Protein 3S2J (pdb70)

Nearest PDB structures (foldseek):
  3itc-assembly1_A  TM=1.002E+00  e=1.595E-76  Streptomyces coelicolor
  1itq-assembly1_B  TM=9.398E-01  e=7.461E-41  Homo sapiens
  6vgo-assembly1_A  TM=9.478E-01  e=1.246E-37  Homo sapiens
  3b40-assembly1_A  TM=8.729E-01  e=1.607E-27  Pseudomonas aeruginosa
  2rag-assembly1_A  TM=8.247E-01  e=1.407E-28  Caulobacter vibrioides CB15

Structure (mmCIF, N/CA/C/O backbone):
data_3S2J
#
_entry.id   3S2J
#
_cell.length_a   97.043
_cell.length_b   97.043
_cell.length_c   104.962
_cell.angle_alpha   90.00
_cell.angle_beta   90.00
_cell.angle_gamma   120.00
#
_symmetry.space_group_name_H-M   'P 31 2 1'
#
loop_
_entity.id
_entity.type
_entity.pdbx_description
1 polymer dipeptidase
2 non-polymer '(2R)-3-[(R)-[(1R)-1-amino-3-methylbutyl](hydroxy)phosphoryl]-2-methylpropanoic acid'
3 non-polymer 'ZINC ION'
4 non-polymer 1,2-ETHANEDIOL
5 water water
#
loop_
_atom_site.group_PDB
_atom_site.id
_atom_site.type_symbol
_atom_site.label_atom_id
_atom_site.label_alt_id
_atom_site.label_comp_id
_atom_site.label_asym_id
_atom_site.label_entity_id
_atom_site.label_seq_id
_atom_site.pdbx_PDB_ins_code
_atom_site.Cartn_x
_atom_site.Cartn_y
_atom_site.Cartn_z
_atom_site.occupancy
_atom_site.B_iso_or_equiv
_atom_site.auth_seq_id
_atom_site.auth_comp_id
_atom_site.auth_asym_id
_atom_site.auth_atom_id
_atom_site.pdbx_PDB_model_num
ATOM 1 N N . MET A 1 1 ? -15.217 2.586 9.296 1.00 37.98 1 MET A N 1
ATOM 2 C CA . MET A 1 1 ? -14.890 3.956 8.914 1.00 34.08 1 MET A CA 1
ATOM 3 C C . MET A 1 1 ? -16.151 4.812 8.862 1.00 28.39 1 MET A C 1
ATOM 4 O O . MET A 1 1 ? -17.266 4.287 8.818 1.00 29.19 1 MET A O 1
ATOM 9 N N . THR A 1 2 ? -15.975 6.128 8.866 1.00 24.02 2 THR A N 1
ATOM 10 C CA . THR A 1 2 ? -17.108 7.041 8.786 1.00 23.51 2 THR A CA 1
ATOM 11 C C . THR A 1 2 ? -17.722 7.023 7.387 1.00 21.27 2 THR A C 1
ATOM 12 O O . THR A 1 2 ? -17.123 6.508 6.441 1.00 22.04 2 THR A O 1
ATOM 16 N N . SER A 1 3 ? -18.918 7.591 7.260 1.00 22.35 3 SER A N 1
ATOM 17 C CA . SER A 1 3 ? -19.560 7.701 5.957 1.00 18.95 3 SER A CA 1
ATOM 18 C C . SER A 1 3 ? -18.739 8.582 5.028 1.00 19.07 3 SER A C 1
ATOM 19 O O . SER A 1 3 ? -18.684 8.340 3.828 1.00 18.84 3 SER A O 1
ATOM 22 N N . LEU A 1 4 ? -18.109 9.612 5.581 1.00 18.73 4 LEU A N 1
ATOM 23 C CA . LEU A 1 4 ? -17.245 10.472 4.781 1.00 18.21 4 LEU A CA 1
ATOM 24 C C . LEU A 1 4 ? -16.019 9.715 4.263 1.00 19.28 4 LEU A C 1
ATOM 25 O O . LEU A 1 4 ? -15.669 9.822 3.089 1.00 17.82 4 LEU A O 1
ATOM 30 N N . GLU A 1 5 ? -15.373 8.936 5.125 1.00 20.02 5 GLU A N 1
ATOM 31 C CA . GLU A 1 5 ? -14.267 8.094 4.674 1.00 19.30 5 GLU A CA 1
ATOM 32 C C . GLU A 1 5 ? -14.712 7.090 3.602 1.00 17.69 5 GLU A C 1
ATOM 33 O O . GLU A 1 5 ? -14.022 6.879 2.602 1.00 18.40 5 GLU A O 1
ATOM 39 N N . LYS A 1 6 ? -15.867 6.465 3.807 1.00 17.60 6 LYS A N 1
ATOM 40 C CA . LYS A 1 6 ? -16.384 5.534 2.814 1.00 17.30 6 LYS A CA 1
ATOM 41 C C . LYS A 1 6 ? -16.686 6.258 1.500 1.00 16.02 6 LYS A C 1
ATOM 42 O O . LYS A 1 6 ? -16.380 5.755 0.418 1.00 16.28 6 LYS A O 1
ATOM 48 N N . ALA A 1 7 ? -17.289 7.438 1.594 1.00 16.86 7 ALA A N 1
ATOM 49 C CA . ALA A 1 7 ? -17.588 8.208 0.395 1.00 15.99 7 ALA A CA 1
ATOM 50 C C . ALA A 1 7 ? -16.334 8.455 -0.433 1.00 15.91 7 ALA A C 1
ATOM 51 O O . ALA A 1 7 ? -16.352 8.332 -1.658 1.00 15.54 7 ALA A O 1
ATOM 53 N N . ARG A 1 8 ? -15.234 8.803 0.227 1.00 16.65 8 ARG A N 1
ATOM 54 C CA . ARG A 1 8 ? -14.001 9.072 -0.514 1.00 15.88 8 ARG A CA 1
ATOM 55 C C . ARG A 1 8 ? -13.483 7.805 -1.193 1.00 18.10 8 ARG A C 1
ATOM 56 O O . ARG A 1 8 ? -13.003 7.853 -2.325 1.00 17.55 8 ARG A O 1
ATOM 64 N N . GLU A 1 9 ? -13.580 6.673 -0.502 1.00 17.72 9 GLU A N 1
ATOM 65 C CA . GLU A 1 9 ? -13.195 5.397 -1.096 1.00 18.96 9 GLU A CA 1
ATOM 66 C C . GLU A 1 9 ? -14.037 5.095 -2.332 1.00 17.28 9 GLU A C 1
ATOM 67 O O . GLU A 1 9 ? -13.517 4.692 -3.374 1.00 17.78 9 GLU A O 1
ATOM 73 N N . LEU A 1 10 ? -15.347 5.290 -2.215 1.00 15.42 10 LEU A N 1
ATOM 74 C CA . LEU A 1 10 ? -16.232 5.032 -3.346 1.00 16.19 10 LEU A CA 1
ATOM 75 C C . LEU A 1 10 ? -15.911 5.924 -4.536 1.00 14.32 10 LEU A C 1
ATOM 76 O O . LEU A 1 10 ? -15.949 5.474 -5.680 1.00 16.49 10 LEU A O 1
ATOM 81 N N . LEU A 1 11 ? -15.595 7.191 -4.266 1.00 14.46 11 LEU A N 1
ATOM 82 C CA . LEU A 1 11 ? -15.296 8.139 -5.333 1.00 14.90 11 LEU A CA 1
ATOM 83 C C . LEU A 1 11 ? -13.960 7.853 -6.003 1.00 16.14 11 LEU A C 1
ATOM 84 O O . LEU A 1 11 ? -13.764 8.199 -7.161 1.00 17.64 11 LEU A O 1
ATOM 89 N N . ARG A 1 12 ? -13.046 7.214 -5.281 1.00 15.79 12 ARG A N 1
ATOM 90 C CA . ARG A 1 12 ? -11.776 6.842 -5.895 1.00 18.69 12 ARG A CA 1
ATOM 91 C C . ARG A 1 12 ? -11.988 5.776 -6.960 1.00 17.91 12 ARG A C 1
ATOM 92 O O . ARG A 1 12 ? -11.281 5.752 -7.969 1.00 21.79 12 ARG A O 1
ATOM 100 N N . GLU A 1 13 ? -12.980 4.911 -6.757 1.00 17.09 13 GLU A N 1
ATOM 101 C CA . GLU A 1 13 ? -13.302 3.884 -7.740 1.00 16.67 13 GLU A CA 1
ATOM 102 C C . GLU A 1 13 ? -14.197 4.402 -8.863 1.00 15.64 13 GLU A C 1
ATOM 103 O O . GLU A 1 13 ? -13.943 4.145 -10.050 1.00 17.40 13 GLU A O 1
ATOM 109 N N . PHE A 1 14 ? -15.247 5.133 -8.483 1.00 13.68 14 PHE A N 1
ATOM 110 C CA . PHE A 1 14 ? -16.203 5.673 -9.444 1.00 13.64 14 PHE A CA 1
ATOM 111 C C . PHE A 1 14 ? -16.445 7.143 -9.151 1.00 13.72 14 PHE A C 1
ATOM 112 O O . PHE A 1 14 ? -17.347 7.508 -8.385 1.00 14.04 14 PHE A O 1
ATOM 120 N N . PRO A 1 15 ? -15.607 8.000 -9.741 1.00 13.12 15 PRO A N 1
ATOM 121 C CA . PRO A 1 15 ? -15.646 9.430 -9.419 1.00 12.51 15 PRO A CA 1
ATOM 122 C C . PRO A 1 15 ? -16.836 10.144 -10.036 1.00 13.49 15 PRO A C 1
ATOM 123 O O . PRO A 1 15 ? -17.587 9.579 -10.821 1.00 13.66 15 PRO A O 1
ATOM 127 N N . VAL A 1 16 ? -17.005 11.400 -9.653 1.00 13.35 16 VAL A N 1
ATOM 128 C CA . VAL A 1 16 ? -18.085 12.207 -10.185 1.00 12.52 16 VAL A CA 1
ATOM 129 C C . VAL A 1 16 ? -17.816 12.655 -11.616 1.00 13.06 16 VAL A C 1
ATOM 130 O O . VAL A 1 16 ? -16.731 13.154 -11.932 1.00 13.03 16 VAL A O 1
ATOM 134 N N . VAL A 1 17 ? -18.820 12.484 -12.471 1.00 12.81 17 VAL A N 1
ATOM 135 C CA . VAL A 1 17 ? -18.884 13.172 -13.745 1.00 12.02 17 VAL A CA 1
ATOM 136 C C . VAL A 1 17 ? -19.809 14.351 -13.492 1.00 12.39 17 VAL A C 1
ATOM 137 O O . VAL A 1 17 ? -21.024 14.167 -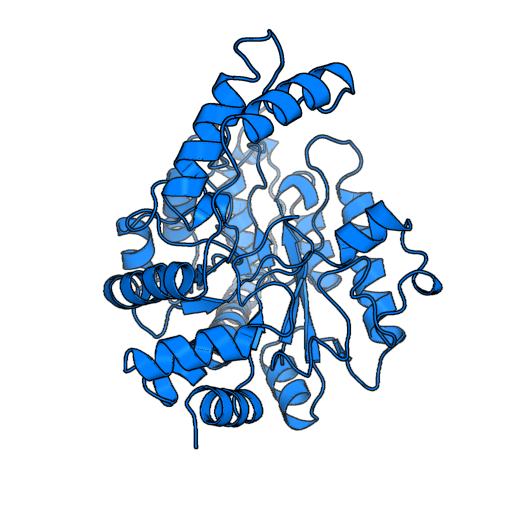13.337 1.00 13.26 17 VAL A O 1
ATOM 141 N N . ASP A 1 18 ? -19.253 15.558 -13.416 1.00 12.05 18 ASP A N 1
ATOM 142 C CA . ASP A 1 18 ? -20.078 16.729 -13.144 1.00 12.37 18 ASP A CA 1
ATOM 143 C C . ASP A 1 18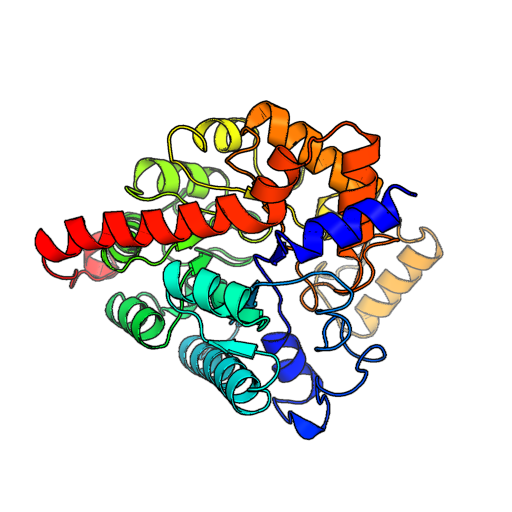 ? -20.576 17.342 -14.446 1.00 12.20 18 ASP A C 1
ATOM 144 O O . ASP A 1 18 ? -19.819 17.540 -15.394 1.00 12.03 18 ASP A O 1
ATOM 149 N N . GLY A 1 19 ? -21.872 17.625 -14.478 1.00 11.41 19 GLY A N 1
ATOM 150 C CA . GLY A 1 19 ? -22.532 18.066 -15.689 1.00 11.22 19 GLY A CA 1
ATOM 151 C C . GLY A 1 19 ? -22.354 19.514 -16.097 1.00 11.96 19 GLY A C 1
ATOM 152 O O . GLY A 1 19 ? -22.634 19.851 -17.249 1.00 11.82 19 GLY A O 1
ATOM 153 N N . HIS A 1 20 ? -21.939 20.392 -15.185 1.00 12.01 20 HIS A N 1
ATOM 154 C CA . HIS A 1 20 ? -21.899 21.811 -15.532 1.00 11.91 20 HIS A CA 1
ATOM 155 C C . HIS A 1 20 ? -21.087 22.634 -14.555 1.00 11.11 20 HIS A C 1
ATOM 156 O O . HIS A 1 20 ? -21.513 22.855 -13.422 1.00 12.44 20 HIS A O 1
ATOM 163 N N . ASN A 1 21 ? -19.918 23.080 -15.010 1.00 12.26 21 ASN A N 1
ATOM 164 C CA . ASN A 1 21 ? -19.034 23.958 -14.244 1.00 13.22 21 ASN A CA 1
ATOM 165 C C . ASN A 1 21 ? -18.681 25.144 -15.125 1.00 12.39 21 ASN A C 1
ATOM 166 O O . ASN A 1 21 ? -18.245 24.962 -16.261 1.00 12.80 21 ASN A O 1
ATOM 171 N N . ASP A 1 22 ? -18.913 26.352 -14.606 1.00 12.61 22 ASP A N 1
ATOM 172 C CA . ASP A 1 22 ? -18.744 27.599 -15.373 1.00 12.69 22 ASP A CA 1
ATOM 173 C C . ASP A 1 22 ? -17.385 28.285 -15.188 1.00 13.57 22 ASP A C 1
ATOM 174 O O . ASP A 1 22 ? -17.263 29.505 -15.350 1.00 12.99 22 ASP A O 1
ATOM 179 N N . LEU A 1 23 ? -16.363 27.510 -14.849 1.00 13.06 23 LEU A N 1
ATOM 180 C CA . LEU A 1 23 ? -15.023 28.071 -14.733 1.00 13.36 23 LEU A CA 1
ATOM 181 C C . LEU A 1 23 ? -14.636 28.931 -15.932 1.00 14.28 23 LEU A C 1
ATOM 182 O O . LEU A 1 23 ? -14.068 30.003 -15.750 1.00 13.52 23 LEU A O 1
ATOM 187 N N . PRO A 1 24 ? -14.931 28.483 -17.161 1.00 12.49 24 PRO A N 1
ATOM 188 C CA . PRO A 1 24 ? -14.500 29.337 -18.277 1.00 13.86 24 PRO A CA 1
ATOM 189 C C . PRO A 1 24 ? -15.128 30.736 -18.238 1.00 13.09 24 PRO A C 1
ATOM 190 O O . PRO A 1 24 ? -14.415 31.721 -18.451 1.00 13.51 24 PRO A O 1
ATOM 194 N N . TRP A 1 25 ? -16.424 30.825 -17.968 1.00 13.61 25 TRP A N 1
ATOM 195 C CA . TRP A 1 25 ? -17.061 32.131 -17.857 1.00 13.09 25 TRP A CA 1
ATOM 196 C C . TRP A 1 25 ? -16.445 32.943 -16.720 1.00 14.31 25 TRP A C 1
ATOM 197 O O . TRP A 1 25 ? -16.217 34.151 -16.857 1.00 14.13 25 TRP A O 1
ATOM 208 N N . ALA A 1 26 ? -16.146 32.289 -15.603 1.00 14.26 26 ALA A N 1
ATOM 209 C CA . ALA A 1 26 ? -15.551 32.999 -14.474 1.00 14.50 26 ALA A CA 1
ATOM 210 C C . ALA A 1 26 ? -14.188 33.556 -14.866 1.00 16.20 26 ALA A C 1
ATOM 211 O O . ALA A 1 26 ? -13.839 34.675 -14.474 1.00 15.95 26 ALA A O 1
ATOM 213 N N . LEU A 1 27 ? -13.416 32.789 -15.632 1.00 14.25 27 LEU A N 1
ATOM 214 C CA . LEU A 1 27 ? -12.108 33.258 -16.089 1.00 15.13 27 LEU A CA 1
ATOM 215 C C . LEU A 1 27 ? -12.250 34.402 -17.086 1.00 16.27 27 LEU A C 1
ATOM 216 O O . LEU A 1 27 ? -11.451 35.346 -17.090 1.00 15.70 27 LEU A O 1
ATOM 221 N N . ARG A 1 28 ? -13.262 34.315 -17.942 1.00 15.88 28 ARG A N 1
ATOM 222 C CA . ARG A 1 28 ? -13.557 35.379 -18.898 1.00 15.15 28 ARG A CA 1
ATOM 223 C C . ARG A 1 28 ? -13.857 36.680 -18.157 1.00 15.03 28 ARG A C 1
ATOM 224 O O . ARG A 1 28 ? -13.297 37.741 -18.471 1.00 17.53 28 ARG A O 1
ATOM 232 N N . GLU A 1 29 ? -14.727 36.591 -17.158 1.00 15.36 29 GLU A N 1
ATOM 233 C CA . GLU A 1 29 ? -15.192 37.788 -16.468 1.00 18.49 29 GLU A CA 1
ATOM 234 C C . GLU A 1 29 ? -14.172 38.348 -15.486 1.00 18.41 29 GLU A C 1
ATOM 235 O O . GLU A 1 29 ? -13.993 39.573 -15.407 1.00 17.70 29 GLU A O 1
ATOM 241 N N . GLN A 1 30 ? -13.502 37.478 -14.738 1.00 17.14 30 GLN A N 1
ATOM 242 C CA . GLN A 1 30 ? -12.582 37.942 -13.701 1.00 16.73 30 GLN A CA 1
ATOM 243 C C . GLN A 1 30 ? -11.283 38.477 -14.274 1.00 18.61 30 GLN A C 1
ATOM 244 O O . GLN A 1 30 ? -10.780 39.506 -13.821 1.00 19.72 30 GLN A O 1
ATOM 250 N N . VAL A 1 31 ? -10.730 37.778 -15.259 1.00 17.03 31 VAL A N 1
ATOM 251 C CA . VAL A 1 31 ? -9.396 38.111 -15.749 1.00 17.82 31 VAL A CA 1
ATOM 252 C C . VAL A 1 31 ? -9.255 38.079 -17.271 1.00 17.11 31 VAL A C 1
ATOM 253 O O . VAL A 1 31 ? -8.144 38.095 -17.791 1.00 18.24 31 VAL A O 1
ATOM 257 N N . ARG A 1 32 ? -10.379 38.069 -17.982 1.00 17.81 32 ARG A N 1
ATOM 258 C CA . ARG A 1 32 ? -10.355 37.984 -19.442 1.00 18.97 32 ARG A CA 1
ATOM 259 C C . ARG A 1 32 ? -9.362 36.930 -19.927 1.00 17.22 32 ARG A C 1
ATOM 260 O O . ARG A 1 32 ? -8.554 37.169 -20.827 1.00 17.59 32 ARG A O 1
ATOM 268 N N . TYR A 1 33 ? -9.438 35.757 -19.315 1.00 16.08 33 TYR A N 1
ATOM 269 C CA . TYR A 1 33 ? -8.664 34.595 -19.745 1.00 16.88 33 TYR A CA 1
ATOM 270 C C . TYR A 1 33 ? -7.150 34.721 -19.535 1.00 17.10 33 TYR A C 1
ATOM 271 O O . TYR A 1 33 ? -6.379 34.011 -20.179 1.00 18.24 33 TYR A O 1
ATOM 280 N N . ASP A 1 34 ? -6.729 35.619 -18.652 1.00 18.55 34 ASP A N 1
ATOM 281 C CA . ASP A 1 34 ? -5.331 35.656 -18.229 1.00 21.47 34 ASP A CA 1
ATOM 282 C C . ASP A 1 34 ? -5.144 34.503 -17.252 1.00 21.26 34 ASP A C 1
ATOM 283 O O . ASP A 1 34 ? -5.317 34.663 -16.041 1.00 21.43 34 ASP A O 1
ATOM 288 N N . LEU A 1 35 ? -4.807 33.334 -17.785 1.00 19.47 35 LEU A N 1
ATOM 289 C CA . LEU A 1 35 ? -4.853 32.105 -17.003 1.00 21.15 35 LEU A CA 1
ATOM 290 C C . LEU A 1 35 ? -3.802 32.063 -15.905 1.00 23.88 35 LEU A C 1
ATOM 291 O O . LEU A 1 35 ? -3.997 31.394 -14.891 1.00 25.78 35 LEU A O 1
ATOM 296 N N . ASP A 1 36 ? -2.708 32.798 -16.100 1.00 21.89 36 ASP A N 1
ATOM 297 C CA . ASP A 1 36 ? -1.671 32.918 -15.077 1.00 23.23 36 ASP A CA 1
ATOM 298 C C . ASP A 1 36 ? -2.202 33.601 -13.821 1.00 23.68 36 ASP A C 1
ATOM 299 O O . ASP A 1 36 ? -1.733 33.327 -12.718 1.00 26.52 36 ASP A O 1
ATOM 304 N N . ALA A 1 37 ? -3.179 34.488 -13.993 1.00 22.15 37 ALA A N 1
ATOM 305 C CA . ALA A 1 37 ? -3.744 35.239 -12.876 1.00 21.33 37 ALA A CA 1
ATOM 306 C C . ALA A 1 37 ? -4.722 34.408 -12.040 1.00 20.77 37 ALA A C 1
ATOM 307 O O . ALA A 1 37 ? -5.075 34.800 -10.921 1.00 20.96 37 ALA A O 1
ATOM 309 N N . ARG A 1 38 ? -5.160 33.273 -12.587 1.00 19.83 38 ARG A N 1
ATOM 310 C CA . ARG A 1 38 ? -6.043 32.349 -11.877 1.00 19.57 38 ARG A CA 1
ATOM 311 C C . ARG A 1 38 ? -5.581 30.905 -12.072 1.00 20.64 38 ARG A C 1
ATOM 312 O O . ARG A 1 38 ? -6.386 29.999 -12.312 1.00 21.92 38 ARG A O 1
ATOM 320 N N . ASP A 1 39 ? -4.282 30.686 -11.963 1.00 19.53 39 ASP A N 1
ATOM 321 C CA . ASP A 1 39 ? -3.669 29.392 -12.247 1.00 20.73 39 ASP A CA 1
ATOM 322 C C . ASP A 1 39 ? -4.323 28.289 -11.419 1.00 19.25 39 ASP A C 1
ATOM 323 O O . ASP A 1 39 ? -4.177 28.257 -10.202 1.00 18.33 39 ASP A O 1
ATOM 328 N N . ILE A 1 40 ? -5.043 27.381 -12.073 1.00 18.08 40 ILE A N 1
ATOM 329 C CA . ILE A 1 40 ? -5.738 26.339 -11.313 1.00 17.47 40 ILE A CA 1
ATOM 330 C C . ILE A 1 40 ? -4.818 25.242 -10.780 1.00 17.07 40 ILE A C 1
ATOM 331 O O . ILE A 1 40 ? -5.263 24.342 -10.076 1.00 17.44 40 ILE A O 1
ATOM 336 N N . ALA A 1 41 ? -3.526 25.339 -11.085 1.00 17.39 41 ALA A N 1
ATOM 337 C CA . ALA A 1 41 ? -2.548 24.454 -10.464 1.00 18.85 41 ALA A CA 1
ATOM 338 C C . ALA A 1 41 ? -2.146 25.003 -9.095 1.00 18.84 41 ALA A C 1
ATOM 339 O O . ALA A 1 41 ? -1.387 24.371 -8.361 1.00 21.78 41 ALA A O 1
ATOM 341 N N . ALA A 1 42 ? -2.667 26.182 -8.765 1.00 18.65 42 ALA A N 1
ATOM 342 C CA . ALA A 1 42 ? -2.479 26.780 -7.449 1.00 20.69 42 ALA A CA 1
ATOM 343 C C . ALA A 1 42 ? -3.836 26.942 -6.768 1.00 20.94 42 ALA A C 1
ATOM 344 O O . ALA A 1 42 ? -4.878 26.706 -7.379 1.00 19.43 42 ALA A O 1
ATOM 346 N N . ASP A 1 43 ? -3.820 27.359 -5.506 1.00 21.28 43 ASP A N 1
ATOM 347 C CA . ASP A 1 43 ? -5.043 27.475 -4.718 1.00 20.79 43 ASP A CA 1
ATOM 348 C C . ASP A 1 43 ? -5.810 28.748 -5.084 1.00 20.40 43 ASP A C 1
ATOM 349 O O . ASP A 1 43 ? -5.347 29.865 -4.834 1.00 21.87 43 ASP A O 1
ATOM 354 N N . GLN A 1 44 ? -6.975 28.575 -5.703 1.00 17.61 44 GLN A N 1
ATOM 355 C CA . GLN A 1 44 ? -7.786 29.708 -6.144 1.00 18.76 44 GLN A CA 1
ATOM 356 C C . GLN A 1 44 ? -9.027 29.923 -5.280 1.00 16.97 44 GLN A C 1
ATOM 357 O O . GLN A 1 44 ? -9.990 30.551 -5.715 1.00 17.68 44 GLN A O 1
ATOM 363 N N A SER A 1 45 ? -8.989 29.409 -4.054 0.52 18.36 45 SER A N 1
ATOM 364 N N B SER A 1 45 ? -8.996 29.421 -4.050 0.48 18.36 45 SER A N 1
ATOM 365 C CA A SER A 1 45 ? -10.135 29.480 -3.151 0.52 18.46 45 SER A CA 1
ATOM 366 C CA B SER A 1 45 ? -10.170 29.476 -3.182 0.48 18.27 45 SER A CA 1
ATOM 367 C C A SER A 1 45 ? -10.660 30.900 -2.941 0.52 18.98 45 SER A C 1
ATOM 368 C C B SER A 1 45 ? -10.646 30.895 -2.855 0.48 18.92 45 SER A C 1
ATOM 369 O O A SER A 1 45 ? -11.853 31.097 -2.719 0.52 21.39 45 SER A O 1
ATOM 370 O O B SER A 1 45 ? -11.795 31.086 -2.463 0.48 21.22 45 SER A O 1
ATOM 375 N N . ALA A 1 46 ? -9.773 31.886 -3.010 1.00 19.53 46 ALA A N 1
ATOM 376 C CA . ALA A 1 46 ? -10.177 33.273 -2.777 1.00 20.31 46 ALA A CA 1
ATOM 377 C C . ALA A 1 46 ? -11.085 33.818 -3.884 1.00 19.85 46 ALA A C 1
ATOM 378 O O . ALA A 1 46 ? -11.841 34.767 -3.663 1.00 24.32 46 ALA A O 1
ATOM 380 N N . HIS A 1 47 ? -11.016 33.215 -5.071 1.00 18.06 47 HIS A N 1
ATOM 381 C CA . HIS A 1 47 ? -11.652 33.782 -6.259 1.00 18.55 47 HIS A CA 1
ATOM 382 C C . HIS A 1 47 ? -12.656 32.860 -6.930 1.00 15.81 47 HIS A C 1
ATOM 383 O O . HIS A 1 47 ? -13.599 33.333 -7.569 1.00 17.20 47 HIS A O 1
ATOM 390 N N . LEU A 1 48 ? -12.425 31.554 -6.817 1.00 16.89 48 LEU A N 1
ATOM 391 C CA . LEU A 1 48 ? -13.139 30.571 -7.626 1.00 16.70 48 LEU A CA 1
ATOM 392 C C . LEU A 1 48 ? -13.560 29.381 -6.792 1.00 16.03 48 LEU A C 1
ATOM 393 O O . LEU A 1 48 ? -12.916 29.053 -5.796 1.00 16.52 48 LEU A O 1
ATOM 398 N N . HIS A 1 49 ? -14.628 28.717 -7.224 1.00 14.73 49 HIS A N 1
ATOM 399 C CA . HIS A 1 49 ? -15.013 27.434 -6.649 1.00 15.00 49 HIS A CA 1
ATOM 400 C C . HIS A 1 49 ? -14.098 26.309 -7.087 1.00 13.98 49 HIS A C 1
ATOM 401 O O . HIS A 1 49 ? -14.072 25.254 -6.456 1.00 15.43 49 HIS A O 1
ATOM 408 N N . THR A 1 50 ? -13.383 26.524 -8.189 1.00 12.81 50 THR A N 1
ATOM 409 C CA . THR A 1 50 ? -12.682 25.439 -8.874 1.00 14.08 50 THR A CA 1
ATOM 410 C C . THR A 1 50 ? -11.173 25.648 -8.953 1.00 14.40 50 THR A C 1
ATOM 411 O O . THR A 1 50 ? -10.709 26.728 -9.324 1.00 15.19 50 THR A O 1
ATOM 415 N N . ASP A 1 51 ? -10.405 24.622 -8.591 1.00 15.29 51 ASP A N 1
ATOM 416 C CA . ASP A 1 51 ? -9.020 24.485 -9.045 1.00 14.32 51 ASP A CA 1
ATOM 417 C C . ASP A 1 51 ? -8.681 22.997 -9.026 1.00 15.44 51 ASP A C 1
ATOM 418 O O . ASP A 1 51 ? -9.506 22.179 -8.614 1.00 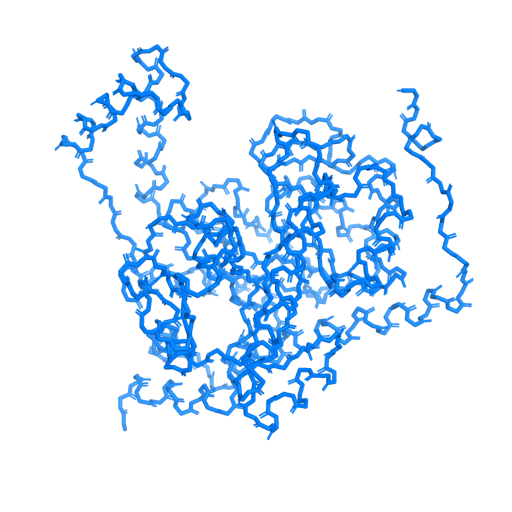15.50 51 ASP A O 1
ATOM 423 N N . LEU A 1 52 ? -7.495 22.636 -9.494 1.00 15.42 52 LEU A N 1
ATOM 424 C CA . LEU A 1 52 ? -7.178 21.228 -9.688 1.00 16.40 52 LEU A CA 1
ATOM 425 C C . LEU A 1 52 ? -7.133 20.441 -8.380 1.00 17.07 52 LEU A C 1
ATOM 426 O O . LEU A 1 52 ? -7.654 19.325 -8.305 1.00 16.44 52 LEU A O 1
ATOM 431 N N . ALA A 1 53 ? -6.536 21.018 -7.346 1.00 17.24 53 ALA A N 1
ATOM 432 C CA . ALA A 1 53 ? -6.425 20.310 -6.076 1.00 18.08 53 ALA A CA 1
ATOM 433 C C . ALA A 1 53 ? -7.798 20.062 -5.461 1.00 17.90 53 ALA A C 1
ATOM 434 O O . ALA A 1 53 ? -8.069 18.982 -4.931 1.00 17.07 53 ALA A O 1
ATOM 436 N N . ARG A 1 54 ? -8.675 21.055 -5.537 1.00 15.53 54 ARG A N 1
ATOM 437 C CA . ARG A 1 54 ? -10.014 20.870 -4.994 1.00 14.86 54 ARG A CA 1
ATOM 438 C C . ARG A 1 54 ? -10.854 19.894 -5.816 1.00 15.39 54 ARG A C 1
ATOM 439 O O . ARG A 1 54 ? -11.657 19.160 -5.253 1.00 15.97 54 ARG A O 1
ATOM 447 N N . LEU A 1 55 ? -10.664 19.868 -7.131 1.00 14.05 55 LEU A N 1
ATOM 448 C CA . LEU A 1 55 ? -11.340 18.867 -7.950 1.00 15.57 55 LEU A CA 1
ATOM 449 C C . LEU A 1 55 ? -10.934 17.465 -7.506 1.00 14.87 55 LEU A C 1
ATOM 450 O O . LEU A 1 55 ? -11.767 16.565 -7.412 1.00 15.25 55 LEU A O 1
ATOM 455 N N A ARG A 1 56 ? -9.647 17.279 -7.237 0.50 16.71 56 ARG A N 1
ATOM 456 N N B ARG A 1 56 ? -9.645 17.283 -7.234 0.50 16.71 56 ARG A N 1
ATOM 457 C CA A ARG A 1 56 ? -9.164 15.971 -6.818 0.50 16.58 56 ARG A CA 1
ATOM 458 C CA B ARG A 1 56 ? -9.140 15.993 -6.780 0.50 16.84 56 ARG A CA 1
ATOM 459 C C A ARG A 1 56 ? -9.700 15.607 -5.432 0.50 15.50 56 ARG A C 1
ATOM 460 C C B ARG A 1 56 ? -9.733 15.621 -5.436 0.50 15.55 56 ARG A C 1
ATOM 461 O O A ARG A 1 56 ? -10.155 14.483 -5.219 0.50 16.18 56 ARG A O 1
ATOM 462 O O B ARG A 1 56 ? -10.243 14.513 -5.248 0.50 16.27 56 ARG A O 1
ATOM 477 N N . SER A 1 57 ? -9.659 16.555 -4.500 1.00 16.28 57 SER A N 1
ATOM 478 C CA . SER A 1 57 ? -10.206 16.338 -3.166 1.00 16.33 57 SER A CA 1
ATOM 479 C C . SER A 1 57 ? -11.692 16.011 -3.250 1.00 17.21 57 SER A C 1
ATOM 480 O O . SER A 1 57 ? -12.214 15.230 -2.451 1.00 18.93 57 SER A O 1
ATOM 483 N N . GLY A 1 58 ? -12.371 16.622 -4.216 1.00 15.51 58 GLY A N 1
ATOM 484 C CA . GLY A 1 58 ? -13.802 16.442 -4.370 1.00 15.08 58 GLY A CA 1
ATOM 485 C C . GLY A 1 58 ? -14.198 15.145 -5.050 1.00 14.77 58 GLY A C 1
ATOM 486 O O . GLY A 1 58 ? -15.376 14.791 -5.069 1.00 15.22 58 GLY A O 1
ATOM 487 N N . GLY A 1 59 ? -13.227 14.444 -5.621 1.00 13.76 59 GLY A N 1
ATOM 488 C CA . GLY A 1 59 ? -13.506 13.193 -6.298 1.00 14.69 59 GLY A CA 1
ATOM 489 C C . GLY A 1 59 ? -14.116 13.376 -7.675 1.00 14.46 59 GLY A C 1
ATOM 490 O O . GLY A 1 59 ? -14.857 12.512 -8.149 1.00 15.21 59 GLY A O 1
ATOM 491 N N . VAL A 1 60 ? -13.794 14.488 -8.330 1.00 14.23 60 VAL A N 1
ATOM 492 C CA . VAL A 1 60 ? -14.270 14.724 -9.687 1.00 14.41 60 VAL A CA 1
ATOM 493 C C . VAL A 1 60 ? -13.360 14.019 -10.686 1.00 14.50 60 VAL A C 1
ATOM 494 O O . VAL A 1 60 ? -12.150 14.294 -10.748 1.00 16.86 60 VAL A O 1
ATOM 498 N N . GLY A 1 61 ? -13.935 13.102 -11.456 1.00 12.41 61 GLY A N 1
ATOM 499 C CA . GLY A 1 61 ? -13.186 12.360 -12.459 1.00 12.35 61 GLY A CA 1
ATOM 500 C C . GLY A 1 61 ? -13.470 12.763 -13.902 1.00 12.83 61 GLY A C 1
ATOM 501 O O . GLY A 1 61 ? -12.742 12.383 -14.820 1.00 14.18 61 GLY A O 1
ATOM 502 N N . ALA A 1 62 ? -14.535 13.533 -14.109 1.00 11.97 62 ALA A N 1
ATOM 503 C CA . ALA A 1 62 ? -14.837 14.074 -15.427 1.00 12.31 62 ALA A CA 1
ATOM 504 C C . ALA A 1 62 ? -15.651 15.334 -15.214 1.00 12.29 62 ALA A C 1
ATOM 505 O O . ALA A 1 62 ? -16.474 15.405 -14.295 1.00 13.23 62 ALA A O 1
ATOM 507 N N . GLN A 1 63 ? -15.401 16.331 -16.057 1.00 11.76 63 GLN A N 1
ATOM 508 C CA . GLN A 1 63 ? -16.106 17.593 -15.985 1.00 11.26 63 GLN A CA 1
ATOM 509 C C . GLN A 1 63 ? -16.576 18.014 -17.363 1.00 11.05 63 GLN A C 1
ATOM 510 O O . GLN A 1 63 ? -15.773 18.111 -18.290 1.00 11.74 63 GLN A O 1
ATOM 516 N N . TYR A 1 64 ? -17.872 18.275 -17.498 1.00 12.22 64 TYR A N 1
ATOM 517 C CA . TYR A 1 64 ? -18.348 19.064 -18.623 1.00 11.32 64 TYR A CA 1
ATOM 518 C C . TYR A 1 64 ? -18.117 20.531 -18.277 1.00 11.97 64 TYR A C 1
ATOM 519 O O . TYR A 1 64 ? -18.771 21.088 -17.392 1.00 12.87 64 TYR A O 1
ATOM 528 N N . TRP A 1 65 ? -17.137 21.124 -18.949 1.00 11.07 65 TRP A N 1
ATOM 529 C CA . TRP A 1 65 ? -16.840 22.535 -18.807 1.00 11.82 65 TRP A CA 1
ATOM 530 C C . TRP A 1 65 ? -17.834 23.318 -19.654 1.00 12.17 65 TRP A C 1
ATOM 531 O O . TRP A 1 65 ? -17.964 23.082 -20.854 1.00 12.19 65 TRP A O 1
ATOM 542 N N . SER A 1 66 ? -18.552 24.242 -19.026 1.00 11.28 66 SER A N 1
ATOM 543 C CA . SER A 1 66 ? -19.538 25.044 -19.725 1.00 12.42 66 SER A CA 1
ATOM 544 C C . SER A 1 66 ? -18.856 26.078 -20.596 1.00 11.48 66 SER A C 1
ATOM 545 O O . SER A 1 66 ? -17.936 26.767 -20.142 1.00 13.04 66 SER A O 1
ATOM 548 N N . VAL A 1 67 ? -19.323 26.200 -21.839 1.00 10.99 67 VAL A N 1
ATOM 549 C CA . VAL A 1 67 ? -18.848 27.272 -22.714 1.00 12.69 67 VAL A CA 1
ATOM 550 C C . VAL A 1 67 ? -19.953 28.321 -22.911 1.00 12.91 67 VAL A C 1
ATOM 551 O O . VAL A 1 67 ? -20.040 28.968 -23.955 1.00 12.96 67 VAL A O 1
ATOM 555 N N . TYR A 1 68 ? -20.782 28.463 -21.872 1.00 12.45 68 TYR A N 1
ATOM 556 C CA . TYR A 1 68 ? -21.766 29.544 -21.758 1.00 12.64 68 TYR A CA 1
ATOM 557 C C . TYR A 1 68 ? -21.276 30.898 -22.268 1.00 13.03 68 TYR A C 1
ATOM 558 O O . TYR A 1 68 ? -20.155 31.316 -21.989 1.00 13.77 68 TYR A O 1
ATOM 567 N N . VAL A 1 69 ? -22.152 31.590 -22.992 1.00 12.27 69 VAL A N 1
ATOM 568 C CA . VAL A 1 69 ? -21.981 33.012 -23.282 1.00 13.47 69 VAL A CA 1
ATOM 569 C C . VAL A 1 69 ? -23.334 33.707 -23.139 1.00 13.22 69 VAL A C 1
ATOM 570 O O . VAL A 1 69 ? -24.379 33.065 -23.154 1.00 14.19 69 VAL A O 1
ATOM 574 N N . ARG A 1 70 ? -23.325 35.024 -22.987 1.00 14.59 70 ARG A N 1
ATOM 575 C CA . ARG A 1 70 ? -24.579 35.741 -22.795 1.00 14.42 70 ARG A CA 1
ATOM 576 C C . ARG A 1 70 ? -25.437 35.773 -24.050 1.00 14.65 70 ARG A C 1
ATOM 577 O O . ARG A 1 70 ? -24.939 36.036 -25.144 1.00 17.60 70 ARG A O 1
ATOM 585 N N . SER A 1 71 ? -26.736 35.531 -23.891 1.00 15.58 71 SER A N 1
ATOM 586 C CA . SER A 1 71 ? -27.647 35.623 -25.026 1.00 18.17 71 SER A CA 1
ATOM 587 C C . SER A 1 71 ? -28.105 37.057 -25.291 1.00 20.29 71 SER A C 1
ATOM 588 O O . SER A 1 71 ? -28.628 37.351 -26.362 1.00 23.01 71 SER A O 1
ATOM 591 N N . ASP A 1 72 ? -27.881 37.942 -24.326 1.00 17.74 72 ASP A N 1
ATOM 592 C CA . ASP A 1 72 ? -28.366 39.320 -24.421 1.00 18.33 72 ASP A CA 1
ATOM 593 C C . ASP A 1 72 ? -27.292 40.285 -24.916 1.00 23.81 72 ASP A C 1
ATOM 594 O O . ASP A 1 72 ? -27.449 41.505 -24.822 1.00 26.41 72 ASP A O 1
ATOM 599 N N . LEU A 1 73 ? -26.199 39.735 -25.433 1.00 22.22 73 LEU A N 1
ATOM 600 C CA . LEU A 1 73 ? -25.149 40.528 -26.062 1.00 24.16 73 LEU A CA 1
ATOM 601 C C . LEU A 1 73 ? -24.912 40.001 -27.468 1.00 22.86 73 LEU A C 1
ATOM 602 O O . LEU A 1 73 ? -25.148 38.824 -27.737 1.00 21.31 73 LEU A O 1
ATOM 607 N N . PRO A 1 74 ? -24.438 40.865 -28.377 1.00 25.49 74 PRO A N 1
ATOM 608 C CA . PRO A 1 74 ? -24.107 40.419 -29.735 1.00 26.10 74 PRO A CA 1
ATOM 609 C C . PRO A 1 74 ? -22.858 39.535 -29.736 1.00 20.25 74 PRO A C 1
ATOM 610 O O . PRO A 1 74 ? -22.159 39.472 -28.722 1.00 22.50 74 PRO A O 1
ATOM 614 N N . GLY A 1 75 ? -22.608 38.844 -30.844 1.00 18.64 75 GLY A N 1
ATOM 615 C CA . GLY A 1 75 ? -21.363 38.114 -31.022 1.00 16.69 75 GLY A CA 1
ATOM 616 C C . GLY A 1 75 ? -21.272 36.838 -30.204 1.00 16.61 75 GLY A C 1
ATOM 617 O O . GLY A 1 75 ? -20.183 36.443 -29.776 1.00 15.53 75 GLY A O 1
ATOM 618 N N . ALA A 1 76 ? -22.409 36.184 -29.988 1.00 15.71 76 ALA A N 1
ATOM 619 C CA . ALA A 1 76 ? -22.434 34.946 -29.218 1.00 13.94 76 ALA A CA 1
ATOM 620 C C . ALA A 1 76 ? -21.549 33.861 -29.811 1.00 14.52 76 ALA A C 1
ATOM 621 O O . ALA A 1 76 ? -20.924 33.107 -29.066 1.00 13.83 76 ALA A O 1
ATOM 623 N N . VAL A 1 77 ? -21.489 33.764 -31.135 1.00 14.35 77 VAL A N 1
ATOM 624 C CA . VAL A 1 77 ? -20.685 32.699 -31.732 1.00 12.95 77 VAL A CA 1
ATOM 625 C C . VAL A 1 77 ? -19.202 32.945 -31.440 1.00 13.38 77 VAL A C 1
ATOM 626 O O . VAL A 1 77 ? -18.482 32.040 -31.001 1.00 13.82 77 VAL A O 1
ATOM 630 N N . THR A 1 78 ? -18.750 34.176 -31.657 1.00 13.41 78 THR A N 1
ATOM 631 C CA . THR A 1 78 ? -17.357 34.510 -31.365 1.00 13.41 78 THR A CA 1
ATOM 632 C C . THR A 1 78 ? -17.038 34.234 -29.893 1.00 13.74 78 THR A C 1
ATOM 633 O O . THR A 1 78 ? -16.005 33.644 -29.572 1.00 13.50 78 THR A O 1
ATOM 637 N N . ALA A 1 79 ? -17.915 34.667 -28.991 1.00 13.40 79 ALA A N 1
ATOM 638 C CA . ALA A 1 79 ? -17.680 34.445 -27.569 1.00 12.98 79 ALA A CA 1
ATOM 639 C C . ALA A 1 79 ? -17.642 32.956 -27.227 1.00 12.98 79 ALA A C 1
ATOM 640 O O . ALA A 1 79 ? -16.860 32.532 -26.377 1.00 12.63 79 ALA A O 1
ATOM 642 N N . THR A 1 80 ? -18.482 32.160 -27.889 1.00 12.70 80 THR A N 1
ATOM 643 C CA . THR A 1 80 ? -18.477 30.723 -27.652 1.00 13.47 80 THR A CA 1
ATOM 644 C C . THR A 1 80 ? -17.136 30.114 -28.085 1.00 12.59 80 THR A C 1
ATOM 645 O O . THR A 1 80 ? -16.586 29.236 -27.400 1.00 12.14 80 THR A O 1
ATOM 649 N N . LEU A 1 81 ? -16.608 30.575 -29.216 1.00 12.03 81 LEU A N 1
ATOM 650 C CA . LEU A 1 81 ? -15.308 30.092 -29.661 1.00 13.16 81 LEU A CA 1
ATOM 651 C C . LEU A 1 81 ? -14.218 30.482 -28.671 1.00 12.88 81 LEU A C 1
ATOM 652 O O . LEU A 1 81 ? -13.273 29.724 -28.454 1.00 13.96 81 LEU A O 1
ATOM 657 N N . GLU A 1 82 ? -14.352 31.654 -28.054 1.00 12.71 82 GLU A N 1
ATOM 658 C CA . GLU A 1 82 ? -13.408 32.078 -27.024 1.00 14.11 82 GLU A CA 1
ATOM 659 C C . GLU A 1 82 ? -13.506 31.220 -25.763 1.00 13.57 82 GLU A C 1
ATOM 660 O O . GLU A 1 82 ? -12.488 30.877 -25.150 1.00 14.17 82 GLU A O 1
ATOM 666 N N . GLN A 1 83 ? -14.724 30.839 -25.398 1.00 13.80 83 GLN A N 1
ATOM 667 C CA . GLN A 1 83 ? -14.924 29.939 -24.276 1.00 12.65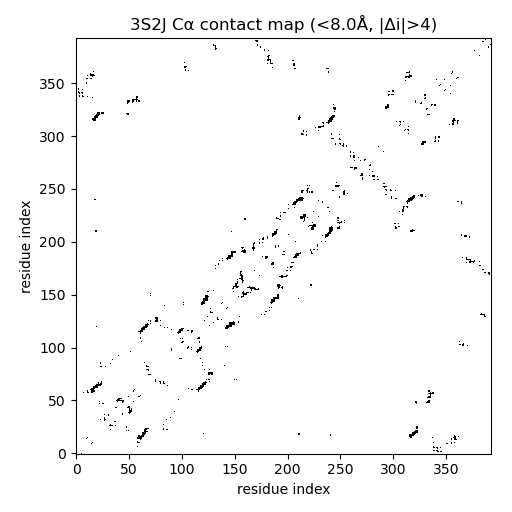 83 GLN A CA 1
ATOM 668 C C . GLN A 1 83 ? -14.333 28.543 -24.545 1.00 12.70 83 GLN A C 1
ATOM 669 O O . GLN A 1 83 ? -13.682 27.945 -23.679 1.00 13.04 83 GLN A O 1
ATOM 675 N N . ILE A 1 84 ? -14.554 28.034 -25.752 1.00 11.36 84 ILE A N 1
ATOM 676 C CA . ILE A 1 84 ? -13.974 26.753 -26.165 1.00 13.10 84 ILE A CA 1
ATOM 677 C C . ILE A 1 84 ? -12.444 26.838 -26.122 1.00 12.32 84 ILE A C 1
ATOM 678 O O . ILE A 1 84 ? -11.770 25.943 -25.615 1.00 13.42 84 ILE A O 1
ATOM 683 N N . ASP A 1 85 ? -11.892 27.929 -26.636 1.00 13.15 85 ASP A N 1
ATOM 684 C CA . ASP A 1 85 ? -10.448 28.131 -26.602 1.00 13.46 85 ASP A CA 1
ATOM 685 C C . ASP A 1 85 ? -9.925 28.137 -25.161 1.00 13.83 85 ASP A C 1
ATOM 686 O O . ASP A 1 85 ? -8.845 27.614 -24.884 1.00 14.54 85 ASP A O 1
ATOM 691 N N . CYS A 1 86 ? -10.676 28.743 -24.244 1.00 13.39 86 CYS A N 1
ATOM 692 C CA . CYS A 1 86 ? -10.286 28.738 -22.842 1.00 13.20 86 CYS A CA 1
ATOM 693 C C . CYS A 1 86 ? -10.159 27.304 -22.322 1.00 12.99 86 CYS A C 1
ATOM 694 O O . CYS A 1 86 ? -9.178 26.956 -21.669 1.00 14.01 86 CYS A O 1
ATOM 697 N N . VAL A 1 87 ? -11.147 26.471 -22.621 1.00 13.20 87 VAL A N 1
ATOM 698 C CA . VAL A 1 87 ? -11.098 25.082 -22.168 1.00 13.60 87 VAL A CA 1
ATOM 699 C C . VAL A 1 87 ? -9.894 24.363 -22.776 1.00 14.44 87 VAL A C 1
ATOM 700 O O . VAL A 1 87 ? -9.154 23.656 -22.079 1.00 13.61 87 VAL A O 1
ATOM 704 N N . ARG A 1 88 ? -9.667 24.566 -24.068 1.00 13.65 88 ARG A N 1
ATOM 705 C CA . ARG A 1 88 ? -8.511 23.961 -24.728 1.00 14.71 88 ARG A CA 1
ATOM 706 C C . ARG A 1 88 ? -7.198 24.378 -24.078 1.00 14.92 88 ARG A C 1
ATOM 707 O O . ARG A 1 88 ? -6.320 23.545 -23.843 1.00 15.65 88 ARG A O 1
ATOM 715 N N . ARG A 1 89 ? -7.073 25.661 -23.768 1.00 14.82 89 ARG A N 1
ATOM 716 C CA . ARG A 1 89 ? -5.854 26.166 -23.136 1.00 13.36 89 ARG A CA 1
ATOM 717 C C . ARG A 1 89 ? -5.653 25.577 -21.740 1.00 15.57 89 ARG A C 1
ATOM 718 O O . ARG A 1 89 ? -4.527 25.235 -21.352 1.00 16.63 89 ARG A O 1
ATOM 726 N N . LEU A 1 90 ? -6.736 25.428 -20.982 1.00 14.61 90 LEU A N 1
ATOM 727 C CA . LEU A 1 90 ? -6.635 24.800 -19.667 1.00 14.49 90 LEU A CA 1
ATOM 728 C C . LEU A 1 90 ? -6.148 23.359 -19.787 1.00 15.05 90 LEU A C 1
ATOM 729 O O . LEU A 1 90 ? -5.262 22.928 -19.035 1.00 16.28 90 LEU A O 1
ATOM 734 N N . ILE A 1 91 ? -6.718 22.608 -20.724 1.00 13.74 91 ILE A N 1
ATOM 735 C CA . ILE A 1 91 ? -6.276 21.235 -20.933 1.00 14.86 91 ILE A CA 1
ATOM 736 C C . ILE A 1 91 ? -4.790 21.187 -21.324 1.00 15.93 91 ILE A C 1
ATOM 737 O O . ILE A 1 91 ? -4.023 20.368 -20.804 1.00 16.96 91 ILE A O 1
ATOM 742 N N . ASP A 1 92 ? -4.375 22.069 -22.228 1.00 15.69 92 ASP A N 1
ATOM 743 C CA . ASP A 1 92 ? -2.983 22.084 -22.681 1.00 15.12 92 ASP A CA 1
ATOM 744 C C . ASP A 1 92 ? -2.032 22.470 -21.553 1.00 17.60 92 ASP A C 1
ATOM 745 O O . ASP A 1 92 ? -0.898 21.989 -21.500 1.00 18.59 92 ASP A O 1
ATOM 750 N N . ARG A 1 93 ? -2.480 23.353 -20.666 1.00 16.70 93 ARG A N 1
ATOM 751 C CA . ARG A 1 93 ? -1.639 23.829 -19.570 1.00 17.27 93 ARG A CA 1
ATOM 752 C C . ARG A 1 93 ? -1.444 22.803 -18.463 1.00 18.46 93 ARG A C 1
ATOM 753 O O . ARG A 1 93 ? -0.460 22.871 -17.722 1.00 18.46 93 ARG A O 1
ATOM 761 N N . HIS A 1 94 ? -2.368 21.853 -18.349 1.00 15.89 94 HIS A N 1
ATOM 762 C CA . HIS A 1 94 ? -2.370 20.945 -17.207 1.00 16.88 94 HIS A CA 1
ATOM 763 C C . HIS A 1 94 ? -2.496 19.482 -17.632 1.00 16.63 94 HIS A C 1
ATOM 764 O O . HIS A 1 94 ? -3.420 18.778 -17.204 1.00 16.30 94 HIS A O 1
ATOM 771 N N . PRO A 1 95 ? -1.553 19.007 -18.463 1.00 17.24 95 PRO A N 1
ATOM 772 C CA . PRO A 1 95 ? -1.627 17.644 -19.007 1.00 19.28 95 PRO A CA 1
ATOM 773 C C . PRO A 1 95 ? -1.501 16.578 -17.927 1.00 20.65 95 PRO A C 1
ATOM 774 O O . PRO A 1 95 ? -1.951 15.449 -18.124 1.00 20.61 95 PRO A O 1
ATOM 778 N N . GLY A 1 96 ? -0.898 16.923 -16.797 1.00 19.27 96 GLY A N 1
ATOM 779 C CA . GLY A 1 96 ? -0.770 15.978 -15.703 1.00 20.32 96 GLY A CA 1
ATOM 780 C C . GLY A 1 96 ? -2.096 15.662 -15.049 1.00 20.97 96 GLY A C 1
ATOM 781 O O . GLY A 1 96 ? -2.301 14.564 -14.520 1.00 23.40 96 GLY A O 1
ATOM 782 N N . GLU A 1 97 ? -3.012 16.624 -15.101 1.00 18.07 97 GLU A N 1
ATOM 783 C CA . GLU A 1 97 ? -4.266 16.531 -14.356 1.00 16.28 97 GLU A CA 1
ATOM 784 C C . GLU A 1 97 ? -5.517 16.395 -15.219 1.00 14.83 97 GLU A C 1
ATOM 785 O O . GLU A 1 97 ? -6.503 15.811 -14.771 1.00 16.36 97 GLU A O 1
ATOM 791 N N . LEU A 1 98 ? -5.483 16.950 -16.429 1.00 16.52 98 LEU A N 1
ATOM 792 C CA . LEU A 1 98 ? -6.644 16.993 -17.315 1.00 14.93 98 LEU A CA 1
ATOM 793 C C . LEU A 1 98 ? -6.376 16.217 -18.601 1.00 16.91 98 LEU A C 1
ATOM 794 O O . LEU A 1 98 ? -5.248 16.192 -19.100 1.00 17.47 98 LEU A O 1
ATOM 799 N N . ARG A 1 99 ? -7.413 15.582 -19.137 1.00 15.76 99 ARG A N 1
ATOM 800 C CA . ARG A 1 99 ? -7.329 14.942 -20.442 1.00 14.85 99 ARG A CA 1
ATOM 801 C C . ARG A 1 99 ? -8.576 15.301 -21.231 1.00 14.46 99 ARG A C 1
ATOM 802 O O . ARG A 1 99 ? -9.689 15.118 -20.740 1.00 14.93 99 ARG A O 1
ATOM 810 N N . ALA A 1 100 ? -8.409 15.797 -22.450 1.00 13.76 100 ALA A N 1
ATOM 811 C CA . ALA A 1 100 ? -9.562 16.078 -23.290 1.00 13.30 100 ALA A CA 1
ATOM 812 C C . ALA A 1 100 ? -10.353 14.794 -23.487 1.00 14.05 100 ALA A C 1
ATOM 813 O O . ALA A 1 100 ? -9.779 13.720 -23.683 1.00 15.44 100 ALA A O 1
ATOM 815 N N . ALA A 1 101 ? -11.675 14.907 -23.451 1.00 12.89 101 ALA A N 1
ATOM 816 C CA . ALA A 1 101 ? -12.528 13.757 -23.724 1.00 12.83 101 ALA A CA 1
ATOM 817 C C . ALA A 1 101 ? -13.621 14.141 -24.697 1.00 12.98 101 ALA A C 1
ATOM 818 O O . ALA A 1 101 ? -14.327 15.140 -24.478 1.00 13.66 101 ALA A O 1
ATOM 820 N N . LEU A 1 102 ? -13.745 13.359 -25.771 1.00 12.53 102 LEU A N 1
ATOM 821 C CA . LEU A 1 102 ? -14.773 13.584 -26.779 1.00 12.69 102 LEU A CA 1
ATOM 822 C C . LEU A 1 102 ? -15.796 12.464 -26.784 1.00 14.11 102 LEU A C 1
ATOM 823 O O . LEU A 1 102 ? -16.870 12.615 -27.340 1.00 13.61 102 LEU A O 1
ATOM 828 N N . THR A 1 103 ? -15.445 11.338 -26.174 1.00 13.52 103 THR A N 1
ATOM 829 C CA . THR A 1 103 ? -16.273 10.134 -26.229 1.00 12.58 103 THR A CA 1
ATOM 830 C C . THR A 1 103 ? -16.351 9.462 -24.875 1.00 12.59 103 THR A C 1
ATOM 831 O O . THR A 1 103 ? -15.556 9.742 -23.974 1.00 12.32 103 THR A O 1
ATOM 835 N N . ALA A 1 104 ? -17.313 8.554 -24.738 1.00 13.10 104 ALA A N 1
ATOM 836 C CA . ALA A 1 104 ? -17.408 7.745 -23.534 1.00 12.86 104 ALA A CA 1
ATOM 837 C C . ALA A 1 104 ? -16.126 6.935 -23.307 1.00 12.55 104 ALA A C 1
ATOM 838 O O . ALA A 1 104 ? -15.657 6.805 -22.172 1.00 13.50 104 ALA A O 1
ATOM 840 N N . ALA A 1 105 ? -15.558 6.398 -24.386 1.00 13.05 105 ALA A N 1
ATOM 841 C CA . ALA A 1 105 ? -14.292 5.679 -24.268 1.00 14.17 105 ALA A CA 1
ATOM 842 C C . ALA A 1 105 ? -13.181 6.586 -23.734 1.00 14.23 105 ALA A C 1
ATOM 843 O O . ALA A 1 105 ? -12.363 6.152 -22.925 1.00 14.48 105 ALA A O 1
ATOM 845 N N . ASP A 1 106 ? -13.146 7.847 -24.172 1.00 13.64 106 ASP A N 1
ATOM 846 C CA . ASP A 1 106 ? -12.151 8.776 -23.654 1.00 14.49 106 ASP A CA 1
ATOM 847 C C . ASP A 1 106 ? -12.347 8.986 -22.151 1.00 14.15 106 ASP A C 1
ATOM 848 O O . ASP A 1 106 ? -11.379 9.148 -21.417 1.00 14.68 106 ASP A O 1
ATOM 853 N N . MET A 1 107 ? -13.594 9.019 -21.690 1.00 12.50 107 MET A N 1
ATOM 854 C CA . MET A 1 107 ? -13.840 9.173 -20.257 1.00 13.08 107 MET A CA 1
ATOM 855 C C . MET A 1 107 ? -13.245 8.011 -19.479 1.00 12.88 107 MET A C 1
ATOM 856 O O . MET A 1 107 ? -12.603 8.217 -18.452 1.00 13.71 107 MET A O 1
ATOM 861 N N . GLU A 1 108 ? -13.454 6.788 -19.969 1.00 12.96 108 GLU A N 1
ATOM 862 C CA . GLU A 1 108 ? -12.883 5.624 -19.294 1.00 13.14 108 GLU A CA 1
ATOM 863 C C . GLU A 1 108 ? -11.359 5.619 -19.381 1.00 13.17 108 GLU A C 1
ATOM 864 O O . GLU A 1 108 ? -10.692 5.220 -18.430 1.00 13.82 108 GLU A O 1
ATOM 870 N N . ALA A 1 109 ? -10.810 6.057 -20.512 1.00 13.21 109 ALA A N 1
ATOM 871 C CA . ALA A 1 109 ? -9.356 6.126 -20.640 1.00 14.22 109 ALA A CA 1
ATOM 872 C C . ALA A 1 109 ? -8.783 7.107 -19.623 1.00 14.43 109 ALA A C 1
ATOM 873 O O . ALA A 1 109 ? -7.764 6.837 -18.982 1.00 16.41 109 ALA A O 1
ATOM 875 N N . ALA A 1 110 ? -9.434 8.254 -19.467 1.00 14.17 110 ALA A N 1
ATOM 876 C CA . ALA A 1 110 ? -9.006 9.221 -18.468 1.00 15.09 110 ALA A CA 1
ATOM 877 C C . ALA A 1 110 ? -9.071 8.614 -17.069 1.00 14.96 110 ALA A C 1
ATOM 878 O O . ALA A 1 110 ? -8.133 8.748 -16.281 1.00 16.29 110 ALA A O 1
ATOM 880 N N . ARG A 1 111 ? -10.170 7.940 -16.749 1.00 14.89 111 ARG A N 1
ATOM 881 C CA . ARG A 1 111 ? -10.300 7.332 -15.432 1.00 14.24 111 ARG A CA 1
ATOM 882 C C . ARG A 1 111 ? -9.200 6.295 -15.172 1.00 15.67 111 ARG A C 1
ATOM 883 O O . ARG A 1 111 ? -8.646 6.225 -14.072 1.00 16.66 111 ARG A O 1
ATOM 891 N N . ALA A 1 112 ? -8.869 5.510 -16.188 1.00 14.70 112 ALA A N 1
ATOM 892 C CA . ALA A 1 112 ? -7.844 4.482 -16.022 1.00 17.31 112 ALA A CA 1
ATOM 893 C C . ALA A 1 112 ? -6.483 5.092 -15.726 1.00 20.19 112 ALA A C 1
ATOM 894 O O . ALA A 1 112 ? -5.666 4.485 -15.029 1.00 23.16 112 ALA A O 1
ATOM 896 N N . GLU A 1 113 ? -6.224 6.288 -16.236 1.00 18.38 113 GLU A N 1
ATOM 897 C CA . GLU A 1 113 ? -4.913 6.888 -16.013 1.00 21.57 113 GLU A CA 1
ATOM 898 C C . GLU A 1 113 ? -4.916 7.975 -14.942 1.00 19.31 113 GLU A C 1
ATOM 899 O O . GLU A 1 113 ? -3.891 8.610 -14.687 1.00 24.34 113 GLU A O 1
ATOM 905 N N . GLY A 1 114 ? -6.057 8.178 -14.297 1.00 18.14 114 GLY A N 1
ATOM 906 C CA . GLY A 1 114 ? -6.125 9.112 -13.192 1.00 19.81 114 GLY A CA 1
ATOM 907 C C . GLY A 1 114 ? -6.101 10.571 -13.610 1.00 23.16 114 GLY A C 1
ATOM 908 O O . GLY A 1 114 ? -5.626 11.425 -12.861 1.00 27.97 114 GLY A O 1
ATOM 909 N N . ARG A 1 115 ? -6.615 10.867 -14.798 1.00 17.36 115 ARG A N 1
ATOM 910 C CA . ARG A 1 115 ? -6.771 12.256 -15.213 1.00 16.88 115 ARG A CA 1
ATOM 911 C C . ARG A 1 115 ? -8.243 12.607 -15.306 1.00 15.28 115 ARG A C 1
ATOM 912 O O . ARG A 1 115 ? -9.082 11.737 -15.555 1.00 15.66 115 ARG A O 1
ATOM 920 N N . ILE A 1 116 ? -8.557 13.880 -15.094 1.00 14.48 116 ILE A N 1
ATOM 921 C CA . ILE A 1 116 ? -9.934 14.345 -15.167 1.00 13.39 116 ILE A CA 1
ATOM 922 C C . ILE A 1 116 ? -10.342 14.533 -16.619 1.00 13.19 116 ILE A C 1
ATOM 923 O O . ILE A 1 116 ? -9.802 15.390 -17.327 1.00 14.36 116 ILE A O 1
ATOM 928 N N . ALA A 1 117 ? -11.287 13.713 -17.065 1.00 13.26 117 ALA A N 1
ATOM 929 C CA . ALA A 1 117 ? -11.810 13.833 -18.420 1.00 12.50 117 ALA A CA 1
ATOM 930 C C . ALA A 1 117 ? -12.474 15.192 -18.566 1.00 13.47 117 ALA A C 1
ATOM 931 O O . ALA A 1 117 ? -13.326 15.563 -17.756 1.00 13.73 117 ALA A O 1
ATOM 933 N N . SER A 1 118 ? -12.064 15.937 -19.582 1.00 11.76 118 SER A N 1
ATOM 934 C CA . SER A 1 118 ? -12.530 17.303 -19.764 1.00 11.81 118 SER A CA 1
ATOM 935 C C . SER A 1 118 ? -13.333 17.427 -21.043 1.00 12.01 118 SER A C 1
ATOM 936 O O . SER A 1 118 ? -12.794 17.341 -22.151 1.00 13.24 118 SER A O 1
ATOM 939 N N . LEU A 1 119 ? -14.641 17.588 -20.863 1.00 11.26 119 LEU A N 1
ATOM 940 C CA . LEU A 1 119 ? -15.580 17.719 -21.974 1.00 11.92 119 LEU A CA 1
ATOM 941 C C . LEU A 1 119 ? -16.095 19.147 -22.020 1.00 12.06 119 LEU A C 1
ATOM 942 O O . LEU A 1 119 ? -15.808 19.947 -21.118 1.00 12.46 119 LEU A O 1
ATOM 947 N N . MET A 1 120 ? -16.874 19.465 -23.053 1.00 11.61 120 MET A N 1
ATOM 948 C CA . MET A 1 120 ? -17.472 20.793 -23.180 1.00 11.59 120 MET A CA 1
ATOM 949 C C . MET A 1 120 ? -18.956 20.708 -23.439 1.00 12.63 120 MET A C 1
ATOM 950 O O . MET A 1 120 ? -19.424 19.826 -24.173 1.00 12.20 120 MET A O 1
ATOM 955 N N . GLY A 1 121 ? -19.693 21.631 -22.834 1.00 12.32 121 GLY A N 1
ATOM 956 C CA . GLY A 1 121 ? -21.116 21.762 -23.078 1.00 12.03 121 GLY A CA 1
ATOM 957 C C . GLY A 1 121 ? -21.459 23.219 -23.331 1.00 11.79 121 GLY A C 1
ATOM 958 O O . GLY A 1 121 ? -21.077 24.091 -22.543 1.00 12.84 121 GLY A O 1
ATOM 959 N N . ALA A 1 122 ? -22.159 23.491 -24.433 1.00 12.25 122 ALA A N 1
ATOM 960 C CA . ALA A 1 122 ? -22.629 24.844 -24.726 1.00 11.51 122 ALA A CA 1
ATOM 961 C C . ALA A 1 122 ? -23.904 25.095 -23.957 1.00 11.81 122 ALA A C 1
ATOM 962 O O . ALA A 1 122 ? -24.703 24.176 -23.767 1.00 12.81 122 ALA A O 1
ATOM 964 N N . GLU A 1 123 ? -24.076 26.325 -23.489 1.00 12.28 123 GLU A N 1
ATOM 965 C CA . GLU A 1 123 ? -25.226 26.639 -22.658 1.00 12.72 123 GLU A CA 1
ATOM 966 C C . GLU A 1 123 ? -26.144 27.666 -23.310 1.00 12.51 123 GLU A C 1
ATOM 967 O O . GLU A 1 123 ? -26.091 28.863 -23.004 1.00 13.26 123 GLU A O 1
ATOM 973 N N . GLY A 1 124 ? -26.972 27.174 -24.223 1.00 11.69 124 GLY A N 1
ATOM 974 C CA . GLY A 1 124 ? -27.995 27.974 -24.868 1.00 12.11 124 GLY A CA 1
ATOM 975 C C . GLY A 1 124 ? -27.873 27.945 -26.379 1.00 13.31 124 GLY A C 1
ATOM 976 O O . GLY A 1 124 ? -26.779 28.091 -26.939 1.00 14.10 124 GLY A O 1
ATOM 977 N N . GLY A 1 125 ? -29.013 27.779 -27.044 1.00 12.99 125 GLY A N 1
ATOM 978 C CA . GLY A 1 125 ? -29.045 27.618 -28.487 1.00 13.76 125 GLY A CA 1
ATOM 979 C C . GLY A 1 125 ? -28.582 28.855 -29.234 1.00 12.93 125 GLY A C 1
ATOM 980 O O . GLY A 1 125 ? -28.274 28.790 -30.424 1.00 13.52 125 GLY A O 1
ATOM 981 N N . HIS A 1 126 ? -28.561 29.997 -28.557 1.00 12.57 126 HIS A N 1
ATOM 982 C CA . HIS A 1 126 ? -28.032 31.212 -29.176 1.00 12.83 126 HIS A CA 1
ATOM 983 C C . HIS A 1 126 ? -26.577 31.033 -29.618 1.00 13.75 126 HIS A C 1
ATOM 984 O O . HIS A 1 126 ? -26.090 31.774 -30.470 1.00 14.67 126 HIS A O 1
ATOM 991 N N . SER A 1 127 ? -25.884 30.045 -29.056 1.00 12.73 127 SER A N 1
ATOM 992 C CA . SER A 1 127 ? -24.497 29.794 -29.453 1.00 13.78 127 SER A CA 1
ATOM 993 C C . SER A 1 127 ? -24.355 29.316 -30.896 1.00 13.91 127 SER A C 1
ATOM 994 O O . SER A 1 127 ? -23.242 29.313 -31.431 1.00 14.07 127 SER A O 1
ATOM 997 N N . ILE A 1 128 ? -25.456 28.900 -31.527 1.00 14.27 128 ILE A N 1
ATOM 998 C CA . ILE A 1 128 ? -25.376 28.481 -32.926 1.00 12.94 128 ILE A CA 1
ATOM 999 C C . ILE A 1 128 ? -25.958 29.487 -33.926 1.00 12.43 128 ILE A C 1
ATOM 1000 O O . ILE A 1 128 ? -25.921 29.248 -35.129 1.00 13.72 128 ILE A O 1
ATOM 1005 N N . ASP A 1 129 ? -26.469 30.616 -33.436 1.00 13.31 129 ASP A N 1
ATOM 1006 C CA . ASP A 1 129 ? -26.898 31.692 -34.329 1.00 13.81 129 ASP A CA 1
ATOM 1007 C C . ASP A 1 129 ? -27.833 31.171 -35.436 1.00 13.53 129 ASP A C 1
ATOM 1008 O O . ASP A 1 129 ? -27.674 31.513 -36.611 1.00 13.84 129 ASP A O 1
ATOM 1013 N N . ASN A 1 130 ? -28.803 30.340 -35.041 1.00 14.00 130 ASN A N 1
ATOM 1014 C CA . ASN A 1 130 ? -29.812 29.782 -35.956 1.00 15.02 130 ASN A CA 1
ATOM 1015 C C . ASN A 1 130 ? -29.209 29.025 -37.141 1.00 15.29 130 ASN A C 1
ATOM 1016 O O . ASN A 1 130 ? -29.846 28.911 -38.191 1.00 16.33 130 ASN A O 1
ATOM 1021 N N . SER A 1 131 ? -27.997 28.493 -36.974 1.00 12.91 131 SER A N 1
ATOM 1022 C CA . SER A 1 131 ? -27.253 27.904 -38.081 1.00 14.02 131 SER A CA 1
ATOM 1023 C C . SER A 1 131 ? -26.879 26.456 -37.780 1.00 13.79 131 SER A C 1
ATOM 1024 O O . SER A 1 131 ? -26.083 26.184 -36.875 1.00 13.82 131 SER A O 1
ATOM 1027 N N . LEU A 1 132 ? -27.432 25.515 -38.540 1.00 13.59 132 LEU A N 1
ATOM 1028 C CA . LEU A 1 132 ? -27.125 24.103 -38.312 1.00 15.11 132 LEU A CA 1
ATOM 1029 C C . LEU A 1 132 ? -25.660 23.796 -38.609 1.00 14.43 132 LEU A C 1
ATOM 1030 O O . LEU A 1 132 ? -25.051 22.950 -37.943 1.00 13.04 132 LEU A O 1
ATOM 1035 N N . ALA A 1 133 ? -25.091 24.478 -39.602 1.00 13.73 133 ALA A N 1
ATOM 1036 C CA . ALA A 1 133 ? -23.668 24.304 -39.892 1.00 13.84 133 ALA A CA 1
ATOM 1037 C C . ALA A 1 133 ? -22.813 24.766 -38.715 1.00 13.33 133 ALA A C 1
ATOM 1038 O O . ALA A 1 133 ? -21.758 24.195 -38.436 1.00 13.62 133 ALA A O 1
ATOM 1040 N N . THR A 1 134 ? -23.265 25.805 -38.025 1.00 12.89 134 THR A N 1
ATOM 1041 C CA . THR A 1 134 ? -22.574 26.272 -36.834 1.00 11.59 134 THR A CA 1
ATOM 1042 C C . THR A 1 134 ? -22.658 25.251 -35.699 1.00 12.37 134 THR A C 1
ATOM 1043 O O . THR A 1 134 ? -21.674 25.005 -35.003 1.00 13.22 134 THR A O 1
ATOM 1047 N N . LEU A 1 135 ? -23.826 24.634 -35.530 1.00 12.11 135 LEU A N 1
ATOM 1048 C CA . LEU A 1 135 ? -23.952 23.509 -34.613 1.00 12.56 135 LEU A CA 1
ATOM 1049 C C . LEU A 1 135 ? -22.914 22.431 -34.932 1.00 11.91 135 LEU A C 1
ATOM 1050 O O . LEU A 1 135 ? -22.227 21.941 -34.039 1.00 11.94 135 LEU A O 1
ATOM 1055 N N . ARG A 1 136 ? -22.796 22.075 -36.209 1.00 12.09 136 ARG A N 1
ATOM 1056 C CA . ARG A 1 136 ? -21.827 21.062 -36.614 1.00 13.29 136 ARG A CA 1
ATOM 1057 C C . ARG A 1 136 ? -20.396 21.515 -36.337 1.00 11.91 136 ARG A C 1
ATOM 1058 O O . ARG A 1 136 ? -19.568 20.699 -35.930 1.00 13.37 136 ARG A O 1
ATOM 1066 N N . ALA A 1 137 ? -20.109 22.807 -36.506 1.00 12.73 137 ALA A N 1
ATOM 1067 C CA . ALA A 1 137 ? -18.774 23.330 -36.188 1.00 12.56 137 ALA A CA 1
ATOM 1068 C C . ALA A 1 137 ? -18.476 23.222 -34.692 1.00 11.81 137 ALA A C 1
ATOM 1069 O O . ALA A 1 137 ? -17.371 22.835 -34.297 1.00 12.80 137 ALA A O 1
ATOM 1071 N N . LEU A 1 138 ? -19.460 23.518 -33.845 1.00 12.52 138 LEU A N 1
ATOM 1072 C CA . LEU A 1 138 ? -19.242 23.383 -32.409 1.00 12.11 138 LEU A CA 1
ATOM 1073 C C . LEU A 1 138 ? -18.965 21.932 -32.046 1.00 12.75 138 LEU A C 1
ATOM 1074 O O . LEU A 1 138 ? -18.104 21.652 -31.221 1.00 12.24 138 LEU A O 1
ATOM 1079 N N . TYR A 1 139 ? -19.702 21.004 -32.651 1.00 12.03 139 TYR A N 1
ATOM 1080 C CA . TYR A 1 139 ? -19.425 19.598 -32.410 1.00 10.79 139 TYR A CA 1
ATOM 1081 C C . TYR A 1 139 ? -17.992 19.261 -32.848 1.00 11.57 139 TYR A C 1
ATOM 1082 O O . TYR A 1 139 ? -17.254 18.566 -32.141 1.00 11.79 139 TYR A O 1
ATOM 1091 N N . ALA A 1 140 ? -17.601 19.738 -34.024 1.00 11.83 140 ALA A N 1
ATOM 1092 C CA . ALA A 1 140 ? -16.254 19.472 -34.525 1.00 12.75 140 ALA A CA 1
ATOM 1093 C C . ALA A 1 140 ? -15.178 19.991 -33.566 1.00 12.18 140 ALA A C 1
ATOM 1094 O O . ALA A 1 140 ? -14.106 19.399 -33.445 1.00 14.84 140 ALA A O 1
ATOM 1096 N N . LEU A 1 141 ? -15.471 21.084 -32.873 1.00 12.96 141 LEU A N 1
ATOM 1097 C CA . LEU A 1 141 ? -14.537 21.668 -31.911 1.00 13.03 141 LEU A CA 1
ATOM 1098 C C . LEU A 1 141 ? -14.553 20.978 -30.552 1.00 12.93 141 LEU A C 1
ATOM 1099 O O . LEU A 1 141 ? -13.725 21.292 -29.683 1.00 14.68 141 LEU A O 1
ATOM 1104 N N . GLY A 1 142 ? -15.494 20.051 -30.354 1.00 11.59 142 GLY A N 1
ATOM 1105 C CA . GLY A 1 142 ? -15.499 19.246 -29.150 1.00 12.92 142 GLY A CA 1
ATOM 1106 C C . GLY A 1 142 ? -16.721 19.409 -28.265 1.00 12.11 142 GLY A C 1
ATOM 1107 O O . GLY A 1 142 ? -16.812 18.768 -27.223 1.00 12.90 142 GLY A O 1
ATOM 1108 N N . VAL A 1 143 ? -17.674 20.254 -28.655 1.00 12.33 143 VAL A N 1
ATOM 1109 C CA . VAL A 1 143 ? -18.868 20.423 -27.824 1.00 11.40 143 VAL A CA 1
ATOM 1110 C C . VAL A 1 143 ? -19.724 19.150 -27.833 1.00 11.62 143 VAL A C 1
ATOM 1111 O O . VAL A 1 143 ? -20.018 18.616 -28.902 1.00 11.88 143 VAL A O 1
ATOM 1115 N N . ARG A 1 144 ? -20.100 18.655 -26.652 1.00 11.19 144 ARG A N 1
ATOM 1116 C CA . ARG A 1 144 ? -20.803 17.373 -26.570 1.00 10.93 144 ARG A CA 1
ATOM 1117 C C . ARG A 1 144 ? -22.200 17.467 -25.951 1.00 11.11 144 ARG A C 1
ATOM 1118 O O . ARG A 1 144 ? -22.909 16.463 -25.890 1.00 11.48 144 ARG A O 1
ATOM 1126 N N . TYR A 1 145 ? -22.595 18.649 -25.475 1.00 11.15 145 TYR A N 1
ATOM 1127 C CA . TYR A 1 145 ? -24.008 18.912 -25.221 1.00 11.31 145 TYR A CA 1
ATOM 1128 C C . TYR A 1 145 ? -24.306 20.360 -25.505 1.00 10.79 145 TYR A C 1
ATOM 1129 O O . TYR A 1 145 ? -23.399 21.179 -25.546 1.00 11.95 145 TYR A O 1
ATOM 1138 N N . MET A 1 146 ? -25.577 20.668 -25.750 1.00 10.67 146 MET A N 1
ATOM 1139 C CA . MET A 1 146 ? -26.013 22.061 -25.816 1.00 11.45 146 MET A CA 1
ATOM 1140 C C . MET A 1 146 ? -27.340 22.211 -25.094 1.00 11.89 146 MET A C 1
ATOM 1141 O O . MET A 1 146 ? -28.327 21.552 -25.434 1.00 11.92 146 MET A O 1
ATOM 1146 N N . THR A 1 147 ? -27.346 23.077 -24.086 1.00 11.43 147 THR A N 1
ATOM 1147 C CA . THR A 1 147 ? -28.580 23.496 -23.431 1.00 11.56 147 THR A CA 1
ATOM 1148 C C . THR A 1 147 ? -29.390 24.272 -24.462 1.00 12.51 147 THR A C 1
ATOM 1149 O O . THR A 1 147 ? -28.876 25.201 -25.098 1.00 13.06 147 THR A O 1
ATOM 1153 N N . LEU A 1 148 ? -30.652 23.911 -24.653 1.00 12.08 148 LEU A N 1
ATOM 1154 C CA . LEU A 1 148 ? -31.350 24.465 -25.810 1.00 11.51 148 LEU A CA 1
ATOM 1155 C C . LEU A 1 148 ? -31.647 25.959 -25.680 1.00 13.07 148 LEU A C 1
ATOM 1156 O O . LEU A 1 148 ? -31.663 26.666 -26.684 1.00 13.15 148 LEU A O 1
ATOM 1161 N N . THR A 1 149 ? -31.897 26.422 -24.455 1.00 11.92 149 THR A N 1
ATOM 1162 C CA . THR A 1 149 ? -31.949 27.857 -24.177 1.00 12.63 149 THR A CA 1
ATOM 1163 C C . THR A 1 149 ? -31.105 28.169 -22.962 1.00 13.34 149 THR A C 1
ATOM 1164 O O . THR A 1 149 ? -30.686 27.274 -22.225 1.00 13.70 149 THR A O 1
ATOM 1168 N N . HIS A 1 150 ? -30.853 29.454 -22.750 1.00 12.13 150 HIS A N 1
ATOM 1169 C CA . HIS A 1 150 ? -30.422 29.906 -21.441 1.00 12.15 150 HIS A CA 1
ATOM 1170 C C . HIS A 1 150 ? -31.645 30.534 -20.750 1.00 13.81 150 HIS A C 1
ATOM 1171 O O . HIS A 1 150 ? -32.729 29.941 -20.788 1.00 13.85 150 HIS A O 1
ATOM 1178 N N . ASN A 1 151 ? -31.503 31.713 -20.142 1.00 13.77 151 ASN A N 1
ATOM 1179 C CA . ASN A 1 151 ? -32.601 32.298 -19.365 1.00 14.68 151 ASN A CA 1
ATOM 1180 C C . ASN A 1 151 ? -33.687 32.974 -20.190 1.00 15.08 151 ASN A C 1
ATOM 1181 O O . ASN A 1 151 ? -34.758 33.285 -19.658 1.00 16.20 151 ASN A O 1
ATOM 1186 N N . ASP A 1 152 ? -33.404 33.223 -21.466 1.00 14.77 152 ASP A N 1
ATOM 1187 C CA . ASP A 1 152 ? -34.371 33.863 -22.349 1.00 14.71 152 ASP A CA 1
ATOM 1188 C C . ASP A 1 152 ? -34.729 32.926 -23.501 1.00 15.54 152 ASP A C 1
ATOM 1189 O O . ASP A 1 152 ? -33.929 32.075 -23.913 1.00 14.94 152 ASP A O 1
ATOM 1194 N N . ASN A 1 153 ? -35.934 33.091 -24.036 1.00 16.30 153 ASN A N 1
ATOM 1195 C CA . ASN A 1 153 ? -36.306 32.384 -25.252 1.00 14.78 153 ASN A CA 1
ATOM 1196 C C . ASN A 1 153 ? -35.301 32.680 -26.344 1.00 13.49 153 ASN A C 1
ATOM 1197 O O . ASN A 1 153 ? -34.711 33.762 -26.388 1.00 15.84 153 ASN A O 1
ATOM 1202 N N . ASN A 1 154 ? -35.091 31.719 -27.231 1.00 14.02 154 ASN A N 1
ATOM 1203 C CA . ASN A 1 154 ? -34.479 32.042 -28.511 1.00 13.30 154 ASN A CA 1
ATOM 1204 C C . ASN A 1 154 ? -35.544 31.869 -29.599 1.00 14.22 154 ASN A C 1
ATOM 1205 O O . ASN A 1 154 ? -36.721 31.675 -29.270 1.00 15.08 154 ASN A O 1
ATOM 1210 N N . ALA A 1 155 ? -35.179 31.960 -30.871 1.00 13.90 155 ALA A N 1
ATOM 1211 C CA . ALA A 1 155 ? -36.212 32.005 -31.908 1.00 15.14 155 ALA A CA 1
ATOM 1212 C C . ALA A 1 155 ? -36.960 30.689 -32.036 1.00 14.17 155 ALA A C 1
ATOM 1213 O O . ALA A 1 155 ? -38.080 30.659 -32.563 1.00 16.06 155 ALA A O 1
ATOM 1215 N N . TRP A 1 156 ? -36.350 29.605 -31.548 1.00 13.74 156 TRP A N 1
ATOM 1216 C CA . TRP A 1 156 ? -36.867 28.273 -31.830 1.00 14.83 156 TRP A CA 1
ATOM 1217 C C . TRP A 1 156 ? -37.119 27.410 -30.596 1.00 13.99 156 TRP A C 1
ATOM 1218 O O . TRP A 1 156 ? -37.528 26.255 -30.725 1.00 14.09 156 TRP A O 1
ATOM 1229 N N . ALA A 1 157 ? -36.913 27.974 -29.411 1.00 13.70 157 ALA A N 1
ATOM 1230 C CA . ALA A 1 157 ? -37.132 27.235 -28.170 1.00 13.54 157 ALA A CA 1
ATOM 1231 C C . ALA A 1 157 ? -37.485 28.179 -27.030 1.00 13.60 157 ALA A C 1
ATOM 1232 O O . ALA A 1 157 ? -36.960 29.297 -26.956 1.00 14.57 157 ALA A O 1
ATOM 1234 N N . ASP A 1 158 ? -38.361 27.709 -26.142 1.00 14.30 158 ASP A N 1
ATOM 1235 C CA . ASP A 1 158 ? -38.834 28.501 -25.005 1.00 13.77 158 ASP A CA 1
ATOM 1236 C C . ASP A 1 158 ? -38.053 28.184 -23.733 1.00 15.14 158 ASP A C 1
ATOM 1237 O O . ASP A 1 158 ? -37.817 27.009 -23.403 1.00 15.01 158 ASP A O 1
ATOM 1242 N N . SER A 1 159 ? -37.655 29.244 -23.033 1.00 14.55 159 SER A N 1
ATOM 1243 C CA . SER A 1 159 ? -36.951 29.144 -21.764 1.00 14.33 159 SER A CA 1
ATOM 1244 C C . SER A 1 159 ? -37.929 29.115 -20.599 1.00 14.16 159 SER A C 1
ATOM 1245 O O . SER A 1 159 ? -38.997 29.755 -20.639 1.00 15.22 159 SER A O 1
ATOM 1248 N N . ALA A 1 160 ? -37.550 28.417 -19.537 1.00 13.62 160 ALA A N 1
ATOM 1249 C CA . ALA A 1 160 ? -38.390 28.323 -18.352 1.00 15.33 160 ALA A CA 1
ATOM 1250 C C . ALA A 1 160 ? -38.510 29.669 -17.646 1.00 16.03 160 ALA A C 1
ATOM 1251 O O . ALA A 1 160 ? -39.476 29.903 -16.911 1.00 17.61 160 ALA A O 1
ATOM 1253 N N . THR A 1 161 ? -37.527 30.540 -17.856 1.00 15.87 161 THR A N 1
ATOM 1254 C CA . THR A 1 161 ? -37.488 31.825 -17.157 1.00 16.61 161 THR A CA 1
ATOM 1255 C C . THR A 1 161 ? -37.833 32.990 -18.084 1.00 18.25 161 THR A C 1
ATOM 1256 O O . THR A 1 161 ? -37.342 34.112 -17.912 1.00 17.41 161 THR A O 1
ATOM 1260 N N . ASP A 1 162 ? -38.679 32.709 -19.071 1.00 15.89 162 ASP A N 1
ATOM 1261 C CA . ASP A 1 162 ? -39.200 33.727 -19.978 1.00 16.75 162 ASP A CA 1
ATOM 1262 C C . ASP A 1 162 ? -40.688 33.433 -20.186 1.00 19.04 162 ASP A C 1
ATOM 1263 O O . ASP A 1 162 ? -41.192 32.414 -19.717 1.00 18.90 162 ASP A O 1
ATOM 1268 N N . GLU A 1 163 ? -41.398 34.335 -20.859 1.00 20.00 163 GLU A N 1
ATOM 1269 C CA . GLU A 1 163 ? -42.802 34.100 -21.193 1.00 19.54 163 GLU A CA 1
ATOM 1270 C C . GLU A 1 163 ? -42.903 33.084 -22.324 1.00 19.48 163 GLU A C 1
ATOM 1271 O O . GLU A 1 163 ? -41.936 32.869 -23.054 1.00 18.67 163 GLU A O 1
ATOM 1277 N N . PRO A 1 164 ? -44.060 32.431 -22.468 1.00 17.93 164 PRO A N 1
ATOM 1278 C CA . PRO A 1 164 ? -44.225 31.532 -23.612 1.00 18.08 164 PRO A CA 1
ATOM 1279 C C . PRO A 1 164 ? -43.920 32.242 -24.930 1.00 20.45 164 PRO A C 1
ATOM 1280 O O . PRO A 1 164 ? -44.275 33.409 -25.116 1.00 21.30 164 PRO A O 1
ATOM 1284 N N . GLY A 1 165 ? -43.243 31.542 -25.831 1.00 18.96 165 GLY A N 1
ATOM 1285 C CA . GLY A 1 165 ? -42.874 32.092 -27.118 1.00 17.98 165 GLY A CA 1
ATOM 1286 C C . GLY A 1 165 ? -43.450 31.254 -28.238 1.00 19.64 165 GLY A C 1
ATOM 1287 O O . GLY A 1 165 ? -44.561 31.512 -28.711 1.00 25.29 165 GLY A O 1
ATOM 1288 N N . VAL A 1 166 ? -42.707 30.235 -28.653 1.00 16.82 166 VAL A N 1
ATOM 1289 C CA . VAL A 1 166 ? -43.150 29.359 -29.731 1.00 17.47 166 VAL A CA 1
ATOM 1290 C C . VAL A 1 166 ? -43.949 28.158 -29.231 1.00 17.72 166 VAL A C 1
ATOM 1291 O O . VAL A 1 166 ? -44.449 27.379 -30.037 1.00 20.99 166 VAL A O 1
ATOM 1295 N N . GLY A 1 167 ? -44.045 28.003 -27.912 1.00 15.73 167 GLY A N 1
ATOM 1296 C CA . GLY A 1 167 ? -44.840 26.943 -27.308 1.00 16.84 167 GLY A CA 1
ATOM 1297 C C . GLY A 1 167 ? -44.075 25.668 -26.999 1.00 15.71 167 GLY A C 1
ATOM 1298 O O . GLY A 1 167 ? -44.684 24.617 -26.806 1.00 18.48 167 GLY A O 1
ATOM 1299 N N . GLY A 1 168 ? -42.749 25.773 -26.935 1.00 15.49 168 GLY A N 1
ATOM 1300 C CA . GLY A 1 168 ? -41.868 24.639 -26.700 1.00 15.23 168 GLY A CA 1
ATOM 1301 C C . GLY A 1 168 ? -40.753 24.739 -27.716 1.00 14.50 168 GLY A C 1
ATOM 1302 O O . GLY A 1 168 ? -39.971 25.689 -27.683 1.00 15.12 168 GLY A O 1
ATOM 1303 N N . LEU A 1 169 ? -40.692 23.769 -28.625 1.00 14.42 169 LEU A N 1
ATOM 1304 C CA . LEU A 1 169 ? -39.825 23.855 -29.794 1.00 13.98 169 LEU A CA 1
ATOM 1305 C C . LEU A 1 169 ? -40.642 24.238 -31.018 1.00 15.25 169 LEU A C 1
ATOM 1306 O O . LEU A 1 169 ? -41.755 23.729 -31.214 1.00 17.20 169 LEU A O 1
ATOM 1311 N N . SER A 1 170 ? -40.084 25.117 -31.846 1.00 14.03 170 SER A N 1
ATOM 1312 C CA . SER A 1 170 ? -40.657 25.390 -33.159 1.00 14.96 170 SER A CA 1
ATOM 1313 C C . SER A 1 170 ? -40.250 24.260 -34.109 1.00 14.60 170 SER A C 1
ATOM 1314 O O . SER A 1 170 ? -39.519 23.341 -33.717 1.00 14.56 170 SER A O 1
ATOM 1317 N N . ALA A 1 171 ? -40.696 24.323 -35.359 1.00 15.46 171 ALA A N 1
ATOM 1318 C CA . ALA A 1 171 ? -40.289 23.340 -36.355 1.00 16.00 171 ALA A CA 1
ATOM 1319 C C . ALA A 1 171 ? -38.767 23.332 -36.499 1.00 14.79 171 ALA A C 1
ATOM 1320 O O . ALA A 1 171 ? -38.136 22.280 -36.548 1.00 14.50 171 ALA A O 1
ATOM 1322 N N . PHE A 1 172 ? -38.163 24.512 -36.561 1.00 14.34 172 PHE A N 1
ATOM 1323 C CA . PHE A 1 172 ? -36.711 24.581 -36.640 1.00 14.67 172 PHE A CA 1
ATOM 1324 C C . PHE A 1 172 ? -36.077 24.027 -35.362 1.00 13.49 172 PHE A C 1
ATOM 1325 O O . PHE A 1 172 ? -35.025 23.386 -35.411 1.00 13.85 172 PHE A O 1
ATOM 1333 N N . GLY A 1 173 ? -36.713 24.263 -34.219 1.00 14.31 173 GLY A N 1
ATOM 1334 C CA . GLY A 1 173 ? -36.236 23.710 -32.963 1.00 13.17 173 GLY A CA 1
ATOM 1335 C C . GLY A 1 173 ? -36.164 22.188 -33.002 1.00 13.46 173 GLY A C 1
ATOM 1336 O O . GLY A 1 173 ? -35.206 21.579 -32.511 1.00 13.93 173 GLY A O 1
ATOM 1337 N N . ARG A 1 174 ? -37.191 21.560 -33.567 1.00 12.65 174 ARG A N 1
ATOM 1338 C CA . ARG A 1 174 ? -37.168 20.109 -33.742 1.00 13.75 174 ARG A CA 1
ATOM 1339 C C . ARG A 1 174 ? -36.040 19.679 -34.692 1.00 14.23 174 ARG A C 1
ATOM 1340 O O . ARG A 1 174 ? -35.393 18.644 -34.482 1.00 13.26 174 ARG A O 1
ATOM 1348 N N . GLU A 1 175 ? -35.786 20.478 -35.726 1.00 12.72 175 GLU A N 1
ATOM 1349 C CA . GLU A 1 175 ? -34.690 20.221 -36.655 1.00 13.39 175 GLU A CA 1
ATOM 1350 C C . GLU A 1 175 ? -33.347 20.286 -35.928 1.00 11.88 175 GLU A C 1
ATOM 1351 O O . GLU A 1 175 ? -32.469 19.459 -36.168 1.00 13.12 175 GLU A O 1
ATOM 1357 N N . VAL A 1 176 ? -33.199 21.245 -35.014 1.00 13.30 176 VAL A N 1
ATOM 1358 C CA . VAL A 1 176 ? -31.977 21.318 -34.217 1.00 12.32 176 VAL A CA 1
ATOM 1359 C C . VAL A 1 176 ? -31.809 20.030 -33.411 1.00 11.77 176 VAL A C 1
ATOM 1360 O O . VAL A 1 176 ? -30.720 19.451 -33.372 1.00 12.75 176 VAL A O 1
ATOM 1364 N N . VAL A 1 177 ? -32.875 19.567 -32.759 1.00 12.06 177 VAL A N 1
ATOM 1365 C CA . VAL A 1 177 ? -32.783 18.333 -31.990 1.00 13.01 177 VAL A CA 1
ATOM 1366 C C . VAL A 1 177 ? -32.406 17.156 -32.887 1.00 12.80 177 VAL A C 1
ATOM 1367 O O . VAL A 1 177 ? -31.522 16.365 -32.537 1.00 12.17 177 VAL A O 1
ATOM 1371 N N . ARG A 1 178 ? -33.024 17.064 -34.061 1.00 13.62 178 ARG A N 1
ATOM 1372 C CA . ARG A 1 178 ? -32.680 15.987 -34.993 1.00 13.84 178 ARG A CA 1
ATOM 1373 C C . ARG A 1 178 ? -31.198 16.029 -35.370 1.00 12.88 178 ARG A C 1
ATOM 1374 O O . ARG A 1 178 ? -30.537 14.991 -35.468 1.00 12.97 178 ARG A O 1
ATOM 1382 N N . GLU A 1 179 ? -30.673 17.232 -35.593 1.00 12.26 179 GLU A N 1
ATOM 1383 C CA . GLU A 1 179 ? -29.280 17.367 -35.998 1.00 13.20 179 GLU A CA 1
ATOM 1384 C C . GLU A 1 179 ? -28.329 17.038 -34.855 1.00 13.75 179 GLU A C 1
ATOM 1385 O O . GLU A 1 179 ? -27.282 16.423 -35.073 1.00 13.24 179 GLU A O 1
ATOM 1391 N N . MET A 1 180 ? -28.694 17.440 -33.642 1.00 12.40 180 MET A N 1
ATOM 1392 C CA . MET A 1 180 ? -27.929 17.059 -32.475 1.00 10.53 180 MET A CA 1
ATOM 1393 C C . MET A 1 180 ? -27.904 15.543 -32.355 1.00 11.07 180 MET A C 1
ATOM 1394 O O . MET A 1 180 ? -26.856 14.956 -32.085 1.00 11.05 180 MET A O 1
ATOM 1399 N N . ASN A 1 181 ? -29.059 14.908 -32.559 1.00 11.51 181 ASN A N 1
ATOM 1400 C CA . ASN A 1 181 ? -29.116 13.449 -32.545 1.00 11.73 181 ASN A CA 1
ATOM 1401 C C . ASN A 1 181 ? -28.172 12.844 -33.586 1.00 11.95 181 ASN A C 1
ATOM 1402 O O . ASN A 1 181 ? -27.449 11.892 -33.293 1.00 12.91 181 ASN A O 1
ATOM 1407 N N . ARG A 1 182 ? -28.166 13.398 -34.796 1.00 11.89 182 ARG A N 1
ATOM 1408 C CA . ARG A 1 182 ? -27.301 12.858 -35.840 1.00 13.84 182 ARG A CA 1
ATOM 1409 C C . ARG A 1 182 ? -25.824 13.066 -35.530 1.00 12.66 182 ARG A C 1
ATOM 1410 O O . ARG A 1 182 ? -25.006 12.174 -35.780 1.00 13.44 182 ARG A O 1
ATOM 1418 N N . GLU A 1 183 ? -25.478 14.220 -34.964 1.00 12.92 183 GLU A N 1
ATOM 1419 C CA . GLU A 1 183 ? -24.069 14.489 -34.666 1.00 12.37 183 GLU A CA 1
ATOM 1420 C C . GLU A 1 183 ? -23.564 13.696 -33.479 1.00 11.89 183 GLU A C 1
ATOM 1421 O O . GLU A 1 183 ? -22.366 13.401 -33.387 1.00 13.03 183 GLU A O 1
ATOM 1427 N N . GLY A 1 184 ? -24.468 13.365 -32.556 1.00 13.11 184 GLY A N 1
ATOM 1428 C CA . GLY A 1 184 ? -24.088 12.785 -31.286 1.00 12.92 184 GLY A CA 1
ATOM 1429 C C . GLY A 1 184 ? -23.891 13.821 -30.190 1.00 11.42 184 GLY A C 1
ATOM 1430 O O . GLY A 1 184 ? -23.191 13.566 -29.208 1.00 13.18 184 GLY A O 1
ATOM 1431 N N . MET A 1 185 ? -24.501 14.992 -30.349 1.00 11.45 185 MET A N 1
ATOM 1432 C CA . MET A 1 185 ? -24.460 15.994 -29.290 1.00 11.73 185 MET A CA 1
ATOM 1433 C C . MET A 1 185 ? -25.660 15.806 -28.370 1.00 11.53 185 MET A C 1
ATOM 1434 O O . MET A 1 185 ? -26.804 15.751 -28.827 1.00 11.95 185 MET A O 1
ATOM 1439 N N . LEU A 1 186 ? -25.402 15.736 -27.070 1.00 10.66 186 LEU A N 1
ATOM 1440 C CA . LEU A 1 186 ? -26.487 15.557 -26.108 1.00 11.51 186 LEU A CA 1
ATOM 1441 C C . LEU A 1 186 ? -27.379 16.786 -26.029 1.00 11.95 186 LEU A C 1
ATOM 1442 O O . LEU A 1 186 ? -26.900 17.923 -25.907 1.00 12.48 186 LEU A O 1
ATOM 1447 N N . VAL A 1 187 ? -28.681 16.541 -26.058 1.00 11.38 187 VAL A N 1
ATOM 1448 C CA . VAL A 1 187 ? -29.671 17.587 -25.871 1.00 12.17 187 VAL A CA 1
ATOM 1449 C C . VAL A 1 187 ? -29.796 17.860 -24.387 1.00 11.52 187 VAL A C 1
ATOM 1450 O O . VAL A 1 187 ? -30.149 16.965 -23.622 1.00 12.81 187 VAL A O 1
ATOM 1454 N N . ASP A 1 188 ? -29.496 19.087 -23.973 1.00 10.93 188 ASP A N 1
ATOM 1455 C CA . ASP A 1 188 ? -29.591 19.475 -22.568 1.00 11.26 188 ASP A CA 1
ATOM 1456 C C . ASP A 1 188 ? -30.829 20.339 -22.346 1.00 11.97 188 ASP A C 1
ATOM 1457 O O . ASP A 1 188 ? -31.048 21.352 -23.035 1.00 12.81 188 ASP A O 1
ATOM 1462 N N . LEU A 1 189 ? -31.650 19.899 -21.395 1.00 11.55 189 LEU A N 1
ATOM 1463 C CA . LEU A 1 189 ? -32.947 20.498 -21.127 1.00 11.78 189 LEU A CA 1
ATOM 1464 C C . LEU A 1 189 ? -32.968 21.260 -19.809 1.00 13.57 189 LEU A C 1
ATOM 1465 O O . LEU A 1 189 ? -34.034 21.672 -19.347 1.00 13.53 189 LEU A O 1
ATOM 1470 N N . SER A 1 190 ? -31.805 21.466 -19.199 1.00 12.03 190 SER A N 1
ATOM 1471 C CA . SER A 1 190 ? -31.734 22.502 -18.183 1.00 11.63 190 SER A CA 1
ATOM 1472 C C . SER A 1 190 ? -32.169 23.822 -18.834 1.00 12.34 190 SER A C 1
ATOM 1473 O O . SER A 1 190 ? -32.093 23.978 -20.055 1.00 12.69 190 SER A O 1
ATOM 1476 N N . HIS A 1 191 ? -32.642 24.751 -18.007 1.00 12.24 191 HIS A N 1
ATOM 1477 C CA . HIS A 1 191 ? -33.097 26.085 -18.448 1.00 12.07 191 HIS A CA 1
ATOM 1478 C C . HIS A 1 191 ? -34.366 26.182 -19.280 1.00 13.81 191 HIS A C 1
ATOM 1479 O O . HIS A 1 191 ? -34.997 27.242 -19.291 1.00 13.89 191 HIS A O 1
ATOM 1486 N N . VAL A 1 192 ? -34.732 25.125 -19.998 1.00 13.04 192 VAL A N 1
ATOM 1487 C CA . VAL A 1 192 ? -35.855 25.241 -20.924 1.00 12.83 192 VAL A CA 1
ATOM 1488 C C . VAL A 1 192 ? -37.194 25.088 -20.220 1.00 13.29 192 VAL A C 1
ATOM 1489 O O . VAL A 1 192 ? -37.285 24.518 -19.128 1.00 13.73 192 VAL A O 1
ATOM 1493 N N . ALA A 1 193 ? -38.236 25.614 -20.855 1.00 13.04 193 ALA A N 1
ATOM 1494 C CA . ALA A 1 193 ? -39.593 25.483 -20.334 1.00 13.53 193 ALA A CA 1
ATOM 1495 C C . ALA A 1 193 ? -40.055 24.024 -20.337 1.00 14.63 193 ALA A C 1
ATOM 1496 O O . ALA A 1 193 ? -39.556 23.204 -21.115 1.00 13.89 193 ALA A O 1
ATOM 1498 N N . ALA A 1 194 ? -41.000 23.688 -19.467 1.00 13.97 194 ALA A N 1
ATOM 1499 C CA . ALA A 1 194 ? -41.541 22.332 -19.456 1.00 14.05 194 ALA A CA 1
ATOM 1500 C C . ALA A 1 194 ? -42.138 21.927 -20.808 1.00 14.97 194 ALA A C 1
ATOM 1501 O O . ALA A 1 194 ? -42.036 20.772 -21.217 1.00 15.77 194 ALA A O 1
ATOM 1503 N N . THR A 1 195 ? -42.775 22.860 -21.504 1.00 14.79 195 THR A N 1
ATOM 1504 C CA . THR A 1 195 ? -43.230 22.577 -22.864 1.00 15.63 195 THR A CA 1
ATOM 1505 C C . THR A 1 195 ? -42.068 22.138 -23.762 1.00 15.77 195 THR A C 1
ATOM 1506 O O . THR A 1 195 ? -42.177 21.182 -24.535 1.00 14.79 195 THR A O 1
ATOM 1510 N N . THR A 1 196 ? -40.958 22.862 -23.671 1.00 13.78 196 THR A N 1
ATOM 1511 C CA . THR A 1 196 ? -39.773 22.550 -24.459 1.00 14.21 196 THR A CA 1
ATOM 1512 C C . THR A 1 196 ? -39.225 21.178 -24.096 1.00 13.32 196 THR A C 1
ATOM 1513 O O . THR A 1 196 ? -38.823 20.419 -24.979 1.00 13.89 196 THR A O 1
ATOM 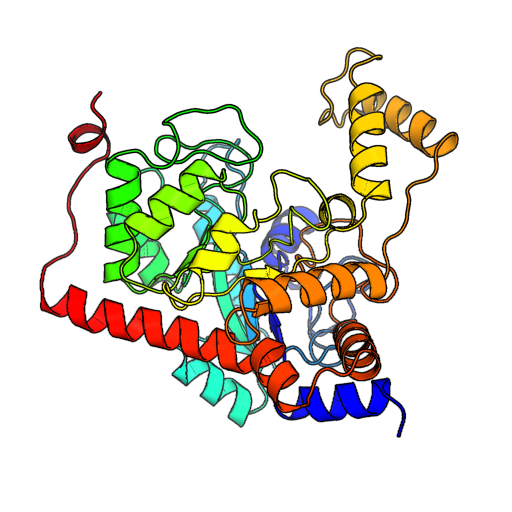1517 N N . MET A 1 197 ? -39.248 20.849 -22.805 1.00 12.56 197 MET A N 1
ATOM 1518 C CA . MET A 1 197 ? -38.809 19.522 -22.360 1.00 12.56 197 MET A CA 1
ATOM 1519 C C . MET A 1 197 ? -39.618 18.438 -23.054 1.00 13.89 197 MET A C 1
ATOM 1520 O O . MET A 1 197 ? -39.066 17.459 -23.567 1.00 15.26 197 MET A O 1
ATOM 1525 N N . ARG A 1 198 ? -40.937 18.605 -23.053 1.00 14.29 198 ARG A N 1
ATOM 1526 C CA . ARG A 1 198 ? -41.815 17.594 -23.629 1.00 14.18 198 ARG A CA 1
ATOM 1527 C C . ARG A 1 198 ? -41.627 17.471 -25.137 1.00 14.86 198 ARG A C 1
ATOM 1528 O O . ARG A 1 198 ? -41.580 16.363 -25.670 1.00 14.46 198 ARG A O 1
ATOM 1536 N N . ASP A 1 199 ? -41.504 18.605 -25.824 1.00 14.48 199 ASP A N 1
ATOM 1537 C CA . ASP A 1 199 ? -41.286 18.591 -27.263 1.00 14.10 199 ASP A CA 1
ATOM 1538 C C . ASP A 1 199 ? -39.945 17.921 -27.585 1.00 13.76 199 ASP A C 1
ATOM 1539 O O . ASP A 1 199 ? -39.832 17.164 -28.554 1.00 14.07 199 ASP A O 1
ATOM 1544 N N . ALA A 1 200 ? -38.928 18.199 -26.773 1.00 13.35 200 ALA A N 1
ATOM 1545 C CA . ALA A 1 200 ? -37.614 17.598 -26.993 1.00 13.75 200 ALA A CA 1
ATOM 1546 C C . ALA A 1 200 ? -37.651 16.097 -26.774 1.00 13.69 200 ALA A C 1
ATOM 1547 O O . ALA A 1 200 ? -37.052 15.339 -27.537 1.00 13.71 200 ALA A O 1
ATOM 1549 N N . LEU A 1 201 ? -38.364 15.664 -25.739 1.00 12.69 201 LEU A N 1
ATOM 1550 C CA . LEU A 1 201 ? -38.517 14.232 -25.480 1.00 13.56 201 LEU A CA 1
ATOM 1551 C C . LEU A 1 201 ? -39.334 13.546 -26.573 1.00 13.49 201 LEU A C 1
ATOM 1552 O O . LEU A 1 201 ? -39.070 12.393 -26.908 1.00 14.87 201 LEU A O 1
ATOM 1557 N N . ASP A 1 202 ? -40.313 14.243 -27.143 1.00 13.77 202 ASP A N 1
ATOM 1558 C CA . ASP A 1 202 ? -41.065 13.674 -28.261 1.00 13.74 202 ASP A CA 1
ATOM 1559 C C . ASP A 1 202 ? -40.171 13.460 -29.478 1.00 13.90 202 ASP A C 1
ATOM 1560 O O . ASP A 1 202 ? -40.289 12.469 -30.196 1.00 16.82 202 ASP A O 1
ATOM 1565 N N . THR A 1 203 ? -39.282 14.414 -29.714 1.00 13.50 203 THR A N 1
ATOM 1566 C CA . THR A 1 203 ? -38.506 14.456 -30.949 1.00 14.03 203 THR A CA 1
ATOM 1567 C C . THR A 1 203 ? -37.208 13.642 -30.887 1.00 13.29 203 THR A C 1
ATOM 1568 O O . THR A 1 203 ? -36.828 12.985 -31.861 1.00 13.87 203 THR A O 1
ATOM 1572 N N . SER A 1 204 ? -36.540 13.668 -29.740 1.00 13.19 204 SER A N 1
ATOM 1573 C CA . SER A 1 204 ? -35.204 13.083 -29.647 1.00 12.09 204 SER A CA 1
ATOM 1574 C C . SER A 1 204 ? -35.224 11.571 -29.798 1.00 12.92 204 SER A C 1
ATOM 1575 O O . SER A 1 204 ? -36.031 10.885 -29.163 1.00 13.25 204 SER A O 1
ATOM 1578 N N . THR A 1 205 ? -34.320 11.053 -30.624 1.00 12.77 205 THR A N 1
ATOM 1579 C CA . THR A 1 205 ? -34.119 9.611 -30.711 1.00 12.75 205 THR A CA 1
ATOM 1580 C C . THR A 1 205 ? -32.930 9.159 -29.862 1.00 13.05 205 THR A C 1
ATOM 1581 O O . THR A 1 205 ? -32.540 7.992 -29.908 1.00 14.18 205 THR A O 1
ATOM 1585 N N . ALA A 1 206 ? -32.356 10.082 -29.095 1.00 12.28 206 ALA A N 1
ATOM 1586 C CA . ALA A 1 206 ? -31.256 9.759 -28.193 1.00 12.05 206 ALA A CA 1
ATOM 1587 C C . ALA A 1 206 ? -31.594 10.193 -26.771 1.00 13.84 206 ALA A C 1
ATOM 1588 O O . ALA A 1 206 ? -32.398 11.108 -26.552 1.00 12.38 206 ALA A O 1
ATOM 1590 N N . PRO A 1 207 ? -30.960 9.560 -25.788 1.00 11.97 207 PRO A N 1
ATOM 1591 C CA . PRO A 1 207 ? -31.109 10.000 -24.402 1.00 12.21 207 PRO A CA 1
ATOM 1592 C C . PRO A 1 207 ? -30.768 11.478 -24.266 1.00 11.87 207 PRO A C 1
ATOM 1593 O O . PRO A 1 207 ? -29.776 11.943 -24.850 1.00 12.45 207 PRO A O 1
ATOM 1597 N N . VAL A 1 208 ? -31.593 12.213 -23.524 1.00 11.82 208 VAL A N 1
ATOM 1598 C CA . VAL A 1 208 ? -31.357 13.624 -23.248 1.00 12.48 208 VAL A CA 1
ATOM 1599 C C . VAL A 1 208 ? -30.804 13.795 -21.836 1.00 13.38 208 VAL A C 1
ATOM 1600 O O . VAL A 1 208 ? -30.853 12.864 -21.030 1.00 14.08 208 VAL A O 1
ATOM 1604 N N . ILE A 1 209 ? -30.259 14.974 -21.536 1.00 11.51 209 ILE A N 1
ATOM 1605 C CA . ILE A 1 209 ? -29.823 15.260 -20.175 1.00 11.48 209 ILE A CA 1
ATOM 1606 C C . ILE A 1 209 ? -30.406 16.558 -19.651 1.00 11.65 209 ILE A C 1
ATOM 1607 O O . ILE A 1 209 ? -30.953 17.360 -20.408 1.00 11.73 209 ILE A O 1
ATOM 1612 N N . PHE A 1 210 ? -30.310 16.725 -18.336 1.00 11.47 210 PHE A N 1
ATOM 1613 C CA . PHE A 1 210 ? -30.437 18.021 -17.688 1.00 11.06 210 PHE A CA 1
ATOM 1614 C C . PHE A 1 210 ? -29.092 18.191 -17.002 1.00 12.26 210 PHE A C 1
ATOM 1615 O O . PHE A 1 210 ? -28.775 17.469 -16.053 1.00 13.17 210 PHE A O 1
ATOM 1623 N N . SER A 1 211 ? -28.268 19.096 -17.518 1.00 11.70 211 SER A N 1
ATOM 1624 C CA . SER A 1 211 ? -26.897 19.213 -17.021 1.00 11.74 211 SER A CA 1
ATOM 1625 C C . SER A 1 211 ? -26.816 19.832 -15.632 1.00 12.22 211 SER A C 1
ATOM 1626 O O . SER A 1 211 ? -25.840 19.631 -14.920 1.00 12.70 211 SER A O 1
ATOM 1629 N N . HIS A 1 212 ? -27.824 20.612 -15.268 1.00 11.61 212 HIS A N 1
ATOM 1630 C CA . HIS A 1 212 ? -27.890 21.215 -13.937 1.00 12.70 212 HIS A CA 1
ATOM 1631 C C . HIS A 1 212 ? -29.326 21.651 -13.615 1.00 11.87 212 HIS A C 1
ATOM 1632 O O . HIS A 1 212 ? -29.679 22.820 -13.738 1.00 12.92 212 HIS A O 1
ATOM 1639 N N . SER A 1 213 ? -30.162 20.684 -13.232 1.00 12.06 213 SER A N 1
ATOM 1640 C CA . SER A 1 213 ? -31.526 20.964 -12.777 1.00 12.48 213 SER A CA 1
ATOM 1641 C C . SER A 1 213 ? -31.911 20.023 -11.651 1.00 12.61 213 SER A C 1
ATOM 1642 O O . SER A 1 213 ? -31.470 18.874 -11.605 1.00 13.42 213 SER A O 1
ATOM 1645 N N . SER A 1 214 ? -32.774 20.508 -10.766 1.00 12.98 214 SER A N 1
ATOM 1646 C CA . SER A 1 214 ? -33.234 19.709 -9.647 1.00 12.79 214 SER A CA 1
ATOM 1647 C C . SER A 1 214 ? -34.736 19.428 -9.771 1.00 13.55 214 SER A C 1
ATOM 1648 O O . SER A 1 214 ? -35.253 19.431 -10.886 1.00 13.97 214 SER A O 1
ATOM 1651 N N . SER A 1 215 ? -35.416 19.126 -8.667 1.00 13.97 215 SER A N 1
ATOM 1652 C CA . SER A 1 215 ? -36.792 18.621 -8.744 1.00 14.86 215 SER A CA 1
ATOM 1653 C C . SER A 1 215 ? -37.852 19.668 -8.433 1.00 13.80 215 SER A C 1
ATOM 1654 O O . SER A 1 215 ? -37.836 20.262 -7.361 1.00 14.99 215 SER A O 1
ATOM 1657 N N . ARG A 1 216 ? -38.782 19.870 -9.362 1.00 14.07 216 ARG A N 1
ATOM 1658 C CA . ARG A 1 216 ? -39.848 20.850 -9.163 1.00 14.75 216 ARG A CA 1
ATOM 1659 C C . ARG A 1 216 ? -40.853 20.423 -8.080 1.00 16.16 216 ARG A C 1
ATOM 1660 O O . ARG A 1 216 ? -41.411 21.267 -7.382 1.00 17.65 216 ARG A O 1
ATOM 1668 N N . ALA A 1 217 ? -41.076 19.121 -7.935 1.00 15.74 217 ALA A N 1
ATOM 1669 C CA . ALA A 1 217 ? -41.958 18.620 -6.883 1.00 16.06 217 ALA A CA 1
ATOM 1670 C C . ALA A 1 217 ? -41.384 18.914 -5.500 1.00 17.91 217 ALA A C 1
ATOM 1671 O O . ALA A 1 217 ? -42.122 19.219 -4.562 1.00 21.16 217 ALA A O 1
ATOM 1673 N N . VAL A 1 218 ? -40.065 18.803 -5.367 1.00 17.76 218 VAL A N 1
ATOM 1674 C CA . VAL A 1 218 ? -39.412 19.102 -4.100 1.00 17.45 218 VAL A CA 1
ATOM 1675 C C . VAL A 1 218 ? -39.335 20.604 -3.836 1.00 18.69 218 VAL A C 1
ATOM 1676 O O . VAL A 1 218 ? -39.530 21.053 -2.701 1.00 21.50 218 VAL A O 1
ATOM 1680 N N . CYS A 1 219 ? -39.049 21.378 -4.878 1.00 16.52 219 CYS A N 1
ATOM 1681 C CA . CYS A 1 219 ? -38.971 22.820 -4.744 1.00 18.12 219 CYS A CA 1
ATOM 1682 C C . CYS A 1 219 ? -39.479 23.465 -6.021 1.00 18.50 219 CYS A C 1
ATOM 1683 O O . CYS A 1 219 ? -38.833 23.377 -7.066 1.00 17.32 219 CYS A O 1
ATOM 1686 N N . ASP A 1 220 ? -40.634 24.118 -5.937 1.00 19.89 220 ASP A N 1
ATOM 1687 C CA . ASP A 1 220 ? -41.314 24.619 -7.121 1.00 19.38 220 ASP A CA 1
ATOM 1688 C C . ASP A 1 220 ? -40.630 25.866 -7.677 1.00 18.62 220 ASP A C 1
ATOM 1689 O O . ASP A 1 220 ? -40.802 26.972 -7.163 1.00 22.41 220 ASP A O 1
ATOM 1694 N N . HIS A 1 221 ? -39.853 25.669 -8.738 1.00 16.99 221 HIS A N 1
ATOM 1695 C CA . HIS A 1 221 ? -39.180 26.746 -9.447 1.00 17.14 221 HIS A CA 1
ATOM 1696 C C . HIS A 1 221 ? -39.083 26.296 -10.896 1.00 17.07 221 HIS A C 1
ATOM 1697 O O . HIS A 1 221 ? -38.858 25.115 -11.151 1.00 16.26 221 HIS A O 1
ATOM 1704 N N . PRO A 1 222 ? -39.264 27.217 -11.851 1.00 15.67 222 PRO A N 1
ATOM 1705 C CA . PRO A 1 222 ? -39.276 26.783 -13.252 1.00 16.46 222 PRO A CA 1
ATOM 1706 C C . PRO A 1 222 ? -37.945 26.205 -13.730 1.00 15.63 222 PRO A C 1
ATOM 1707 O O . PRO A 1 222 ? -37.935 25.499 -14.739 1.00 14.56 222 PRO A O 1
ATOM 1711 N N . ARG A 1 223 ? -36.848 26.473 -13.027 1.00 15.15 223 ARG A N 1
ATOM 1712 C CA . ARG A 1 223 ? -35.565 25.876 -13.402 1.00 14.55 223 ARG A CA 1
ATOM 1713 C C . ARG A 1 223 ? -35.455 24.405 -13.034 1.00 14.92 223 ARG A C 1
ATOM 1714 O O . ARG A 1 223 ? -34.520 23.727 -13.466 1.00 15.05 223 ARG A O 1
ATOM 1722 N N . ASN A 1 224 ? -36.397 23.914 -12.232 1.00 14.60 224 ASN A N 1
ATOM 1723 C CA . ASN A 1 224 ? -36.412 22.510 -11.843 1.00 15.04 224 ASN A CA 1
ATOM 1724 C C . ASN A 1 224 ? -37.328 21.672 -12.740 1.00 14.16 224 ASN A C 1
ATOM 1725 O O . ASN A 1 224 ? -38.119 22.209 -13.518 1.00 16.15 224 ASN A O 1
ATOM 1730 N N . ILE A 1 225 ? -37.229 20.347 -12.618 1.00 13.55 225 ILE A N 1
ATOM 1731 C CA . ILE A 1 225 ? -37.891 19.431 -13.539 1.00 14.49 225 ILE A CA 1
ATOM 1732 C C . ILE A 1 225 ? -39.196 18.878 -12.951 1.00 12.64 225 ILE A C 1
ATOM 1733 O O . ILE A 1 225 ? -39.196 18.371 -11.838 1.00 14.86 225 ILE A O 1
ATOM 1738 N N . PRO A 1 226 ? -40.308 18.963 -13.703 1.00 13.94 226 PRO A N 1
ATOM 1739 C CA . PRO A 1 226 ? -41.565 18.357 -13.237 1.00 15.24 226 PRO A CA 1
ATOM 1740 C C . PRO A 1 226 ? -41.498 16.834 -13.196 1.00 16.20 226 PRO A C 1
ATOM 1741 O O . PRO A 1 226 ? -40.803 16.200 -14.006 1.00 15.44 226 PRO A O 1
ATOM 1745 N N . ASP A 1 227 ? -42.260 16.242 -12.280 1.00 15.50 227 ASP A N 1
ATOM 1746 C CA . ASP A 1 227 ? -42.337 14.790 -12.192 1.00 13.86 227 ASP A CA 1
ATOM 1747 C C . ASP A 1 227 ? -42.717 14.119 -13.514 1.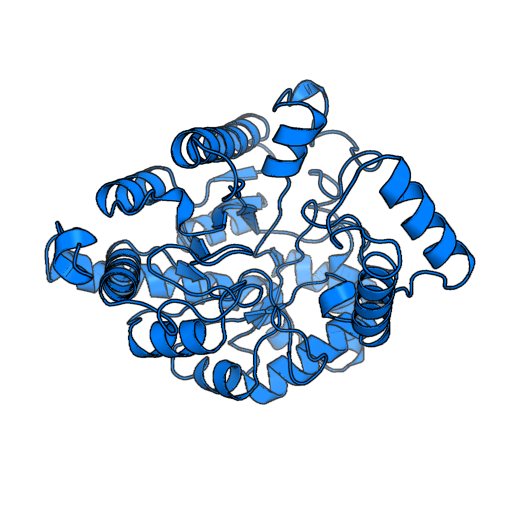00 15.93 227 ASP A C 1
ATOM 1748 O O . ASP A 1 227 ? -42.180 13.066 -13.833 1.00 16.07 227 ASP A O 1
ATOM 1753 N N . ASP A 1 228 ? -43.648 14.696 -14.270 1.00 15.80 228 ASP A N 1
ATOM 1754 C CA . ASP A 1 228 ? -44.099 14.030 -15.493 1.00 17.05 228 ASP A CA 1
ATOM 1755 C C . ASP A 1 228 ? -42.959 13.930 -16.499 1.00 16.37 228 ASP A C 1
ATOM 1756 O O . ASP A 1 228 ? -42.924 13.013 -17.319 1.00 20.19 228 ASP A O 1
ATOM 1761 N N . VAL A 1 229 ? -42.020 14.871 -16.427 1.00 14.58 229 VAL A N 1
ATOM 1762 C CA . VAL A 1 229 ? -40.853 14.832 -17.294 1.00 15.19 229 VAL A CA 1
ATOM 1763 C C . VAL A 1 229 ? -39.834 13.815 -16.768 1.00 14.89 229 VAL A C 1
ATOM 1764 O O . VAL A 1 229 ? -39.291 13.014 -17.536 1.00 15.76 229 VAL A O 1
ATOM 1768 N N . LEU A 1 230 ? -39.598 13.827 -15.457 1.00 15.15 230 LEU A N 1
ATOM 1769 C CA . LEU A 1 230 ? -38.734 12.814 -14.849 1.00 14.78 230 LEU A CA 1
ATOM 1770 C C . LEU A 1 230 ? -39.204 11.396 -15.190 1.00 15.01 230 LEU A C 1
ATOM 1771 O O . LEU A 1 230 ? -38.392 10.507 -15.438 1.00 17.53 230 LEU A O 1
ATOM 1776 N N . GLU A 1 231 ? -40.517 11.193 -15.182 1.00 16.52 231 GLU A N 1
ATOM 1777 C CA . GLU A 1 231 ? -41.082 9.877 -15.464 1.00 18.40 231 GLU A CA 1
ATOM 1778 C C . GLU A 1 231 ? -40.719 9.377 -16.855 1.00 18.62 231 GLU A C 1
ATOM 1779 O O . GLU A 1 231 ? -40.614 8.164 -17.081 1.00 20.35 231 GLU A O 1
ATOM 1785 N N . ARG A 1 232 ? -40.546 10.303 -17.790 1.00 17.00 232 ARG A N 1
ATOM 1786 C CA . ARG A 1 232 ? -40.194 9.945 -19.166 1.00 18.56 232 ARG A CA 1
ATOM 1787 C C . ARG A 1 232 ? -38.723 9.557 -19.363 1.00 18.15 232 ARG A C 1
ATOM 1788 O O . ARG A 1 232 ? -38.367 9.036 -20.413 1.00 18.30 232 ARG A O 1
ATOM 1796 N N . LEU A 1 233 ? -37.867 9.788 -18.366 1.00 19.99 233 LEU A N 1
ATOM 1797 C CA . LEU A 1 233 ? -36.432 9.519 -18.548 1.00 17.67 233 LEU A CA 1
ATOM 1798 C C . LEU A 1 233 ? -36.063 8.050 -18.754 1.00 22.85 233 LEU A C 1
ATOM 1799 O O . LEU A 1 233 ? -35.154 7.741 -19.517 1.00 22.30 233 LEU A O 1
ATOM 1804 N N A SER A 1 234 ? -36.766 7.142 -18.087 0.54 18.21 234 SER A N 1
ATOM 1805 N N B SER A 1 234 ? -36.747 7.151 -18.055 0.46 18.51 234 SER A N 1
ATOM 1806 C CA A SER A 1 234 ? -36.448 5.724 -18.215 0.54 20.21 234 SER A CA 1
ATOM 1807 C CA B SER A 1 234 ? -36.472 5.733 -18.217 0.46 20.14 234 SER A CA 1
ATOM 1808 C C A SER A 1 234 ? -36.698 5.208 -19.632 0.54 20.56 234 SER A C 1
ATOM 1809 C C B SER A 1 234 ? -36.611 5.366 -19.686 0.46 19.44 234 SER A C 1
ATOM 1810 O O A SER A 1 234 ? -35.944 4.376 -20.142 0.54 22.28 234 SER A O 1
ATOM 1811 O O B SER A 1 234 ? -35.692 4.811 -20.289 0.46 20.80 234 SER A O 1
ATOM 1816 N N . ALA A 1 235 ? -37.763 5.692 -20.263 1.00 16.06 235 ALA A N 1
ATOM 1817 C CA . ALA A 1 235 ? -38.035 5.337 -21.645 1.00 18.01 235 ALA A CA 1
ATOM 1818 C C . ALA A 1 235 ? -37.037 6.009 -22.581 1.00 15.13 235 ALA A C 1
ATOM 1819 O O . ALA A 1 235 ? -36.546 5.395 -23.519 1.00 17.56 235 ALA A O 1
ATOM 1821 N N . ASN A 1 236 ? -36.737 7.279 -22.321 1.00 14.40 236 ASN A N 1
ATOM 1822 C CA . ASN A 1 236 ? -35.797 8.003 -23.160 1.00 13.93 236 ASN A CA 1
ATOM 1823 C C . ASN A 1 236 ? -34.350 7.543 -22.958 1.00 13.44 236 ASN A C 1
ATOM 1824 O O . ASN A 1 236 ? -33.540 7.623 -23.876 1.00 14.17 236 ASN A O 1
ATOM 1829 N N . GLY A 1 237 ? -34.041 7.071 -21.754 1.00 14.05 237 GLY A N 1
ATOM 1830 C CA . GLY A 1 237 ? -32.710 6.589 -21.424 1.00 13.28 237 GLY A CA 1
ATOM 1831 C C . GLY A 1 237 ? -31.778 7.656 -20.868 1.00 11.90 237 GLY A C 1
ATOM 1832 O O . GLY A 1 237 ? -30.604 7.379 -20.588 1.00 13.66 237 GLY A O 1
ATOM 1833 N N . GLY A 1 238 ? -32.288 8.872 -20.729 1.00 12.59 238 GLY A N 1
ATOM 1834 C CA . GLY A 1 238 ? -31.473 10.000 -20.317 1.00 13.55 238 GLY A CA 1
ATOM 1835 C C . GLY A 1 238 ? -31.270 10.144 -18.822 1.00 13.24 238 GLY A C 1
ATOM 1836 O O . GLY A 1 238 ? -31.500 9.223 -18.041 1.00 13.89 238 GLY A O 1
ATOM 1837 N N . MET A 1 239 ? -30.821 11.322 -18.407 1.00 11.95 239 MET A N 1
ATOM 1838 C CA . MET A 1 239 ? -30.531 11.525 -16.997 1.00 11.67 239 MET A CA 1
ATOM 1839 C C . MET A 1 239 ? -30.638 12.977 -16.578 1.00 11.83 239 MET A C 1
ATOM 1840 O O . MET A 1 239 ? -30.343 13.894 -17.352 1.00 13.06 239 MET A O 1
ATOM 1845 N N . ALA A 1 240 ? -31.038 13.159 -15.329 1.00 11.86 240 ALA A N 1
ATOM 1846 C CA . ALA A 1 240 ? -31.151 14.475 -14.725 1.00 11.96 240 ALA A CA 1
ATOM 1847 C C . ALA A 1 240 ? -30.017 14.662 -13.727 1.00 12.74 240 ALA A C 1
ATOM 1848 O O . ALA A 1 240 ? -29.880 13.889 -12.763 1.00 12.91 240 ALA A O 1
ATOM 1850 N N . MET A 1 241 ? -29.216 15.701 -13.956 1.00 12.05 241 MET A N 1
ATOM 1851 C CA . MET A 1 241 ? -28.039 15.942 -13.131 1.00 11.97 241 MET A CA 1
ATOM 1852 C C . MET A 1 241 ? -28.352 17.045 -12.124 1.00 12.94 241 MET A C 1
ATOM 1853 O O . MET A 1 241 ? -28.474 18.232 -12.477 1.00 12.95 241 MET A O 1
ATOM 1858 N N . VAL A 1 242 ? -28.541 16.624 -10.875 1.00 12.42 242 VAL A N 1
ATOM 1859 C CA . VAL A 1 242 ? -29.030 17.514 -9.823 1.00 13.01 242 VAL A CA 1
ATOM 1860 C C . VAL A 1 242 ? -28.080 18.683 -9.623 1.00 13.02 242 VAL A C 1
ATOM 1861 O O . VAL A 1 242 ? -26.862 18.522 -9.680 1.00 12.46 242 VAL A O 1
ATOM 1865 N N . THR A 1 243 ? -28.635 19.871 -9.397 1.00 12.61 243 THR A N 1
ATOM 1866 C CA . THR A 1 243 ? -27.799 21.042 -9.173 1.00 13.55 243 THR A CA 1
ATOM 1867 C C . THR A 1 243 ? -27.905 21.535 -7.733 1.00 12.96 243 THR A C 1
ATOM 1868 O O . THR A 1 243 ? -28.794 21.128 -6.991 1.00 14.11 243 THR A O 1
ATOM 1872 N N . PHE A 1 244 ? -26.962 22.386 -7.342 1.00 13.16 244 PHE A N 1
ATOM 1873 C CA . PHE A 1 244 ? -26.798 22.777 -5.944 1.00 14.72 244 PHE A CA 1
ATOM 1874 C C . PHE A 1 244 ? -27.288 24.194 -5.672 1.00 16.26 244 PHE A C 1
ATOM 1875 O O . PHE A 1 244 ? -27.312 24.614 -4.521 1.00 16.70 244 PHE A O 1
ATOM 1883 N N . VAL A 1 245 ? -27.669 24.916 -6.723 1.00 13.68 245 VAL A N 1
ATOM 1884 C CA . VAL A 1 245 ? -28.021 26.335 -6.609 1.00 14.75 245 VAL A CA 1
ATOM 1885 C C . VAL A 1 245 ? -29.075 26.546 -5.519 1.00 14.36 245 VAL A C 1
ATOM 1886 O O . VAL A 1 245 ? -30.185 26.048 -5.643 1.00 14.77 245 VAL A O 1
ATOM 1890 N N . PRO A 1 246 ? -28.737 27.292 -4.449 1.00 14.73 246 PRO A N 1
ATOM 1891 C CA . PRO A 1 246 ? -29.671 27.369 -3.314 1.00 16.18 246 PRO A CA 1
ATOM 1892 C C . PRO A 1 246 ? -31.048 27.920 -3.678 1.00 16.39 246 PRO A C 1
ATOM 1893 O O . PRO A 1 246 ? -32.053 27.391 -3.198 1.00 17.01 246 PRO A O 1
ATOM 1897 N N . LYS A 1 247 ? -31.085 28.946 -4.522 1.00 15.83 247 LYS A N 1
ATOM 1898 C CA . LYS A 1 247 ? -32.345 29.579 -4.894 1.00 17.08 247 LYS A CA 1
ATOM 1899 C C . LYS A 1 247 ? -33.197 28.698 -5.810 1.00 17.62 247 LYS A C 1
ATOM 1900 O O . LYS A 1 247 ? -34.290 29.107 -6.208 1.00 20.46 247 LYS A O 1
ATOM 1906 N N . PHE A 1 248 ? -32.691 27.510 -6.162 1.00 16.93 248 PHE A N 1
ATOM 1907 C CA . PHE A 1 248 ? -33.479 26.498 -6.866 1.00 18.55 248 PHE A CA 1
ATOM 1908 C C . PHE A 1 248 ? -33.849 25.340 -5.945 1.00 18.47 248 PHE A C 1
ATOM 1909 O O . PHE A 1 248 ? -34.950 24.807 -6.046 1.00 19.59 248 PHE A O 1
ATOM 1917 N N . VAL A 1 249 ? -32.944 24.940 -5.051 1.00 16.34 249 VAL A N 1
ATOM 1918 C CA . VAL A 1 249 ? -33.152 23.714 -4.275 1.00 16.87 249 VAL A CA 1
ATOM 1919 C C . VAL A 1 249 ? -33.792 23.872 -2.898 1.00 15.73 249 VAL A C 1
ATOM 1920 O O . VAL A 1 249 ? -34.441 22.949 -2.418 1.00 17.10 249 VAL A O 1
ATOM 1924 N N . LEU A 1 250 ? -33.619 25.036 -2.275 1.00 15.62 250 LEU A N 1
ATOM 1925 C CA . LEU A 1 250 ? -34.145 25.272 -0.931 1.00 18.05 250 LEU A CA 1
ATOM 1926 C C . LEU A 1 250 ? -35.406 26.119 -0.993 1.00 15.97 250 LEU A C 1
ATOM 1927 O O . LEU A 1 250 ? -35.372 27.243 -1.482 1.00 16.78 250 LEU A O 1
ATOM 1932 N N . GLN A 1 251 ? -36.513 25.589 -0.482 1.00 17.03 251 GLN A N 1
ATOM 1933 C CA . GLN A 1 251 ? -37.775 26.321 -0.483 1.00 18.07 251 GLN A CA 1
ATOM 1934 C C . GLN A 1 251 ? -37.629 27.726 0.084 1.00 18.09 251 GLN A C 1
ATOM 1935 O O . GLN A 1 251 ? -38.124 28.691 -0.501 1.00 17.91 251 GLN A O 1
ATOM 1941 N N . ALA A 1 252 ? -36.963 27.843 1.227 1.00 19.46 252 ALA A N 1
ATOM 1942 C CA . ALA A 1 252 ? -36.802 29.143 1.870 1.00 17.72 252 ALA A CA 1
ATOM 1943 C C . ALA A 1 252 ? -36.045 30.110 0.965 1.00 18.67 252 ALA A C 1
ATOM 1944 O O . ALA A 1 252 ? -36.289 31.314 0.987 1.00 18.76 252 ALA A O 1
ATOM 1946 N N . ALA A 1 253 ? -35.124 29.589 0.162 1.00 17.44 253 ALA A N 1
ATOM 1947 C CA . ALA A 1 253 ? -34.355 30.439 -0.742 1.00 16.14 253 ALA A CA 1
ATOM 1948 C C . ALA A 1 253 ? -35.173 30.880 -1.950 1.00 16.86 253 ALA A C 1
ATOM 1949 O O . ALA A 1 253 ? -35.073 32.024 -2.390 1.00 16.39 253 ALA A O 1
ATOM 1951 N N . VAL A 1 254 ? -35.984 29.980 -2.495 1.00 16.34 254 VAL A N 1
ATOM 1952 C CA . VAL A 1 254 ? -36.911 30.374 -3.548 1.00 17.51 254 VAL A CA 1
ATOM 1953 C C . VAL A 1 254 ? -37.819 31.504 -3.057 1.00 18.28 254 VAL A C 1
ATOM 1954 O O . VAL A 1 254 ? -37.987 32.521 -3.733 1.00 17.25 254 VAL A O 1
ATOM 1958 N N . ASP A 1 255 ? -38.392 31.321 -1.871 1.00 16.86 255 ASP A N 1
ATOM 1959 C CA . ASP A 1 255 ? -39.302 32.316 -1.310 1.00 16.10 255 ASP A CA 1
ATOM 1960 C C . ASP A 1 255 ? -38.583 33.639 -1.045 1.00 17.64 255 ASP A C 1
ATOM 1961 O O . ASP A 1 255 ? -39.114 34.715 -1.334 1.00 17.24 255 ASP A O 1
ATOM 1966 N N . TRP A 1 256 ? -37.369 33.553 -0.509 1.00 16.13 256 TRP A N 1
ATOM 1967 C CA . TRP A 1 256 ? -36.596 34.744 -0.177 1.00 15.62 256 TRP A CA 1
ATOM 1968 C C . TRP A 1 256 ? -36.250 35.531 -1.439 1.00 17.16 256 TRP A C 1
ATOM 1969 O O . TRP A 1 256 ? -36.380 36.758 -1.483 1.00 16.75 256 TRP A O 1
ATOM 1980 N N . THR A 1 257 ? -35.827 34.822 -2.481 1.00 16.27 257 THR A N 1
ATOM 1981 C CA . THR A 1 257 ? -35.488 35.461 -3.745 1.00 15.75 257 THR A CA 1
ATOM 1982 C C . THR A 1 257 ? -36.715 36.137 -4.369 1.00 17.42 257 THR A C 1
ATOM 1983 O O . THR A 1 257 ? -36.618 37.251 -4.892 1.00 17.01 257 THR A O 1
ATOM 1987 N N . ALA A 1 258 ? -37.871 35.488 -4.270 1.00 16.41 258 ALA A N 1
ATOM 1988 C CA . ALA A 1 258 ? -39.102 36.077 -4.779 1.00 17.19 258 ALA A CA 1
ATOM 1989 C C . ALA A 1 258 ? -39.414 37.360 -4.022 1.00 18.20 258 ALA A C 1
ATOM 1990 O O . ALA A 1 258 ? -39.789 38.369 -4.625 1.00 18.09 258 ALA A O 1
ATOM 1992 N N . GLU A 1 259 ? -39.276 37.324 -2.700 1.00 16.18 259 GLU A N 1
ATOM 1993 C CA . GLU A 1 259 ? -39.528 38.516 -1.901 1.00 16.51 259 GLU A CA 1
ATOM 1994 C C . GLU A 1 259 ? -38.493 39.609 -2.164 1.00 16.11 259 GLU A C 1
ATOM 1995 O O . GLU A 1 259 ? -38.838 40.795 -2.173 1.00 17.07 259 GLU A O 1
ATOM 2001 N N . ALA A 1 260 ? -37.235 39.224 -2.371 1.00 16.57 260 ALA A N 1
ATOM 2002 C CA . ALA A 1 260 ? -36.201 40.194 -2.710 1.00 17.25 260 ALA A CA 1
ATOM 2003 C C . ALA A 1 260 ? -36.523 40.881 -4.034 1.00 18.84 260 ALA A C 1
ATOM 2004 O O . ALA A 1 260 ? -36.413 42.101 -4.150 1.00 17.86 260 ALA A O 1
ATOM 2006 N N . ASP A 1 261 ? -36.928 40.090 -5.026 1.00 17.80 261 ASP A N 1
ATOM 2007 C CA . ASP A 1 261 ? -37.295 40.614 -6.338 1.00 19.41 261 ASP A CA 1
ATOM 2008 C C . ASP A 1 261 ? -38.492 41.562 -6.238 1.00 19.85 261 ASP A C 1
ATOM 2009 O O . ASP A 1 261 ? -38.499 42.620 -6.862 1.00 20.36 261 ASP A O 1
ATOM 2014 N N . ASP A 1 262 ? -39.504 41.176 -5.463 1.00 18.05 262 ASP A N 1
ATOM 2015 C CA . ASP A 1 262 ? -40.672 42.032 -5.258 1.00 18.52 262 ASP A CA 1
ATOM 2016 C C . ASP A 1 262 ? -40.255 43.339 -4.623 1.00 18.57 262 ASP A C 1
ATOM 2017 O O . ASP A 1 262 ? -40.766 44.410 -4.967 1.00 18.69 262 ASP A O 1
ATOM 2022 N N . ASN A 1 263 ? -39.356 43.248 -3.653 1.00 17.83 263 ASN A N 1
ATOM 2023 C CA . ASN A 1 263 ? -38.888 44.442 -2.972 1.00 18.46 263 ASN A CA 1
ATOM 2024 C C . ASN A 1 263 ? -38.164 45.388 -3.929 1.00 17.89 263 ASN A C 1
ATOM 2025 O O . ASN A 1 263 ? -38.326 46.607 -3.853 1.00 18.78 263 ASN A O 1
ATOM 2030 N N A MET A 1 264 ? -37.365 44.826 -4.832 0.77 18.52 264 MET A N 1
ATOM 2031 N N B MET A 1 264 ? -37.378 44.817 -4.837 0.23 18.75 264 MET A N 1
ATOM 2032 C CA A MET A 1 264 ? -36.693 45.645 -5.836 0.77 18.21 264 MET A CA 1
ATOM 2033 C CA B MET A 1 264 ? -36.680 45.605 -5.844 0.23 19.26 264 MET A CA 1
ATOM 2034 C C A MET A 1 264 ? -37.710 46.389 -6.688 0.77 20.37 264 MET A C 1
ATOM 2035 C C B MET A 1 264 ? -37.677 46.364 -6.715 0.23 19.97 264 MET A C 1
ATOM 2036 O O A MET A 1 264 ? -37.591 47.596 -6.908 0.77 20.66 264 MET A O 1
ATOM 2037 O O B MET A 1 264 ? -37.508 47.556 -6.973 0.23 21.23 264 MET A O 1
ATOM 2046 N N . ARG A 1 265 ? -38.718 45.669 -7.164 1.00 18.85 265 ARG A N 1
ATOM 2047 C CA . ARG A 1 265 ? -39.748 46.286 -7.987 1.00 20.80 265 ARG A CA 1
ATOM 2048 C C . ARG A 1 265 ? -40.527 47.333 -7.196 1.00 22.38 265 ARG A C 1
ATOM 2049 O O . ARG A 1 265 ? -40.968 48.343 -7.755 1.00 23.48 265 ARG A O 1
ATOM 2057 N N . ALA A 1 266 ? -40.681 47.112 -5.892 1.00 20.83 266 ALA A N 1
ATOM 2058 C CA . ALA A 1 266 ? -41.386 48.079 -5.048 1.00 21.69 266 ALA A CA 1
ATOM 2059 C C . ALA A 1 266 ? -40.680 49.430 -5.016 1.00 20.14 266 ALA A C 1
ATOM 2060 O O . ALA A 1 266 ? -41.293 50.461 -4.726 1.00 20.44 266 ALA A O 1
ATOM 2062 N N . HIS A 1 267 ? -39.383 49.408 -5.309 1.00 20.59 267 HIS A N 1
ATOM 2063 C CA . HIS A 1 267 ? -38.571 50.618 -5.319 1.00 21.40 267 HIS A CA 1
ATOM 2064 C C . HIS A 1 267 ? -38.354 51.123 -6.742 1.00 20.79 267 HIS A C 1
ATOM 2065 O O . HIS A 1 267 ? -37.527 52.005 -6.972 1.00 23.16 267 HIS A O 1
ATOM 2072 N N . GLY A 1 268 ? -39.090 50.548 -7.688 1.00 21.88 268 GLY A N 1
ATOM 2073 C CA . GLY A 1 268 ? -39.039 50.988 -9.071 1.00 24.71 268 GLY A CA 1
ATOM 2074 C C . GLY A 1 268 ? -37.869 50.450 -9.875 1.00 24.97 268 GLY A C 1
ATOM 2075 O O . GLY A 1 268 ? -37.563 50.967 -10.950 1.00 27.88 268 GLY A O 1
ATOM 2076 N N . PHE A 1 269 ? -37.215 49.412 -9.363 1.00 22.58 269 PHE A N 1
ATOM 2077 C CA . PHE A 1 269 ? -36.107 48.778 -10.071 1.00 24.67 269 PHE A CA 1
ATOM 2078 C C . PHE A 1 269 ? -36.510 47.438 -10.672 1.00 25.22 269 PHE A C 1
ATOM 2079 O O . PHE A 1 269 ? -37.287 46.685 -10.080 1.00 23.83 269 PHE A O 1
ATOM 2087 N N . HIS A 1 270 ? -35.971 47.135 -11.848 1.00 25.53 270 HIS A N 1
ATOM 2088 C CA . HIS A 1 270 ? -36.062 45.785 -12.375 1.00 25.59 270 HIS A CA 1
ATOM 2089 C C . HIS A 1 270 ? -35.294 44.878 -11.420 1.00 23.19 270 HIS A C 1
ATOM 2090 O O . HIS A 1 270 ? -34.274 45.283 -10.870 1.00 23.80 270 HIS A O 1
ATOM 2097 N N . HIS A 1 271 ? -35.771 43.655 -11.214 1.00 24.56 271 HIS A N 1
ATOM 2098 C CA . HIS A 1 271 ? -35.163 42.801 -10.196 1.00 24.16 271 HIS A CA 1
ATOM 2099 C C . HIS A 1 271 ? -33.701 42.454 -10.491 1.00 29.37 271 HIS A C 1
ATOM 2100 O O . HIS A 1 271 ? -32.968 42.045 -9.593 1.00 31.21 271 HIS A O 1
ATOM 2107 N N . LEU A 1 272 ? -33.278 42.641 -11.739 1.00 31.14 272 LEU A N 1
ATOM 2108 C CA . LEU A 1 272 ? -31.902 42.339 -12.136 1.00 33.49 272 LEU A CA 1
ATOM 2109 C C . LEU A 1 272 ? -31.014 43.581 -12.212 1.00 32.78 272 LEU A C 1
ATOM 2110 O O . LEU A 1 272 ? -29.844 43.498 -12.587 1.00 33.73 272 LEU A O 1
ATOM 2115 N N . ASP A 1 273 ? -31.573 44.732 -11.853 1.00 27.86 273 ASP A N 1
ATOM 2116 C CA . ASP A 1 273 ? -30.835 45.991 -11.874 1.00 31.10 273 ASP A CA 1
ATOM 2117 C C . ASP A 1 273 ? -29.645 45.919 -10.919 1.00 33.98 273 ASP A C 1
ATOM 2118 O O . ASP A 1 273 ? -29.794 45.527 -9.761 1.00 34.23 273 ASP A O 1
ATOM 2123 N N . SER A 1 274 ? -28.464 46.293 -11.402 1.00 38.32 274 SER A N 1
ATOM 2124 C CA . SER A 1 274 ? -27.248 46.172 -10.600 1.00 40.25 274 SER A CA 1
ATOM 2125 C C . SER A 1 274 ? -26.555 47.508 -10.342 1.00 40.88 274 SER A C 1
ATOM 2126 O O . SER A 1 274 ? -25.379 47.543 -9.980 1.00 43.82 274 SER A O 1
ATOM 2129 N N . SER A 1 275 ? -27.285 48.603 -10.524 1.00 37.31 275 SER A N 1
ATOM 2130 C CA . SER A 1 275 ? -26.757 49.926 -10.217 1.00 38.42 275 SER A CA 1
ATOM 2131 C C . SER A 1 275 ? -26.497 50.053 -8.719 1.00 39.62 275 SER A C 1
ATOM 2132 O O . SER A 1 275 ? -27.073 49.315 -7.920 1.00 36.75 275 SER A O 1
ATOM 2135 N N . PRO A 1 276 ? -25.620 50.989 -8.333 1.00 40.27 276 PRO A N 1
ATOM 2136 C CA . PRO A 1 276 ? -25.374 51.264 -6.914 1.00 39.23 276 PRO A CA 1
ATOM 2137 C C . PRO A 1 276 ? -26.672 51.535 -6.152 1.00 38.83 276 PRO A C 1
ATOM 2138 O O . PRO A 1 276 ? -26.815 51.102 -5.009 1.00 38.81 276 PRO A O 1
ATOM 2142 N N . GLU A 1 277 ? -27.604 52.244 -6.781 1.00 34.89 277 GLU A N 1
ATOM 2143 C CA . GLU A 1 277 ? -28.880 52.560 -6.149 1.00 35.91 277 GLU A CA 1
ATOM 2144 C C . GLU A 1 277 ? -29.705 51.297 -5.897 1.00 33.58 277 GLU A C 1
ATOM 2145 O O . GLU A 1 277 ? -30.292 51.132 -4.826 1.00 29.64 277 GLU A O 1
ATOM 2151 N N . ALA A 1 278 ? -29.753 50.413 -6.888 1.00 32.10 278 ALA A N 1
ATOM 2152 C CA . ALA A 1 278 ? -30.474 49.153 -6.743 1.00 29.30 278 ALA A CA 1
ATOM 2153 C C . ALA A 1 278 ? -29.812 48.285 -5.683 1.00 30.41 278 ALA A C 1
ATOM 2154 O O . ALA A 1 278 ? -30.488 47.632 -4.890 1.00 24.01 278 ALA A O 1
ATOM 2156 N N . MET A 1 279 ? -28.483 48.277 -5.671 1.00 30.08 279 MET A N 1
ATOM 2157 C CA . MET A 1 279 ? -27.748 47.469 -4.704 1.00 29.59 279 MET A CA 1
ATOM 2158 C C . MET A 1 279 ? -28.029 47.920 -3.276 1.00 29.44 279 MET A C 1
ATOM 2159 O O . MET A 1 279 ? -28.080 47.101 -2.360 1.00 31.10 279 MET A O 1
ATOM 2164 N N . LYS A 1 280 ? -28.215 49.222 -3.091 1.00 32.30 280 LYS A N 1
ATOM 2165 C CA . LYS A 1 280 ? -28.543 49.765 -1.780 1.00 31.74 280 LYS A CA 1
ATOM 2166 C C . LYS A 1 280 ? -29.870 49.191 -1.288 1.00 28.01 280 LYS A C 1
ATOM 2167 O O . LYS A 1 280 ? -29.998 48.794 -0.127 1.00 27.64 280 LYS A O 1
ATOM 2173 N N . VAL A 1 281 ? -30.855 49.159 -2.183 1.00 27.39 281 VAL A N 1
ATOM 2174 C CA . VAL A 1 281 ? -32.175 48.627 -1.862 1.00 23.04 281 VAL A CA 1
ATOM 2175 C C . VAL A 1 281 ? -32.094 47.148 -1.499 1.00 23.00 281 VAL A C 1
ATOM 2176 O O . VAL A 1 281 ? -32.694 46.697 -0.519 1.00 22.53 281 VAL A O 1
ATOM 2180 N N . HIS A 1 282 ? -31.346 46.385 -2.283 1.00 22.64 282 HIS A N 1
ATOM 2181 C CA . HIS A 1 282 ? -31.229 44.973 -1.980 1.00 22.13 282 HIS A CA 1
ATOM 2182 C C . HIS A 1 282 ? -30.501 44.745 -0.657 1.00 23.25 282 HIS A C 1
ATOM 2183 O O . HIS A 1 282 ? -30.881 43.876 0.131 1.00 21.50 282 HIS A O 1
ATOM 2190 N N . ALA A 1 283 ? -29.454 45.528 -0.416 1.00 23.79 283 ALA A N 1
ATOM 2191 C CA . ALA A 1 283 ? -28.704 45.416 0.828 1.00 25.82 283 ALA A CA 1
ATOM 2192 C C . ALA A 1 283 ? -29.610 45.644 2.031 1.00 24.72 283 ALA A C 1
ATOM 2193 O O . ALA A 1 283 ? -29.509 44.933 3.036 1.00 25.64 283 ALA A O 1
ATOM 2195 N N . ALA A 1 284 ? -30.498 46.630 1.922 1.00 22.27 284 ALA A N 1
ATOM 2196 C CA . ALA A 1 284 ? -31.432 46.939 2.999 1.00 23.58 284 ALA A CA 1
ATOM 2197 C C . ALA A 1 284 ? -32.402 45.779 3.227 1.00 21.18 284 ALA A C 1
ATOM 2198 O O . ALA A 1 284 ? -32.785 45.494 4.364 1.00 22.60 284 ALA A O 1
ATOM 2200 N N . PHE A 1 285 ? -32.799 45.109 2.148 1.00 20.14 285 PHE A N 1
ATOM 2201 C CA . PHE A 1 285 ? -33.660 43.939 2.292 1.00 18.79 285 PHE A CA 1
ATOM 2202 C C . PHE A 1 285 ? -32.939 42.808 3.022 1.00 17.70 285 PHE A C 1
ATOM 2203 O O . PHE A 1 285 ? -33.479 42.213 3.960 1.00 19.45 285 PHE A O 1
ATOM 2211 N N . GLU A 1 286 ? -31.716 42.515 2.599 1.00 18.81 286 GLU A N 1
ATOM 2212 C CA . GLU A 1 286 ? -30.982 41.421 3.209 1.00 19.82 286 GLU A CA 1
ATOM 2213 C C . GLU A 1 286 ? -30.676 41.738 4.669 1.00 23.28 286 GLU A C 1
ATOM 2214 O O . GLU A 1 286 ? -30.586 40.836 5.504 1.00 23.53 286 GLU A O 1
ATOM 2220 N N . GLU A 1 287 ? -30.527 43.023 4.970 1.00 26.91 287 GLU A N 1
ATOM 2221 C CA . GLU A 1 287 ? -30.319 43.461 6.342 1.00 32.18 287 GLU A CA 1
ATOM 2222 C C . GLU A 1 287 ? -31.481 43.046 7.237 1.00 29.05 287 GLU A C 1
ATOM 2223 O O . GLU A 1 287 ? -31.265 42.525 8.331 1.00 38.86 287 GLU A O 1
ATOM 2229 N N . ARG A 1 288 ? -32.710 43.268 6.783 1.00 25.66 288 ARG A N 1
ATOM 2230 C CA . ARG A 1 288 ? -33.861 42.916 7.613 1.00 29.87 288 ARG A CA 1
ATOM 2231 C C . ARG A 1 288 ? -34.325 41.468 7.421 1.00 22.50 288 ARG A C 1
ATOM 2232 O O . ARG A 1 288 ? -35.003 40.915 8.286 1.00 23.88 288 ARG A O 1
ATOM 2240 N N . VAL A 1 289 ? -33.940 40.848 6.305 1.00 19.47 289 VAL A N 1
ATOM 2241 C CA . VAL A 1 289 ? -34.262 39.446 6.068 1.00 20.34 289 VAL A CA 1
ATOM 2242 C C . VAL A 1 289 ? -33.024 38.702 5.585 1.00 17.75 289 VAL A C 1
ATOM 2243 O O . VAL A 1 289 ? -32.731 38.688 4.394 1.00 17.24 289 VAL A O 1
ATOM 2247 N N . PRO A 1 290 ? -32.285 38.080 6.513 1.00 18.37 290 PRO A N 1
ATOM 2248 C CA . PRO A 1 290 ? -31.053 37.402 6.099 1.00 19.86 290 PRO A CA 1
ATOM 2249 C C . PRO A 1 290 ? -31.297 36.292 5.078 1.00 19.22 290 PRO A C 1
ATOM 2250 O O . PRO A 1 290 ? -32.329 35.624 5.091 1.00 17.96 290 PRO A O 1
ATOM 2254 N N . ARG A 1 291 ? -30.322 36.118 4.196 1.00 21.28 291 ARG A N 1
ATOM 2255 C CA . ARG A 1 291 ? -30.357 35.090 3.169 1.00 20.58 291 ARG A CA 1
ATOM 2256 C C . ARG A 1 291 ? -30.349 33.690 3.787 1.00 20.16 291 ARG A C 1
ATOM 2257 O O . ARG A 1 291 ? -29.474 33.376 4.590 1.00 23.04 291 ARG A O 1
ATOM 2265 N N . PRO A 1 292 ? -31.338 32.856 3.440 1.00 19.31 292 PRO A N 1
ATOM 2266 C CA . PRO A 1 292 ? -31.333 31.484 3.961 1.00 20.34 292 PRO A CA 1
ATOM 2267 C C . PRO A 1 292 ? -30.213 30.666 3.340 1.00 20.36 292 PRO A C 1
ATOM 2268 O O . PRO A 1 292 ? -29.737 30.976 2.245 1.00 21.03 292 PRO A O 1
ATOM 2272 N N . VAL A 1 293 ? -29.793 29.634 4.058 1.00 18.38 293 VAL A N 1
ATOM 2273 C CA . VAL A 1 293 ? -28.676 28.809 3.631 1.00 19.83 293 VAL A CA 1
ATOM 2274 C C . VAL A 1 293 ? -29.109 27.355 3.444 1.00 17.63 293 VAL A C 1
ATOM 2275 O O . VAL A 1 293 ? -29.712 26.748 4.334 1.00 20.50 293 VAL A O 1
ATOM 2279 N N . ALA A 1 294 ? -28.842 26.814 2.258 1.00 17.78 294 ALA A N 1
ATOM 2280 C CA . ALA A 1 294 ? -29.126 25.412 1.975 1.00 18.33 294 ALA A CA 1
ATOM 2281 C C . ALA A 1 294 ? -28.026 24.538 2.565 1.00 17.67 294 ALA A C 1
ATOM 2282 O O . ALA A 1 294 ? -26.980 25.040 2.968 1.00 17.10 294 ALA A O 1
ATOM 2284 N N . THR A 1 295 ? -28.279 23.235 2.624 1.00 17.09 295 THR A N 1
ATOM 2285 C CA . THR A 1 295 ? -27.306 22.278 3.139 1.00 16.48 295 THR A CA 1
ATOM 2286 C C . THR A 1 295 ? -27.202 21.084 2.209 1.00 16.91 295 THR A C 1
ATOM 2287 O O . THR A 1 295 ? -27.939 20.971 1.230 1.00 16.40 295 THR A O 1
ATOM 2291 N N . VAL A 1 296 ? -26.286 20.177 2.533 1.00 16.51 296 VAL A N 1
ATOM 2292 C CA . VAL A 1 296 ? -26.168 18.933 1.801 1.00 16.92 296 VAL A CA 1
ATOM 2293 C C . VAL A 1 296 ? -27.500 18.189 1.843 1.00 16.72 296 VAL A C 1
ATOM 2294 O O . VAL A 1 296 ? -27.931 17.609 0.849 1.00 15.98 296 VAL A O 1
ATOM 2298 N N . SER A 1 297 ? -28.158 18.219 2.999 1.00 16.11 297 SER A N 1
ATOM 2299 C CA . SER A 1 297 ? -29.456 17.579 3.159 1.00 15.99 297 SER A CA 1
ATOM 2300 C C . SER A 1 297 ? -30.476 18.088 2.138 1.00 15.67 297 SER A C 1
ATOM 2301 O O . SER A 1 297 ? -31.275 17.316 1.613 1.00 16.32 297 SER A O 1
ATOM 2304 N N . THR A 1 298 ? -30.451 19.389 1.862 1.00 16.51 298 THR A N 1
ATOM 2305 C CA . THR A 1 298 ? -31.354 19.960 0.868 1.00 15.75 298 THR A CA 1
ATOM 2306 C C . THR A 1 298 ? -31.177 19.261 -0.474 1.00 15.01 298 THR A C 1
ATOM 2307 O O . THR A 1 298 ? -32.150 18.876 -1.126 1.00 15.40 298 THR A O 1
ATOM 2311 N N . VAL A 1 299 ? -29.922 19.123 -0.895 1.00 15.29 299 VAL A N 1
ATOM 2312 C CA . VAL A 1 299 ? -29.636 18.503 -2.179 1.00 14.36 299 VAL A CA 1
ATOM 2313 C C . VAL A 1 299 ? -30.016 17.015 -2.162 1.00 14.13 299 VAL A C 1
ATOM 2314 O O . VAL A 1 299 ? -30.599 16.508 -3.127 1.00 14.59 299 VAL A O 1
ATOM 2318 N N . ALA A 1 300 ? -29.718 16.328 -1.060 1.00 13.01 300 ALA A N 1
ATOM 2319 C CA . ALA A 1 300 ? -30.104 14.921 -0.945 1.00 14.47 300 ALA A CA 1
ATOM 2320 C C . ALA A 1 300 ? -31.624 14.730 -1.025 1.00 14.79 300 ALA A C 1
ATOM 2321 O O . ALA A 1 300 ? -32.091 13.718 -1.561 1.00 15.93 300 ALA A O 1
ATOM 2323 N N . ASP A 1 301 ? -32.389 15.690 -0.501 1.00 15.81 301 ASP A N 1
ATOM 2324 C CA . ASP A 1 301 ? -33.847 15.623 -0.615 1.00 14.76 301 ASP A CA 1
ATOM 2325 C C . ASP A 1 301 ? -34.271 15.575 -2.086 1.00 15.14 301 ASP A C 1
ATOM 2326 O O . ASP A 1 301 ? -35.173 14.827 -2.464 1.00 16.86 301 ASP A O 1
ATOM 2331 N N . HIS A 1 302 ? -33.619 16.380 -2.922 1.00 15.00 302 HIS A N 1
ATOM 2332 C CA . HIS A 1 302 ? -33.914 16.339 -4.351 1.00 13.39 302 HIS A CA 1
ATOM 2333 C C . HIS A 1 302 ? -33.557 14.996 -4.965 1.00 15.68 302 HIS A C 1
ATOM 2334 O O . HIS A 1 302 ? -34.341 14.425 -5.718 1.00 16.09 302 HIS A O 1
ATOM 2341 N N . LEU A 1 303 ? -32.366 14.498 -4.649 1.00 13.31 303 LEU A N 1
ATOM 2342 C CA . LEU A 1 303 ? -31.941 13.215 -5.206 1.00 14.21 303 LEU A CA 1
ATOM 2343 C C . LEU A 1 303 ? -32.839 12.052 -4.778 1.00 14.70 303 LEU A C 1
ATOM 2344 O O . LEU A 1 303 ? -33.123 11.173 -5.586 1.00 15.22 303 LEU A O 1
ATOM 2349 N N . ASP A 1 304 ? -33.267 12.033 -3.515 1.00 14.72 304 ASP A N 1
ATOM 2350 C CA . ASP A 1 304 ? -34.198 10.994 -3.069 1.00 14.77 304 ASP A CA 1
ATOM 2351 C C . ASP A 1 304 ? -35.455 10.987 -3.928 1.00 15.69 304 ASP A C 1
ATOM 2352 O O . ASP A 1 304 ? -35.901 9.932 -4.375 1.00 17.59 304 ASP A O 1
ATOM 2357 N N . HIS A 1 305 ? -36.040 12.156 -4.152 1.00 16.17 305 HIS A N 1
ATOM 2358 C CA . HIS A 1 305 ? -37.274 12.200 -4.922 1.00 15.90 305 HIS A CA 1
ATOM 2359 C C . HIS A 1 305 ? -37.030 11.889 -6.393 1.00 17.33 305 HIS A C 1
ATOM 2360 O O . HIS A 1 305 ? -37.798 11.161 -7.018 1.00 17.53 305 HIS A O 1
ATOM 2367 N N . MET A 1 306 ? -35.958 12.446 -6.945 1.00 14.68 306 MET A N 1
ATOM 2368 C CA . MET A 1 306 ? -35.604 12.167 -8.325 1.00 15.59 306 MET A CA 1
ATOM 2369 C C . MET A 1 306 ? -35.354 10.673 -8.534 1.00 15.63 306 MET A C 1
ATOM 2370 O O . MET A 1 306 ? -35.742 10.114 -9.560 1.00 16.50 306 MET A O 1
ATOM 2375 N N . ARG A 1 307 ? -34.723 10.021 -7.563 1.00 14.99 307 ARG A N 1
ATOM 2376 C CA . ARG A 1 307 ? -34.528 8.576 -7.641 1.00 15.52 307 ARG A CA 1
ATOM 2377 C C . ARG A 1 307 ? -35.864 7.831 -7.684 1.00 17.38 307 ARG A C 1
ATOM 2378 O O . ARG A 1 307 ? -36.038 6.896 -8.476 1.00 18.00 307 ARG A O 1
ATOM 2386 N N . GLU A 1 308 ? -36.800 8.243 -6.835 1.00 17.00 308 GLU A N 1
ATOM 2387 C CA . GLU A 1 308 ? -38.098 7.587 -6.768 1.00 18.21 308 GLU A CA 1
ATOM 2388 C C . GLU A 1 308 ? -38.846 7.702 -8.094 1.00 19.77 308 GLU A C 1
ATOM 2389 O O . GLU A 1 308 ? -39.452 6.736 -8.561 1.00 21.86 308 GLU A O 1
ATOM 2395 N N . VAL A 1 309 ? -38.798 8.880 -8.706 1.00 17.39 309 VAL A N 1
ATOM 2396 C CA . VAL A 1 309 ? -39.590 9.130 -9.904 1.00 18.20 309 VAL A CA 1
ATOM 2397 C C . VAL A 1 309 ? -38.872 8.748 -11.197 1.00 18.56 309 VAL A C 1
ATOM 2398 O O . VAL A 1 309 ? -39.453 8.089 -12.066 1.00 21.70 309 VAL A O 1
ATOM 2402 N N . ALA A 1 310 ? -37.613 9.158 -11.325 1.00 17.44 310 ALA A N 1
ATOM 2403 C CA . ALA A 1 310 ? -36.851 8.907 -12.546 1.00 18.33 310 ALA A CA 1
ATOM 2404 C C . ALA A 1 310 ? -36.176 7.536 -12.556 1.00 17.71 310 ALA A C 1
ATOM 2405 O O . ALA A 1 310 ? -36.008 6.935 -13.613 1.00 18.87 310 ALA A O 1
ATOM 2407 N N . GLY A 1 311 ? -35.779 7.056 -11.381 1.00 15.36 311 GLY A N 1
ATOM 2408 C CA . GLY A 1 311 ? -34.993 5.835 -11.288 1.00 14.80 311 GLY A CA 1
ATOM 2409 C C . GLY A 1 311 ? -33.507 6.117 -11.132 1.00 14.71 311 GLY A C 1
ATOM 2410 O O . GLY A 1 311 ? -32.980 7.091 -11.673 1.00 14.39 311 GLY A O 1
ATOM 2411 N N . VAL A 1 312 ? -32.827 5.248 -10.390 1.00 14.63 312 VAL A N 1
ATOM 2412 C CA . VAL A 1 312 ? -31.412 5.429 -10.082 1.00 16.22 312 VAL A CA 1
ATOM 2413 C C . VAL A 1 312 ? -30.511 5.463 -11.325 1.00 13.58 312 VAL A C 1
ATOM 2414 O O . VAL A 1 312 ? -29.424 6.037 -11.291 1.00 14.70 312 VAL A O 1
ATOM 2418 N N . ASP A 1 313 ? -30.963 4.864 -12.419 1.00 13.25 313 ASP A N 1
ATOM 2419 C CA . ASP A 1 313 ? -30.185 4.834 -13.655 1.00 13.76 313 ASP A CA 1
ATOM 2420 C C . ASP A 1 313 ? -30.276 6.136 -14.434 1.00 13.61 313 ASP A C 1
ATOM 2421 O O . ASP A 1 313 ? -29.634 6.285 -15.471 1.00 13.81 313 ASP A O 1
ATOM 2426 N N . HIS A 1 314 ? -31.042 7.092 -13.912 1.00 12.11 314 HIS A N 1
ATOM 2427 C CA . HIS A 1 314 ? -31.345 8.313 -14.662 1.00 11.42 314 HIS A CA 1
ATOM 2428 C C . HIS A 1 314 ? -31.002 9.593 -13.902 1.00 12.90 314 HIS A C 1
ATOM 2429 O O . HIS A 1 314 ? -31.642 10.635 -14.078 1.00 13.01 314 HIS A O 1
ATOM 2436 N N . LEU A 1 315 ? -29.945 9.501 -13.091 1.00 12.75 315 LEU A N 1
ATOM 2437 C CA . LEU A 1 315 ? -29.512 10.583 -12.216 1.00 13.08 315 LEU A CA 1
ATOM 2438 C C . LEU A 1 315 ? -28.036 10.865 -12.390 1.00 13.43 315 LEU A C 1
ATOM 2439 O O . LEU A 1 315 ? -27.244 9.949 -12.619 1.00 13.70 315 LEU A O 1
ATOM 2444 N N . GLY A 1 316 ? -27.672 12.132 -12.225 1.00 12.41 316 GLY A N 1
ATOM 2445 C CA . GLY A 1 316 ? -26.280 12.532 -12.144 1.00 13.22 316 GLY A CA 1
ATOM 2446 C C . GLY A 1 316 ? -26.155 13.754 -11.257 1.00 11.57 316 GLY A C 1
ATOM 2447 O O . GLY A 1 316 ? -27.080 14.100 -10.510 1.00 13.06 316 GLY A O 1
ATOM 2448 N N . ILE A 1 317 ? -25.015 14.423 -11.365 1.00 12.25 317 ILE A N 1
ATOM 2449 C CA . ILE A 1 317 ? -24.719 15.597 -10.561 1.00 11.41 317 ILE A CA 1
ATOM 2450 C C . ILE A 1 317 ? -24.189 16.696 -11.478 1.00 11.94 317 ILE A C 1
ATOM 2451 O O . ILE A 1 317 ? -23.298 16.447 -12.295 1.00 12.55 317 ILE A O 1
ATOM 2456 N N . GLY A 1 318 ? -24.736 17.906 -11.348 1.00 12.31 318 GLY A N 1
ATOM 2457 C CA . GLY A 1 318 ? -24.247 19.067 -12.079 1.00 12.54 318 GLY A CA 1
ATOM 2458 C C . GLY A 1 318 ? -24.216 20.260 -11.150 1.00 12.07 318 GLY A C 1
ATOM 2459 O O . GLY A 1 318 ? -25.205 20.970 -11.020 1.00 12.64 318 GLY A O 1
ATOM 2460 N N . GLY A 1 319 ? -23.079 20.468 -10.497 1.00 12.49 319 GLY A N 1
ATOM 2461 C CA . GLY A 1 319 ? -23.004 21.392 -9.377 1.00 12.81 319 GLY A CA 1
ATOM 2462 C C . GLY A 1 319 ? -23.277 22.851 -9.672 1.00 13.23 319 GLY A C 1
ATOM 2463 O O . GLY A 1 319 ? -23.739 23.581 -8.798 1.00 14.51 319 GLY A O 1
ATOM 2464 N N . ASP A 1 320 ? -22.969 23.277 -10.895 1.00 12.56 320 ASP A N 1
ATOM 2465 C CA . ASP A 1 320 ? -23.005 24.689 -11.279 1.00 13.34 320 ASP A CA 1
ATOM 2466 C C . ASP A 1 320 ? -21.896 25.500 -10.610 1.00 14.06 320 ASP A C 1
ATOM 2467 O O . ASP A 1 320 ? -22.008 26.717 -10.450 1.00 14.38 320 ASP A O 1
ATOM 2472 N N . TYR A 1 321 ? -20.812 24.838 -10.225 1.00 13.12 321 TYR A N 1
ATOM 2473 C CA . TYR A 1 321 ? -19.706 25.579 -9.629 1.00 13.11 321 TYR A CA 1
ATOM 2474 C C . TYR A 1 321 ? -19.167 26.647 -10.569 1.00 13.18 321 TYR A C 1
ATOM 2475 O O . TYR A 1 321 ? -19.109 26.467 -11.787 1.00 13.80 321 TYR A O 1
ATOM 2484 N N . ASP A 1 322 ? -18.828 27.785 -9.973 1.00 13.06 322 ASP A N 1
ATOM 2485 C CA . ASP A 1 322 ? -18.385 28.986 -10.683 1.00 14.73 322 ASP A CA 1
ATOM 2486 C C . ASP A 1 322 ? -19.434 29.614 -11.595 1.00 13.40 322 ASP A C 1
ATOM 2487 O O . ASP A 1 322 ? -19.142 30.560 -12.332 1.00 16.49 322 ASP A O 1
ATOM 2492 N N . GLY A 1 323 ? -20.672 29.136 -11.481 1.00 14.81 323 GLY A N 1
ATOM 2493 C CA . GLY A 1 323 ? -21.785 29.722 -12.209 1.00 15.30 323 GLY A CA 1
ATOM 2494 C C . GLY A 1 323 ? -22.776 30.433 -11.316 1.00 17.89 323 GLY A C 1
ATOM 2495 O O . GLY A 1 323 ? -23.668 31.118 -11.807 1.00 17.11 323 GLY A O 1
ATOM 2496 N N . THR A 1 324 ? -22.608 30.259 -10.008 1.00 17.55 324 THR A N 1
ATOM 2497 C CA . THR A 1 324 ? -23.505 30.810 -8.992 1.00 20.82 324 THR A CA 1
ATOM 2498 C C . THR A 1 324 ? -22.657 31.336 -7.838 1.00 19.23 324 THR A C 1
ATOM 2499 O O . THR A 1 324 ? -21.689 30.701 -7.457 1.00 19.55 324 THR A O 1
ATOM 2503 N N . PRO A 1 325 ? -23.003 32.507 -7.285 1.00 17.77 325 PRO A N 1
ATOM 2504 C CA . PRO A 1 325 ? -22.195 33.003 -6.164 1.00 16.64 325 PRO A CA 1
ATOM 2505 C C . PRO A 1 325 ? -22.480 32.297 -4.842 1.00 17.11 325 PRO A C 1
ATOM 2506 O O . PRO A 1 325 ? -21.638 32.324 -3.943 1.00 22.09 325 PRO A O 1
ATOM 2510 N N . PHE A 1 326 ? -23.645 31.668 -4.725 1.00 15.82 326 PHE A N 1
ATOM 2511 C CA . PHE A 1 326 ? -24.047 31.065 -3.461 1.00 16.17 326 PHE A CA 1
ATOM 2512 C C . PHE A 1 326 ? -24.111 29.552 -3.570 1.00 15.85 326 PHE A C 1
ATOM 2513 O O . PHE A 1 326 ? -24.480 29.014 -4.615 1.00 16.60 326 PHE A O 1
ATOM 2521 N N . THR A 1 327 ? -23.760 28.887 -2.473 1.00 16.42 327 THR A N 1
ATOM 2522 C CA . THR A 1 327 ? -23.674 27.432 -2.421 1.00 15.05 327 THR A CA 1
ATOM 2523 C C . THR A 1 327 ? -24.252 26.924 -1.107 1.00 16.36 327 THR A C 1
ATOM 2524 O O . THR A 1 327 ? -24.293 27.649 -0.114 1.00 18.33 327 THR A O 1
ATOM 2528 N N . PRO A 1 328 ? -24.698 25.667 -1.084 1.00 15.75 328 PRO A N 1
ATOM 2529 C CA . PRO A 1 328 ? -25.129 25.077 0.187 1.00 14.61 328 PRO A CA 1
ATOM 2530 C C . PRO A 1 328 ? -23.944 24.875 1.128 1.00 17.28 328 PRO A C 1
ATOM 2531 O O . PRO A 1 328 ? -22.808 24.657 0.669 1.00 16.98 328 PRO A O 1
ATOM 2535 N N . ASP A 1 329 ? -24.200 24.940 2.434 1.00 17.30 329 ASP A N 1
ATOM 2536 C CA . ASP A 1 329 ? -23.188 24.548 3.405 1.00 18.12 329 ASP A CA 1
ATOM 2537 C C . ASP A 1 329 ? -22.799 23.098 3.138 1.00 16.83 329 ASP A C 1
ATOM 2538 O O . ASP A 1 329 ? -23.658 22.256 2.874 1.00 18.45 329 ASP A O 1
ATOM 2543 N N . GLY A 1 330 ? -21.503 22.817 3.199 1.00 17.00 330 GLY A N 1
ATOM 2544 C CA . GLY A 1 330 ? -20.993 21.487 2.914 1.00 16.07 330 GLY A CA 1
ATOM 2545 C C . GLY A 1 330 ? -20.704 21.267 1.436 1.00 16.60 330 GLY A C 1
ATOM 2546 O O . GLY A 1 330 ? -20.073 20.276 1.060 1.00 16.69 330 GLY A O 1
ATOM 2547 N N . LEU A 1 331 ? -21.183 22.185 0.599 1.00 14.83 331 LEU A N 1
ATOM 2548 C CA . LEU A 1 331 ? -20.956 22.123 -0.845 1.00 15.34 331 LEU A CA 1
ATOM 2549 C C . LEU A 1 331 ? -20.436 23.464 -1.353 1.00 15.45 331 LEU A C 1
ATOM 2550 O O . LEU A 1 331 ? -20.792 23.924 -2.448 1.00 15.08 331 LEU A O 1
ATOM 2555 N N . GLY A 1 332 ? -19.580 24.085 -0.548 1.00 16.53 332 GLY A N 1
ATOM 2556 C CA . GLY A 1 332 ? -19.095 25.427 -0.824 1.00 15.66 332 GLY A CA 1
ATOM 2557 C C . GLY A 1 332 ? -18.171 25.571 -2.023 1.00 16.62 332 GLY A C 1
ATOM 2558 O O . GLY A 1 332 ? -17.968 26.681 -2.522 1.00 18.07 332 GLY A O 1
ATOM 2559 N N . ASP A 1 333 ? -17.582 24.465 -2.472 1.00 15.52 333 ASP A N 1
ATOM 2560 C CA . ASP A 1 333 ? -16.743 24.492 -3.667 1.00 14.46 333 ASP A CA 1
ATOM 2561 C C . ASP A 1 333 ? -16.604 23.073 -4.203 1.00 14.68 333 ASP A C 1
ATOM 2562 O O . ASP A 1 333 ? -17.241 22.161 -3.682 1.00 14.80 333 ASP A O 1
ATOM 2567 N N . VAL A 1 334 ? -15.795 22.886 -5.241 1.00 14.27 334 VAL A N 1
ATOM 2568 C CA . VAL A 1 334 ? -15.744 21.592 -5.917 1.00 14.11 334 VAL A CA 1
ATOM 2569 C C . VAL A 1 334 ? -15.170 20.472 -5.060 1.00 14.09 334 VAL A C 1
ATOM 2570 O O . VAL A 1 334 ? -15.213 19.312 -5.468 1.00 14.69 334 VAL A O 1
ATOM 2574 N N . SER A 1 335 ? -14.644 20.796 -3.882 1.00 15.48 335 SER A N 1
ATOM 2575 C CA . SER A 1 335 ? -14.150 19.748 -2.990 1.00 16.00 335 SER A CA 1
ATOM 2576 C C . SER A 1 335 ? -15.267 19.101 -2.181 1.00 15.24 335 SER A C 1
ATOM 2577 O O . SER A 1 335 ? -15.021 18.150 -1.440 1.00 16.43 335 SER A O 1
ATOM 2580 N N . GLY A 1 336 ? -16.490 19.604 -2.323 1.00 14.34 336 GLY A N 1
ATOM 2581 C CA . GLY A 1 336 ? -17.575 19.202 -1.445 1.00 16.84 336 GLY A CA 1
ATOM 2582 C C . GLY A 1 336 ? -18.290 17.890 -1.722 1.00 14.73 336 GLY A C 1
ATOM 2583 O O . GLY A 1 336 ? -18.986 17.396 -0.840 1.00 15.08 336 GLY A O 1
ATOM 2584 N N . TYR A 1 337 ? -18.144 17.326 -2.919 1.00 14.60 337 TYR A N 1
ATOM 2585 C CA . TYR A 1 337 ? -18.952 16.163 -3.296 1.00 14.09 337 TYR A CA 1
ATOM 2586 C C . TYR A 1 337 ? -18.960 15.018 -2.279 1.00 14.18 337 TYR A C 1
ATOM 2587 O O . TYR A 1 337 ? -20.003 14.409 -2.065 1.00 14.04 337 TYR A O 1
ATOM 2596 N N . PRO A 1 338 ? -17.807 14.686 -1.670 1.00 14.66 338 PRO A N 1
ATOM 2597 C CA . PRO A 1 338 ? -17.863 13.586 -0.698 1.00 15.94 338 PRO A CA 1
ATOM 2598 C C . PRO A 1 338 ? -18.884 13.798 0.424 1.00 15.95 338 PRO A C 1
ATOM 2599 O O . PRO A 1 338 ? -19.429 12.822 0.937 1.00 15.19 338 PRO A O 1
ATOM 2603 N N . ASN A 1 339 ? -19.157 15.049 0.791 1.00 13.83 339 ASN A N 1
ATOM 2604 C CA . ASN A 1 339 ? -20.165 15.315 1.808 1.00 13.97 339 ASN A CA 1
ATOM 2605 C C . ASN A 1 339 ? -21.552 14.890 1.340 1.00 13.75 339 ASN A C 1
ATOM 2606 O O . ASN A 1 339 ? -22.357 14.414 2.135 1.00 16.05 339 ASN A O 1
ATOM 2611 N N . LEU A 1 340 ? -21.848 15.094 0.060 1.00 14.08 340 LEU A N 1
ATOM 2612 C CA . LEU A 1 340 ? -23.129 14.658 -0.488 1.00 15.01 340 LEU A CA 1
ATOM 2613 C C . LEU A 1 340 ? -23.194 13.134 -0.546 1.00 13.95 340 LEU A C 1
ATOM 2614 O O . LEU A 1 340 ? -24.188 12.532 -0.155 1.00 14.80 340 LEU A O 1
ATOM 2619 N N . ILE A 1 341 ? -22.126 12.502 -1.017 1.00 14.47 341 ILE A N 1
ATOM 2620 C CA . ILE A 1 341 ? -22.110 11.051 -1.083 1.00 14.73 341 ILE A CA 1
ATOM 2621 C C . ILE A 1 341 ? -22.270 10.449 0.321 1.00 15.54 341 ILE A C 1
ATOM 2622 O O . ILE A 1 341 ? -22.987 9.465 0.492 1.00 14.74 341 ILE A O 1
ATOM 2627 N N . ALA A 1 342 ? -21.633 11.054 1.322 1.00 14.97 342 ALA A N 1
ATOM 2628 C CA . ALA A 1 342 ? -21.755 10.561 2.699 1.00 14.91 342 ALA A CA 1
ATOM 2629 C C . ALA A 1 342 ? -23.196 10.637 3.193 1.00 13.97 342 ALA A C 1
ATOM 2630 O O . ALA A 1 342 ? -23.698 9.695 3.817 1.00 16.06 342 ALA A O 1
ATOM 2632 N N . GLU A 1 343 ? -23.862 11.753 2.904 1.00 15.33 343 GLU A N 1
ATOM 2633 C CA . GLU A 1 343 ? -25.259 11.918 3.285 1.00 14.21 343 GLU A CA 1
ATOM 2634 C C . GLU A 1 343 ? -26.126 10.844 2.634 1.00 14.68 343 GLU A C 1
ATOM 2635 O O . GLU A 1 343 ? -27.013 10.272 3.274 1.00 15.50 343 GLU A O 1
ATOM 2641 N N . LEU A 1 344 ? -25.871 10.568 1.361 1.00 13.36 344 LEU A N 1
ATOM 2642 C CA . LEU A 1 344 ? -26.634 9.546 0.651 1.00 14.63 344 LEU A CA 1
ATOM 2643 C C . LEU A 1 344 ? -26.387 8.151 1.234 1.00 14.31 344 LEU A C 1
ATOM 2644 O O . LEU A 1 344 ? -27.322 7.361 1.366 1.00 15.36 344 LEU A O 1
ATOM 2649 N N . LEU A 1 345 ? -25.140 7.855 1.601 1.00 14.93 345 LEU A N 1
ATOM 2650 C CA . LEU A 1 345 ? -24.848 6.607 2.311 1.00 15.67 345 LEU A CA 1
ATOM 2651 C C . LEU A 1 345 ? -25.669 6.505 3.599 1.00 15.88 345 LEU A C 1
ATOM 2652 O O . LEU A 1 345 ? -26.251 5.455 3.899 1.00 17.00 345 LEU A O 1
ATOM 2657 N N . ASP A 1 346 ? -25.717 7.599 4.355 1.00 16.45 346 ASP A N 1
ATOM 2658 C CA . ASP A 1 346 ? -26.484 7.633 5.602 1.00 16.37 346 ASP A CA 1
ATOM 2659 C C . ASP A 1 346 ? -27.977 7.420 5.355 1.00 17.70 346 ASP A C 1
ATOM 2660 O O . ASP A 1 346 ? -28.692 6.925 6.233 1.00 20.69 346 ASP A O 1
ATOM 2665 N N . ARG A 1 347 ? -28.442 7.789 4.163 1.00 16.66 347 ARG A N 1
ATOM 2666 C CA . ARG A 1 347 ? -29.837 7.587 3.779 1.00 16.07 347 ARG A CA 1
ATOM 2667 C C . ARG A 1 347 ? -30.087 6.217 3.146 1.00 16.90 347 ARG A C 1
ATOM 2668 O O . ARG A 1 347 ? -31.203 5.932 2.707 1.00 21.25 347 ARG A O 1
ATOM 2676 N N . GLY A 1 348 ? -29.057 5.375 3.086 1.00 15.86 348 GLY A N 1
ATOM 2677 C CA . GLY A 1 348 ? -29.241 4.019 2.613 1.00 16.92 348 GLY A CA 1
ATOM 2678 C C . GLY A 1 348 ? -28.967 3.774 1.142 1.00 15.32 348 GLY A C 1
ATOM 2679 O O . GLY A 1 348 ? -29.230 2.679 0.641 1.00 18.41 348 GLY A O 1
ATOM 2680 N N . TRP A 1 349 ? -28.432 4.764 0.433 1.00 15.81 349 TRP A N 1
ATOM 2681 C CA . TRP A 1 349 ? -28.067 4.536 -0.958 1.00 15.41 349 TRP A CA 1
ATOM 2682 C C . TRP A 1 349 ? -26.963 3.487 -1.017 1.00 14.93 349 TRP A C 1
ATOM 2683 O O . TRP A 1 349 ? -26.041 3.505 -0.205 1.00 16.70 349 TRP A O 1
ATOM 2694 N N . SER A 1 350 ? -27.063 2.562 -1.969 1.00 14.00 350 SER A N 1
ATOM 2695 C CA . SER A 1 350 ? -26.077 1.492 -2.065 1.00 13.56 350 SER A CA 1
ATOM 2696 C C . SER A 1 350 ? -24.841 1.944 -2.818 1.00 13.02 350 SER A C 1
ATOM 2697 O O . SER A 1 350 ? -24.859 2.965 -3.512 1.00 14.41 350 SER A O 1
ATOM 2700 N N . GLN A 1 351 ? -23.765 1.173 -2.696 1.00 13.33 351 GLN A N 1
ATOM 2701 C CA . GLN A 1 351 ? -22.539 1.500 -3.420 1.00 13.33 351 GLN A CA 1
ATOM 2702 C C . GLN A 1 351 ? -22.771 1.506 -4.927 1.00 13.67 351 GLN A C 1
ATOM 2703 O O . GLN A 1 351 ? -22.266 2.374 -5.626 1.00 13.52 351 GLN A O 1
ATOM 2709 N N . SER A 1 352 ? -23.535 0.543 -5.439 1.00 12.89 352 SER A N 1
ATOM 2710 C CA . SER A 1 352 ? -23.780 0.523 -6.869 1.00 12.60 352 SER A CA 1
ATOM 2711 C C . SER A 1 352 ? -24.694 1.673 -7.290 1.00 14.06 352 SER A C 1
ATOM 2712 O O . SER A 1 352 ? -24.515 2.231 -8.371 1.00 14.15 352 SER A O 1
ATOM 2715 N N . ASP A 1 353 ? -25.650 2.036 -6.436 1.00 13.45 353 ASP A N 1
ATOM 2716 C CA . ASP A 1 353 ? -26.509 3.197 -6.705 1.00 13.62 353 ASP A CA 1
ATOM 2717 C C . ASP A 1 353 ? -25.630 4.425 -6.901 1.00 14.34 353 ASP A C 1
ATOM 2718 O O . ASP A 1 353 ? -25.840 5.231 -7.808 1.00 13.27 353 ASP A O 1
ATOM 2723 N N . LEU A 1 354 ? -24.673 4.588 -5.995 1.00 13.18 354 LEU A N 1
ATOM 2724 C CA . LEU A 1 354 ? -23.840 5.780 -5.986 1.00 12.13 354 LEU A CA 1
ATOM 2725 C C . LEU A 1 354 ? -22.869 5.788 -7.163 1.00 12.76 354 LEU A C 1
ATOM 2726 O O . LEU A 1 354 ? -22.553 6.852 -7.690 1.00 13.54 354 LEU A O 1
ATOM 2731 N N . ALA A 1 355 ? -22.397 4.614 -7.589 1.00 12.81 355 ALA A N 1
ATOM 2732 C CA . ALA A 1 355 ? -21.508 4.561 -8.748 1.00 11.92 355 ALA A CA 1
ATOM 2733 C C . ALA A 1 355 ? -22.240 4.936 -10.035 1.00 12.76 355 ALA A C 1
ATOM 2734 O O . ALA A 1 355 ? -21.637 5.473 -10.966 1.00 12.62 355 ALA A O 1
ATOM 2736 N N . LYS A 1 356 ? -23.536 4.647 -10.090 1.00 12.23 356 LYS A N 1
ATOM 2737 C CA . LYS A 1 356 ? -24.360 5.080 -11.212 1.00 11.25 356 LYS A CA 1
ATOM 2738 C C . LYS A 1 356 ? -24.512 6.600 -11.192 1.00 13.65 356 LYS A C 1
ATOM 2739 O O . LYS A 1 356 ? -24.302 7.269 -12.209 1.00 13.03 356 LYS A O 1
ATOM 2745 N N . LEU A 1 357 ? -24.850 7.133 -10.021 1.00 12.78 357 LEU A N 1
ATOM 2746 C CA . LEU A 1 357 ? -25.044 8.569 -9.848 1.00 12.38 357 LEU A CA 1
ATOM 2747 C C . LEU A 1 357 ? -23.807 9.358 -10.234 1.00 12.78 357 LEU A C 1
ATOM 2748 O O . LEU A 1 357 ? -23.884 10.383 -10.910 1.00 13.46 357 LEU A O 1
ATOM 2753 N N . THR A 1 358 ? -22.648 8.890 -9.795 1.00 12.17 358 THR A N 1
ATOM 2754 C CA . THR A 1 358 ? -21.432 9.644 -10.034 1.00 12.02 358 THR A CA 1
ATOM 2755 C C . THR A 1 358 ? -20.885 9.430 -11.444 1.00 12.23 358 THR A C 1
ATOM 2756 O O . THR A 1 358 ? -20.635 10.400 -12.172 1.00 13.17 358 THR A O 1
ATOM 2760 N N . TRP A 1 359 ? -20.731 8.165 -11.836 1.00 12.40 359 TRP A N 1
ATOM 2761 C CA . TRP A 1 359 ? -19.960 7.824 -13.030 1.00 12.68 359 TRP A CA 1
ATOM 2762 C C . TRP A 1 359 ? -20.736 7.101 -14.130 1.00 12.28 359 TRP A C 1
ATOM 2763 O O . TRP A 1 359 ? -20.723 7.520 -15.288 1.00 12.82 359 TRP A O 1
ATOM 2774 N N . LYS A 1 360 ? -21.393 6.000 -13.779 1.00 11.81 360 LYS A N 1
ATOM 2775 C CA . LYS A 1 360 ? -21.823 5.063 -14.808 1.00 13.12 360 LYS A CA 1
ATOM 2776 C C . LYS A 1 360 ? -22.967 5.580 -15.670 1.00 12.35 360 LYS A C 1
ATOM 2777 O O . LYS A 1 360 ? -23.033 5.284 -16.860 1.00 13.44 360 LYS A O 1
ATOM 2783 N N . ASN A 1 361 ? -23.878 6.346 -15.087 1.00 12.21 361 ASN A N 1
ATOM 2784 C CA . ASN A 1 361 ? -24.991 6.833 -15.895 1.00 12.50 361 ASN A CA 1
ATOM 2785 C C . ASN A 1 361 ? -24.498 7.791 -16.974 1.00 12.45 361 ASN A C 1
ATOM 2786 O O . ASN A 1 361 ? -24.911 7.702 -18.134 1.00 12.61 361 ASN A O 1
ATOM 2791 N N . ALA A 1 362 ? -23.617 8.712 -16.592 1.00 11.42 362 ALA A N 1
ATOM 2792 C CA . ALA A 1 362 ? -23.103 9.683 -17.549 1.00 11.93 362 ALA A CA 1
ATOM 2793 C C . ALA A 1 362 ? -22.360 9.013 -18.701 1.00 11.15 362 ALA A C 1
ATOM 2794 O O . ALA A 1 362 ? -22.510 9.408 -19.858 1.00 12.36 362 ALA A O 1
ATOM 2796 N N . VAL A 1 363 ? -21.557 7.994 -18.401 1.00 12.36 363 VAL A N 1
ATOM 2797 C CA . VAL A 1 363 ? -20.854 7.307 -19.474 1.00 12.35 363 VAL A CA 1
ATOM 2798 C C . VAL A 1 363 ? -21.836 6.559 -20.382 1.00 12.13 363 VAL A C 1
ATOM 2799 O O . VAL A 1 363 ? -21.687 6.575 -21.601 1.00 12.59 363 VAL A O 1
ATOM 2803 N N . ARG A 1 364 ? -22.848 5.928 -19.793 1.00 11.85 364 ARG A N 1
ATOM 2804 C CA . ARG A 1 364 ? -23.836 5.230 -20.597 1.00 11.72 364 ARG A CA 1
ATOM 2805 C C . ARG A 1 364 ? -24.542 6.190 -21.546 1.00 11.26 364 ARG A C 1
ATOM 2806 O O . ARG A 1 364 ? -24.762 5.888 -22.725 1.00 12.77 364 ARG A O 1
ATOM 2814 N N . VAL A 1 365 ? -24.908 7.357 -21.025 1.00 12.06 365 VAL A N 1
ATOM 2815 C CA . VAL A 1 365 ? -25.685 8.301 -21.806 1.00 12.25 365 VAL A CA 1
ATOM 2816 C C . VAL A 1 365 ? -24.868 8.855 -22.991 1.00 11.52 365 VAL A C 1
ATOM 2817 O O . VAL A 1 365 ? -25.381 8.963 -24.105 1.00 12.39 365 VAL A O 1
ATOM 2821 N N . LEU A 1 366 ? -23.597 9.178 -22.770 1.00 11.26 366 LEU A N 1
ATOM 2822 C CA . LEU A 1 366 ? -22.780 9.664 -23.872 1.00 11.43 366 LEU A CA 1
ATOM 2823 C C . LEU A 1 366 ? -22.545 8.544 -24.892 1.00 12.67 366 LEU A C 1
ATOM 2824 O O . LEU A 1 366 ? -22.607 8.773 -26.100 1.00 12.54 366 LEU A O 1
ATOM 2829 N N . ASP A 1 367 ? -22.314 7.325 -24.413 1.00 11.32 367 ASP A N 1
ATOM 2830 C CA . ASP A 1 367 ? -22.177 6.196 -25.324 1.00 11.72 367 ASP A CA 1
ATOM 2831 C C . ASP A 1 367 ? -23.444 6.021 -26.170 1.00 12.34 367 ASP A C 1
ATOM 2832 O O . ASP A 1 367 ? -23.370 5.748 -27.377 1.00 12.75 367 ASP A O 1
ATOM 2837 N N . ALA A 1 368 ? -24.609 6.176 -25.541 1.00 12.47 368 ALA A N 1
ATOM 2838 C CA . ALA A 1 368 ? -25.872 6.048 -26.261 1.00 12.79 368 ALA A CA 1
ATOM 2839 C C . ALA A 1 368 ? -26.018 7.112 -27.349 1.00 13.28 368 ALA A C 1
ATOM 2840 O O . ALA A 1 368 ? -26.475 6.832 -28.457 1.00 13.04 368 ALA A O 1
ATOM 2842 N N . ALA A 1 369 ? -25.618 8.340 -27.039 1.00 13.98 369 ALA A N 1
ATOM 2843 C CA . ALA A 1 369 ? -25.650 9.393 -28.049 1.00 13.91 369 ALA A CA 1
ATOM 2844 C C . ALA A 1 369 ? -24.777 9.018 -29.243 1.00 12.23 369 ALA A C 1
ATOM 2845 O O . ALA A 1 369 ? -25.137 9.253 -30.403 1.00 12.82 369 ALA A O 1
ATOM 2847 N N . GLU A 1 370 ? -23.613 8.440 -28.958 1.00 12.46 370 GLU A N 1
ATOM 2848 C CA . GLU A 1 370 ? -22.712 8.005 -30.029 1.00 12.66 370 GLU A CA 1
ATOM 2849 C C . GLU A 1 370 ? -23.352 6.915 -30.866 1.00 11.96 370 GLU A C 1
ATOM 2850 O O . GLU A 1 370 ? -23.209 6.886 -32.092 1.00 12.85 370 GLU A O 1
ATOM 2856 N N . ASP A 1 371 ? -24.040 6.001 -30.191 1.00 12.37 371 ASP A N 1
ATOM 2857 C CA . ASP A 1 371 ? -24.680 4.868 -30.853 1.00 11.78 371 ASP A CA 1
ATOM 2858 C C . ASP A 1 371 ? -25.796 5.352 -31.787 1.00 13.28 371 ASP A C 1
ATOM 2859 O O . ASP A 1 371 ? -25.906 4.918 -32.938 1.00 13.41 371 ASP A O 1
ATOM 2864 N N . VAL A 1 372 ? -26.622 6.268 -31.293 1.00 12.87 372 VAL A N 1
ATOM 2865 C CA . VAL A 1 372 ? -27.702 6.810 -32.106 1.00 12.73 372 VAL A CA 1
ATOM 2866 C C . VAL A 1 372 ? -27.110 7.577 -33.295 1.00 13.59 372 VAL A C 1
ATOM 2867 O O . VAL A 1 372 ? -27.576 7.452 -34.431 1.00 13.49 372 VAL A O 1
ATOM 2871 N N . SER A 1 373 ? -26.056 8.344 -33.041 1.00 11.84 373 SER A N 1
ATOM 2872 C CA . SER A 1 373 ? -25.376 9.070 -34.102 1.00 13.24 373 SER A CA 1
ATOM 2873 C C . SER A 1 373 ? -24.828 8.140 -35.189 1.00 12.82 373 SER A C 1
ATOM 2874 O O . SER A 1 373 ? -24.925 8.445 -36.384 1.00 13.65 373 SER A O 1
ATOM 2877 N N . ARG A 1 374 ? -24.258 7.003 -34.794 1.00 12.88 374 ARG A N 1
ATOM 2878 C CA . ARG A 1 374 ? -23.782 6.052 -35.796 1.00 13.81 374 ARG A CA 1
ATOM 2879 C C . ARG A 1 374 ? -24.888 5.680 -36.776 1.00 13.74 374 ARG A C 1
ATOM 2880 O O . ARG A 1 374 ? -24.677 5.664 -37.995 1.00 15.54 374 ARG A O 1
ATOM 2888 N N . GLY A 1 375 ? -26.068 5.385 -36.246 1.00 13.71 375 GLY A N 1
ATOM 2889 C CA . GLY A 1 375 ? -27.179 4.970 -37.080 1.00 14.70 375 GLY A CA 1
ATOM 2890 C C . GLY A 1 375 ? -27.636 6.095 -37.988 1.00 13.59 375 GLY A C 1
ATOM 2891 O O . GLY A 1 375 ? -27.830 5.894 -39.187 1.00 16.40 375 GLY A O 1
ATOM 2892 N N . LEU A 1 376 ? -27.788 7.290 -37.426 1.00 13.94 376 LEU A N 1
ATOM 2893 C CA . LEU A 1 376 ? -28.286 8.418 -38.198 1.00 13.93 376 LEU A CA 1
ATOM 2894 C C . LEU A 1 376 ? -27.285 8.897 -39.248 1.00 13.75 376 LEU A C 1
ATOM 2895 O O . LEU A 1 376 ? -27.687 9.280 -40.353 1.00 15.88 376 LEU A O 1
ATOM 2900 N N . ARG A 1 377 ? -25.995 8.872 -38.919 1.00 14.99 377 ARG A N 1
ATOM 2901 C CA . ARG A 1 377 ? -24.985 9.293 -39.884 1.00 13.53 377 ARG A CA 1
ATOM 2902 C C . ARG A 1 377 ? -24.913 8.352 -41.078 1.00 15.44 377 ARG A C 1
ATOM 2903 O O . ARG A 1 377 ? -24.644 8.798 -42.197 1.00 17.07 377 ARG A O 1
ATOM 2911 N N . ALA A 1 378 ? -25.169 7.065 -40.844 1.00 15.71 378 ALA A N 1
ATOM 2912 C CA . ALA A 1 378 ? -25.193 6.085 -41.926 1.00 17.49 378 ALA A CA 1
ATOM 2913 C C . ALA A 1 378 ? -26.459 6.201 -42.768 1.00 19.18 378 ALA A C 1
ATOM 2914 O O . ALA A 1 378 ? -26.461 5.831 -43.941 1.00 21.36 378 ALA A O 1
ATOM 2916 N N . ALA A 1 379 ? -27.529 6.710 -42.167 1.00 16.46 379 ALA A N 1
ATOM 2917 C CA . ALA A 1 379 ? -28.854 6.690 -42.784 1.00 17.37 379 ALA A CA 1
ATOM 2918 C C . ALA A 1 379 ? -29.142 7.884 -43.686 1.00 16.92 379 ALA A C 1
ATOM 2919 O O . ALA A 1 379 ? -29.938 7.783 -44.620 1.00 17.88 379 ALA A O 1
ATOM 2921 N N . ARG A 1 380 ? -28.519 9.021 -43.389 1.00 15.97 380 ARG A N 1
ATOM 2922 C CA . ARG A 1 380 ? -28.803 10.245 -44.124 1.00 15.66 380 ARG A CA 1
ATOM 2923 C C . ARG A 1 380 ? -27.638 11.204 -43.976 1.00 15.43 380 ARG A C 1
ATOM 2924 O O . ARG A 1 380 ? -26.779 11.023 -43.112 1.00 15.39 380 ARG A O 1
ATOM 2932 N N . GLY A 1 381 ? -27.621 12.218 -44.833 1.00 16.57 381 GLY A N 1
ATOM 2933 C CA . GLY A 1 381 ? -26.666 13.305 -44.717 1.00 16.21 381 GLY A CA 1
ATOM 2934 C C . GLY A 1 381 ? -27.141 14.367 -43.740 1.00 14.81 381 GLY A C 1
ATOM 2935 O O . GLY A 1 381 ? -28.260 14.308 -43.229 1.00 15.06 381 GLY A O 1
ATOM 2936 N N . PRO A 1 382 ? -26.280 15.348 -43.461 1.00 14.21 382 PRO A N 1
ATOM 2937 C CA . PRO A 1 382 ? -26.615 16.440 -42.548 1.00 14.33 382 PRO A CA 1
ATOM 2938 C C . PRO A 1 382 ? -27.690 17.333 -43.153 1.00 14.60 382 PRO A C 1
ATOM 2939 O O . PRO A 1 382 ? -27.855 17.388 -44.377 1.00 15.70 382 PRO A O 1
ATOM 2943 N N . SER A 1 383 ? -28.419 18.024 -42.288 1.00 13.80 383 SER A N 1
ATOM 2944 C CA . SER A 1 383 ? -29.477 18.904 -42.749 1.00 13.57 383 SER A CA 1
ATOM 2945 C C . SER A 1 383 ? -28.932 20.234 -43.228 1.00 17.57 383 SER A C 1
ATOM 2946 O O . SER A 1 383 ? -28.018 20.801 -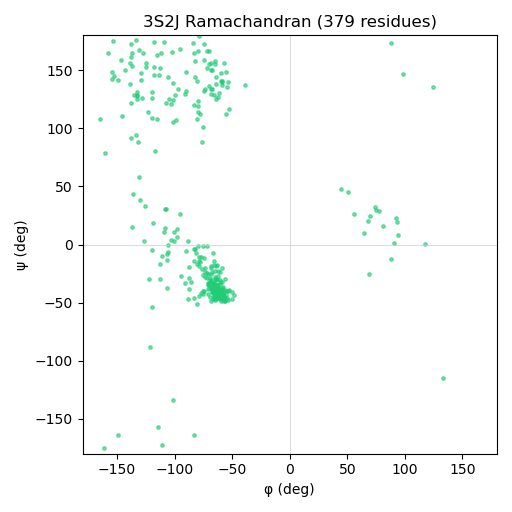42.630 1.00 17.51 383 SER A O 1
ATOM 2949 N N . ASN A 1 384 ? -29.532 20.723 -44.306 1.00 17.94 384 ASN A N 1
ATOM 2950 C CA . ASN A 1 384 ? -29.223 22.019 -44.878 1.00 19.73 384 ASN A CA 1
ATOM 2951 C C . ASN A 1 384 ? -30.372 22.999 -44.627 1.00 19.55 384 ASN A C 1
ATOM 2952 O O . ASN A 1 384 ? -30.437 24.055 -45.247 1.00 21.20 384 ASN A O 1
ATOM 2957 N N . ALA A 1 385 ? -31.284 22.651 -43.724 1.00 15.26 385 ALA A N 1
ATOM 2958 C CA . ALA A 1 385 ? -32.485 23.468 -43.528 1.00 15.82 385 ALA A CA 1
ATOM 2959 C C . ALA A 1 385 ? -32.184 24.794 -42.838 1.00 18.45 385 ALA A C 1
ATOM 2960 O O . ALA A 1 385 ? -31.237 24.900 -42.064 1.00 19.48 385 ALA A O 1
ATOM 2962 N N . THR A 1 386 ? -33.006 25.799 -43.115 1.00 16.75 386 THR A N 1
ATOM 2963 C CA . THR A 1 386 ? -32.871 27.094 -42.465 1.00 17.20 386 THR A CA 1
ATOM 2964 C C . THR A 1 386 ? -34.091 27.389 -41.610 1.00 16.68 386 THR A C 1
ATOM 2965 O O . THR A 1 386 ? -35.157 26.783 -41.775 1.00 17.82 386 THR A O 1
ATOM 2969 N N . ILE A 1 387 ? -33.947 28.350 -40.706 1.00 16.60 387 ILE A N 1
ATOM 2970 C CA . ILE A 1 387 ? -35.048 28.714 -39.840 1.00 18.48 387 ILE A CA 1
ATOM 2971 C C . ILE A 1 387 ? -36.176 29.375 -40.629 1.00 19.31 387 ILE A C 1
ATOM 2972 O O . ILE A 1 387 ? -37.340 29.183 -40.310 1.00 20.12 387 ILE A O 1
ATOM 2977 N N . GLU A 1 388 ? -35.825 30.115 -41.677 1.00 19.89 388 GLU A N 1
ATOM 2978 C CA . GLU A 1 388 ? -36.831 30.708 -42.551 1.00 23.18 388 GLU A CA 1
ATOM 2979 C C . GLU A 1 388 ? -37.663 29.630 -43.242 1.00 21.38 388 GLU A C 1
ATOM 2980 O O . GLU A 1 388 ? -38.886 29.745 -43.348 1.00 22.62 388 GLU A O 1
ATOM 2986 N N . GLN A 1 389 ? -37.000 28.585 -43.721 1.00 19.85 389 GLN A N 1
ATOM 2987 C CA . GLN A 1 389 ? -37.699 27.507 -44.404 1.00 19.67 389 GLN A CA 1
ATOM 2988 C C . GLN A 1 389 ? -38.681 26.814 -43.481 1.00 20.62 389 GLN A C 1
ATOM 2989 O O . GLN A 1 389 ? -39.804 26.514 -43.877 1.00 23.52 389 GLN A O 1
ATOM 2995 N N . LEU A 1 390 ? -38.254 26.546 -42.251 1.00 17.10 390 LEU A N 1
ATOM 2996 C CA . LEU A 1 390 ? -39.066 25.728 -41.360 1.00 18.74 390 LEU A CA 1
ATOM 2997 C C . LEU A 1 390 ? -40.038 26.518 -40.494 1.00 18.33 390 LEU A C 1
ATOM 2998 O O . LEU A 1 390 ? -41.135 26.035 -40.203 1.00 19.72 390 LEU A O 1
ATOM 3003 N N . ASP A 1 391 ? -39.648 27.727 -40.095 1.00 18.48 391 ASP A N 1
ATOM 3004 C CA . ASP A 1 391 ? -40.486 28.529 -39.197 1.00 20.42 391 ASP A CA 1
ATOM 3005 C C . ASP A 1 391 ? -41.184 29.702 -39.880 1.00 23.37 391 ASP A C 1
ATOM 3006 O O . ASP A 1 391 ? -42.023 30.364 -39.269 1.00 25.37 391 ASP A O 1
ATOM 3011 N N . GLY A 1 392 ? -40.824 29.963 -41.132 1.00 21.10 392 GLY A N 1
ATOM 3012 C CA . GLY A 1 392 ? -41.392 31.077 -41.873 1.00 26.28 392 GLY A CA 1
ATOM 3013 C C . GLY A 1 392 ? -40.614 32.362 -41.661 1.00 36.61 392 GLY A C 1
ATOM 3014 O O . GLY A 1 392 ? -39.698 32.414 -40.843 1.00 38.20 392 GLY A O 1
ATOM 3015 N N . THR A 1 393 ? -40.979 33.402 -42.404 1.00 41.64 393 THR A N 1
ATOM 3016 C CA . THR A 1 393 ? -40.334 34.704 -42.276 1.00 46.09 393 THR A CA 1
ATOM 3017 C C . THR A 1 393 ? -40.220 35.125 -40.812 1.00 46.64 393 THR A C 1
ATOM 3018 O O . THR A 1 393 ? -39.235 35.747 -40.408 1.00 48.62 393 THR A O 1
#

Organism: Streptomyces coelicolor (strain ATCC BAA-471 / A3(2) / M145) (NCBI:txid100226)

Sequence (393 aa):
MTSLEKARELLREFPVVDGHNDLPWALREQVRYDLDARDIAADQSSAHLHTDLARLRRSGGVGAQYWSVYVRSDLPGAVTATLEQIDCVRRLIDRHPGELRAALTAADMEAARAEGRIASLMGAEGGHSIDNSLATLRALYALGVRYMTLTHNDNNAWADSATDEPGVGGLSAFGREVVREMNREGMLVDLSHVAATTMRDALDTSTAPVIFSHSSSRAVCDHPRNIPDDVLERLSSANGGMAMVTFVPKFVLQAAVDWTAEADDNMMRAHGFHHLDSSPEAMKVHAAFEERVPRPVATVSTVADHLDHMREVAGVDHLGIGGDYDGTPFTPDGLGDVSGYPNLIAELLDRGWSQSDLAKLTWKNAVRVLDAAEDVSRGLRAARGPSNATIEQLDGT

Foldseek 3Di:
DALLVVLLVLLLVFFFAALEAAVLVQCCPVPNLPCVVQPLVDDNVVRFLDHQVLLVLQSAQEYAYELEDDLPDPDLQVSSVVSLVSLVVNCVVCVVAEDEDQALVSSVVSSVNRHYHYAYAYEECVNQVQALVSVVVVSVSGHQEYEHHAQQDDQAAAFLNYDDDCQAGFQSSLLSLVQCLQSLHAYAPQGGAQSNLVSSLVRHQAAHEHSEAFDCVQANDRRHHYLVSLLSRVVRLAAYAYEFACCHQPNQNVVLLVVLQVQLVVVVHHSPDDDPVSVVSSVVSCVVPPHDAAALVSRVVRVVVSCVRNNLLHAEHHHHTPNHCGGHVQPNHSSRNSVNSSVVVVVPQDSVSVSSHGHVSVSVRSNRSVVSNVVSVVVDPRDPDGCCRRVND

Secondary structure (DSSP, 8-state):
--HHHHHHHHHHHS-EEEEEE-HHHHHHHHHTT-GGGG-TTS--TTT-S--HHHHHHHTEEEEEEE----TTSS-HHHHHHHHHHHHHHHHHH-TTTEEE--SHHHHHHHHHHT-EEEEEEEESGGGGTT-HHHHHHHHHTTEEEEES--SS--SSB-BTTS--SSSSB-HHHHHHHHHHHHHTPEEE-TTB-HHHHHHHHHH-SS--EESS--BTTTS--TTSBPHHHHHTHHHHT-EEEE---HHHH-HHHHHHHHHHHHHHHHTT--TT--SHHHHHHHHHHHHHSPPP--BHHHHHHHHHHHHHHH-GGGEEE---TTT-S---BT-SSGGGHHHHHHHHHHTT--HHHHHIIIIIHHHHHHHHHHHHHHHHHHH-PPP---HHHHH--

CATH classification: 3.20.20.140

InterPro domains:
  IPR008257 Peptidase M19 [PF01244] (10-367)
  IPR008257 Peptidase M19 [PS51365] (1-400)
  IPR008257 Peptidase M19 [PTHR10443] (3-391)
  IPR008257 Peptidase M19 [cd01301] (15-365)
  IPR032466 Metal-dependent hydrolase [SSF51556] (4-376)

Solvent-accessible surface area: 15278 Å² total; per-residue (Å²): 145,82,37,56,80,60,0,96,65,28,7,167,112,55,14,0,0,1,0,0,0,9,0,0,46,10,0,55,102,78,27,179,16,75,4,113,46,39,43,2,68,50,112,15,63,96,92,7,28,0,1,10,72,27,0,160,72,0,15,6,9,0,0,6,3,0,0,27,2,92,43,91,88,130,48,17,41,83,12,0,76,72,0,0,51,1,1,101,86,6,27,113,91,12,81,53,56,2,67,50,1,81,47,7,73,36,0,64,35,0,81,94,84,56,64,15,0,4,1,12,0,0,5,0,0,27,0,0,100,60,36,7,61,29,0,57,47,1,48,86,70,3,0,15,0,0,0,0,0,27,63,67,44,30,55,1,0,2,2,17,58,61,130,120,52,68,46,0,8,15,29,0,0,95,23,0,0,94,0,0,4,24,23,3,3,5,2,0,0,0,13,0,18,14,62,0,3,84,38,0,12,103,25,14,93,6,16,0,4,0,0,4,2,0,0,54,64,50,1,104,34,59,7,0,0,16,48,68,0,0,107,83,0,71,101,30,17,0,2,0,2,0,0,2,5,10,100,20,3,35,86,50,6,21,68,17,35,51,99,4,31,81,17,7,119,84,98,74,46,112,65,132,48,89,35,107,104,0,89,144,8,40,62,50,11,61,142,142,52,101,68,31,86,0,58,19,48,15,0,0,64,0,0,48,44,0,71,145,25,4,26,27,56,19,0,0,0,0,1,11,2,20,40,16,112,86,32,1,90,38,0,41,30,0,40,5,0,5,56,0,1,11,44,0,36,99,73,58,5,52,93,75,25,3,12,60,1,3,1,99,2,6,20,89,1,0,67,24,1,32,81,35,4,122,45,45,120,94,79,85,44,76,14,137,22,55,22,109,125,65,56,40,183

B-factor: mean 19.54, std 8.12, range [10.53, 64.45]

Radius of gyration: 20.01 Å; Cα contacts (8 Å, |Δi|>4): 844; chains: 1; bounding box: 44×52×54 Å

=== Feature glossary ===
Key to the feature types in this record:

pLDDT. pLDDT is the predicted lDDT-Cα score: AlphaFold's confidence that the local environment of each residue (all inter-atomic distances within 15 Å) is correctly placed. It is a per-residue number between 0 and 100, with higher meaning more reliable.

Radius of gyration, Cα contacts, bounding box. The geometric summary reports three shape descriptors. Rg (radius of gyration) measures how spread out the Cα atoms are about their centre of mass; compact globular proteins have small Rg, elongated or unfolded ones large. Cα contacts (<8 Å, |i−j|>4) count long-range residue pairs in spatial proximity — high for tightly packed folds, near zero for rods or random coil. The bounding-box extents give the protein's footprint along x, y, z in Å.

Backbone torsions (φ/ψ). Backbone dihedral angles. Every residue except chain termini has a φ (preceding-C → N → Cα → C) and a ψ (N → Cα → C → next-N). They are reported in degrees following the IUPAC sign convention. Secondary structure is essentially a statement about which (φ, ψ) basin each residue occupies.

Contact-map, Ramachandran, and PAE plots. Plot images: a contact map (which residues are close in 3D, as an N×N binary image), a Ramachandran scatter (backbone torsion angles, revealing secondary-structure composition at a glance), and — for AlphaFold structures — a PAE heatmap (pairwise prediction confidence).

Predicted aligned error. Predicted Aligned Error (PAE) is an AlphaFold confidence matrix: entry (i, j) is the expected error in the position of residue j, in ångströms, when the prediction is superimposed on the true structure at residue i. Low PAE within a block of residues means that block is internally rigid and well-predicted; high PAE between two blocks means their relative placement is uncertain even if each block individually is confident.

Secondary structure (3-state, P-SEA). Three-state secondary structure (P-SEA) collapses the eight DSSP classes into helix (a), strand (b), and coil (c). P-SEA assigns these from Cα geometry alone — distances and angles — without requiring backbone oxygens, so it works on any Cα trace.

Solvent-accessible surface area. Solvent-accessible surface area (SASA) is the area in Å² traced out by the centre of a 1.4 Å probe sphere (a water molecule) rolled over the protein's van der Waals surface (Shrake–Rupley / Lee–Richards construction). Buried residues have near-zero SASA; fully exposed residues can exceed 200 Å². The total SASA scales roughly with the number of surface residues.

Foldseek 3Di. The Foldseek 3Di string encodes local tertiary geometry as a 20-letter alphabet — one character per residue — derived from the relative positions of nearby Cα atoms. Unlike the amino-acid sequence, 3Di is a direct function of the 3D structure, so two proteins with the same fold have similar 3Di strings even at low sequence identity.

B-factor. For experimental (PDB) structures, the B-factor (temperature factor) quantifies the positional spread of each atom in the crystal — a combination of thermal vibration and static disorder — in units of Å². High B-factors mark flexible loops or poorly resolved regions; low B-factors mark the rigid, well-ordered core.

mmCIF coordinates. The mmCIF block holds the 3D Cartesian coordinates of each backbone atom (N, Cα, C, O) in ångströms. mmCIF is the PDB's canonical archive format — a tagged-loop text representation of the atomic model.

InterPro / GO / CATH / organism. Functional annotations link the protein to curated databases. InterPro entries identify conserved domains and families by matching the sequence against member-database signatures (Pfam, PROSITE, CDD, …). Gene Ontology (GO) terms describe molecular function, biological process, and cellular component in a controlled vocabulary. CATH places the structure in a hierarchical fold classification (Class/Architecture/Topology/Homologous-superfamily). The organism is the source species.

Rendered structure images. Structure images are PyMOL renders from six orthogonal camera directions. Cartoon representation draws helices as coils and strands as arrows; sticks shows the backbone as bonds; surface shows the solvent-excluded envelope. Rainbow coloring maps sequence position to hue (blue→red, N→C); chain coloring assigns a distinct color per polypeptide.

Sequence. This is the polypeptide sequence — one letter per residue, N-terminus first. Length ranges from a few dozen residues for small domains to over a thousand for large multi-domain proteins.

Secondary structure (8-state, DSSP). The SS8 string is DSSP's per-residue secondary-structure call. α-helix (H) means an i→i+4 H-bond ladder; β-strand (E) means the residue participates in a β-sheet; 3₁₀ (G) and π (I) are tighter and wider helices; T/S are turns/bends; '-' is loop.

Nearest PDB structures. Structural nearest neighbors (via Foldseek easy-search vs the PDB). Reported per hit: target PDB id, E-value, and alignment TM-score. A TM-score above ~0.5 is the conventional thre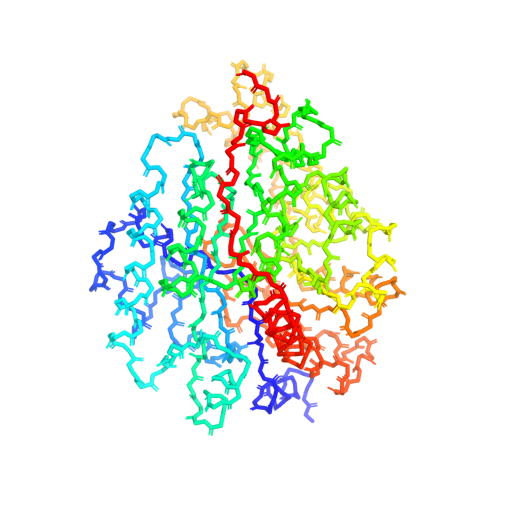shold for 'same fold'.